Protein AF-0000000075079374 (afdb_homodimer)

Secondary structure (DSSP, 8-state):
----EEEEEEEEEEETTEEEEEEEEEESS-----EEEEES--TT-SSEEEEEEE--IIIIIT-BSSSSHHHHHHHHHHHHHHHT-EEEEEE--GGGGT-HHHHHHHHHHHHTT--HHHHHHHTT--S-----HHHHHHHHHHT-S-EEEE-S-HHHHHHHHHTT--EEEEE--PPPP-GGGHHHHHHHHHTT------------/----EEEEEEEEEEETTEEEEEEEEEESS-----EEEEES--TT-SSEEEEEEE--IIIIIT-BSSSSHHHHHHHHHHHHHHHT-EEEEEE--TTTTT-HHHHHHHHHHHHTT--HHHHHHHTT--S-----HHHHHHHHHHT-S-EEEE-S-HHHHHHHHHTT--EEEEE--PPPP-GGGHHHHHHHHHTT------------

Structure (mmCIF, N/CA/C/O backbone):
data_AF-0000000075079374-model_v1
#
loop_
_entity.id
_ent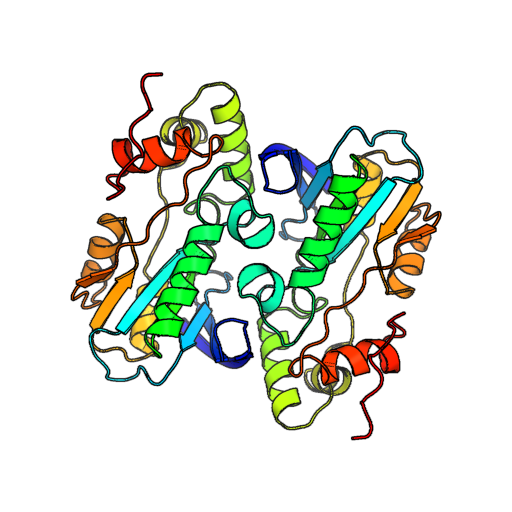ity.type
_entity.pdbx_description
1 polymer 'GTP cyclohydrolase-2'
#
loop_
_atom_site.group_PDB
_atom_site.id
_atom_site.type_symbol
_atom_site.label_atom_id
_atom_site.label_alt_id
_atom_site.label_comp_id
_atom_site.label_asym_id
_atom_site.label_entity_id
_atom_site.label_seq_id
_atom_site.pdbx_PDB_ins_code
_atom_site.Cartn_x
_atom_site.Cartn_y
_atom_site.Cartn_z
_atom_site.occupancy
_atom_site.B_iso_or_equiv
_atom_site.auth_seq_id
_atom_site.auth_comp_id
_atom_site.auth_asym_id
_atom_site.auth_atom_id
_atom_site.pdbx_PDB_model_num
ATOM 1 N N . MET A 1 1 ? 0.33 25.75 -14.938 1 85.56 1 MET A N 1
ATOM 2 C CA . MET A 1 1 ? -0.922 25.828 -14.195 1 85.56 1 MET A CA 1
ATOM 3 C C . MET A 1 1 ? -0.672 25.703 -12.695 1 85.56 1 MET A C 1
ATOM 5 O O . MET A 1 1 ? 0.194 24.938 -12.273 1 85.56 1 MET A O 1
ATOM 9 N N . LYS A 1 2 ? -1.385 26.516 -11.922 1 94.56 2 LYS A N 1
ATOM 10 C CA . LYS A 1 2 ? -1.222 26.484 -10.469 1 94.56 2 LYS A CA 1
ATOM 11 C C . LYS A 1 2 ? -1.843 25.219 -9.883 1 94.56 2 LYS A C 1
ATOM 13 O O . LYS A 1 2 ? -2.986 24.875 -10.195 1 94.56 2 LYS A O 1
ATOM 18 N N . PRO A 1 3 ? -1.074 24.5 -9.062 1 96.88 3 PRO A N 1
ATOM 19 C CA . PRO A 1 3 ? -1.633 23.281 -8.461 1 96.88 3 PRO A CA 1
ATOM 20 C C . PRO A 1 3 ? -2.85 23.562 -7.586 1 96.88 3 PRO A C 1
ATOM 22 O O . PRO A 1 3 ? -2.857 24.531 -6.828 1 96.88 3 PRO A O 1
ATOM 25 N N . GLN A 1 4 ? -3.844 22.781 -7.785 1 98 4 GLN A N 1
ATOM 26 C CA . GLN A 1 4 ? -5.078 22.844 -7.012 1 98 4 GLN A CA 1
ATOM 27 C C . GLN A 1 4 ? -5.547 21.453 -6.602 1 98 4 GLN A C 1
ATOM 29 O O . GLN A 1 4 ? -5.277 20.469 -7.293 1 98 4 GLN A O 1
ATOM 34 N N . ILE A 1 5 ? -6.262 21.422 -5.434 1 98.25 5 ILE A N 1
ATOM 35 C CA . ILE A 1 5 ? -6.805 20.141 -4.965 1 98.25 5 ILE A CA 1
ATOM 36 C C . ILE A 1 5 ? -8.289 20.297 -4.66 1 98.25 5 ILE A C 1
ATOM 38 O O . ILE A 1 5 ? -8.789 21.422 -4.488 1 98.25 5 ILE A O 1
ATOM 42 N N . LYS A 1 6 ? -8.992 19.219 -4.699 1 98.44 6 LYS A N 1
ATOM 43 C CA . LYS A 1 6 ? -10.383 19.141 -4.262 1 98.44 6 LYS A CA 1
ATOM 44 C C . LYS A 1 6 ? -10.602 17.938 -3.35 1 98.44 6 LYS A C 1
ATOM 46 O O . LYS A 1 6 ? -10.227 16.812 -3.693 1 98.44 6 LYS A O 1
ATOM 51 N N . ASN A 1 7 ? -11.086 18.234 -2.131 1 98.56 7 ASN A N 1
ATOM 52 C CA . ASN A 1 7 ? -11.492 17.156 -1.221 1 98.56 7 ASN A CA 1
ATOM 53 C C . ASN A 1 7 ? -12.805 16.516 -1.659 1 98.56 7 ASN A C 1
ATOM 55 O O . ASN A 1 7 ? -13.875 17.109 -1.501 1 98.56 7 ASN A O 1
ATOM 59 N N . LEU A 1 8 ? -12.75 15.305 -2.182 1 98.38 8 LEU A N 1
ATOM 60 C CA . LEU A 1 8 ? -13.898 14.734 -2.881 1 98.38 8 LEU A CA 1
ATOM 61 C C . LEU A 1 8 ? -14.742 13.891 -1.937 1 98.38 8 LEU A C 1
ATOM 63 O O . LEU A 1 8 ? -15.953 13.742 -2.145 1 98.38 8 LEU A O 1
ATOM 67 N N . VAL A 1 9 ? -14.18 13.289 -0.966 1 98.5 9 VAL A N 1
ATOM 68 C CA . VAL A 1 9 ? -14.914 12.414 -0.055 1 98.5 9 VAL A CA 1
ATOM 69 C C . VAL A 1 9 ? -14.141 12.273 1.256 1 98.5 9 VAL A C 1
ATOM 71 O O . VAL A 1 9 ? -12.914 12.328 1.269 1 98.5 9 VAL A O 1
ATOM 74 N N . GLN A 1 10 ? -14.805 12.25 2.367 1 98.62 10 GLN A N 1
ATOM 75 C CA . GLN A 1 10 ? -14.312 11.961 3.709 1 98.62 10 GLN A CA 1
ATOM 76 C C . GLN A 1 10 ? -14.984 10.711 4.281 1 98.62 10 GLN A C 1
ATOM 78 O O . GLN A 1 10 ? -16.219 10.602 4.262 1 98.62 10 GLN A O 1
ATOM 83 N N . THR A 1 11 ? -14.148 9.789 4.738 1 98.44 11 THR A N 1
ATOM 84 C CA . THR A 1 11 ? -14.711 8.508 5.152 1 98.44 11 THR A CA 1
ATOM 85 C C . THR A 1 11 ? -14.102 8.055 6.477 1 98.44 11 THR A C 1
ATOM 87 O O . THR A 1 11 ? -12.883 8.102 6.648 1 98.44 11 THR A O 1
ATOM 90 N N . ARG A 1 12 ? -14.961 7.633 7.371 1 97.56 12 ARG A N 1
ATOM 91 C CA . ARG A 1 12 ? -14.508 7.082 8.648 1 97.56 12 ARG A CA 1
ATOM 92 C C . ARG A 1 12 ? -13.844 5.723 8.453 1 97.56 12 ARG A C 1
ATOM 94 O O . ARG A 1 12 ? -14.414 4.832 7.82 1 97.56 12 ARG A O 1
ATOM 101 N N . ILE A 1 13 ? -12.633 5.555 9 1 97.81 13 ILE A N 1
ATOM 102 C CA . ILE A 1 13 ? -11.875 4.309 8.93 1 97.81 13 ILE A CA 1
ATOM 103 C C . ILE A 1 13 ? -11.43 3.896 10.328 1 97.81 13 ILE A C 1
ATOM 105 O O . ILE A 1 13 ? -10.531 4.516 10.906 1 97.81 13 ILE A O 1
ATOM 109 N N . PRO A 1 14 ? -12.008 2.85 10.867 1 96.56 14 PRO A N 1
ATOM 110 C CA . PRO A 1 14 ? -11.492 2.305 12.125 1 96.56 14 PRO A CA 1
ATOM 111 C C . PRO A 1 14 ? -10.203 1.509 11.93 1 96.56 14 PRO A C 1
ATOM 113 O O . PRO A 1 14 ? -10.062 0.782 10.945 1 96.56 14 PRO A O 1
ATOM 116 N N . THR A 1 15 ? -9.219 1.682 12.812 1 96.56 15 THR A N 1
ATOM 117 C CA . THR A 1 15 ? -7.945 0.966 12.812 1 96.56 15 THR A CA 1
ATOM 118 C C . THR A 1 15 ? -7.598 0.475 14.211 1 96.56 15 THR A C 1
ATOM 120 O O . THR A 1 15 ? -8.328 0.75 15.172 1 96.56 15 THR A O 1
ATOM 123 N N . ARG A 1 16 ? -6.465 -0.27 14.312 1 92.25 16 ARG A N 1
ATOM 124 C CA . ARG A 1 16 ? -5.957 -0.681 15.617 1 92.25 16 ARG A CA 1
ATOM 125 C C . ARG A 1 16 ? -5.512 0.526 16.438 1 92.25 16 ARG A C 1
ATOM 127 O O . ARG A 1 16 ? -5.367 0.435 17.656 1 92.25 16 ARG A O 1
ATOM 134 N N . TYR A 1 17 ? -5.34 1.692 15.797 1 95.12 17 TYR A N 1
ATOM 135 C CA . TYR A 1 17 ? -4.902 2.914 16.469 1 95.12 17 TYR A CA 1
ATOM 136 C C . TYR A 1 17 ? -6.09 3.82 16.781 1 95.12 17 TYR A C 1
ATOM 138 O O . TYR A 1 17 ? -5.91 4.953 17.219 1 95.12 17 TYR A O 1
ATOM 146 N N . GLY A 1 18 ? -7.246 3.312 16.578 1 94.81 18 GLY A N 1
ATOM 147 C CA . GLY A 1 18 ? -8.445 4.113 16.75 1 94.81 18 GLY A CA 1
ATOM 148 C C . GLY A 1 18 ? -9.078 4.531 15.43 1 94.81 18 GLY A C 1
ATOM 149 O O . GLY A 1 18 ? -8.742 3.994 14.375 1 94.81 18 GLY A O 1
ATOM 150 N N . GLU A 1 19 ? -10 5.477 15.578 1 96.56 19 GLU A N 1
ATOM 151 C CA . GLU A 1 19 ? -10.758 5.914 14.406 1 96.56 19 GLU A CA 1
ATOM 152 C C . GLU A 1 19 ? -10.102 7.125 13.75 1 96.56 19 GLU A C 1
ATOM 154 O O . GLU A 1 19 ? -9.672 8.055 14.43 1 96.56 19 GLU A O 1
ATOM 159 N N . PHE A 1 20 ? -9.992 7.051 12.438 1 98.44 20 PHE A N 1
ATOM 160 C CA . PHE A 1 20 ? -9.516 8.156 11.609 1 98.44 20 PHE A CA 1
ATOM 161 C C . PHE A 1 20 ? -10.539 8.5 10.531 1 98.44 20 PHE A C 1
ATOM 163 O O . PHE A 1 20 ? -11.461 7.73 10.273 1 98.44 20 PHE A O 1
ATOM 170 N N . VAL A 1 21 ? -10.383 9.688 10.008 1 98.75 21 VAL A N 1
ATOM 171 C CA . VAL A 1 21 ? -11.141 10.086 8.82 1 98.75 21 VAL A CA 1
ATOM 172 C C . VAL A 1 21 ? -10.195 10.211 7.625 1 98.75 21 VAL A C 1
ATOM 174 O O . VAL A 1 21 ? -9.211 10.961 7.676 1 98.75 21 VAL A O 1
ATOM 177 N N . LEU A 1 22 ? -10.5 9.406 6.578 1 98.81 22 LEU A N 1
ATOM 178 C CA . LEU A 1 22 ? -9.703 9.438 5.359 1 98.81 22 LEU A CA 1
ATOM 179 C C . LEU A 1 22 ? -10.266 10.461 4.371 1 98.81 22 LEU A C 1
ATOM 181 O O . LEU A 1 22 ? -11.414 10.344 3.934 1 98.81 22 LEU A O 1
ATOM 185 N N . HIS A 1 23 ? -9.43 11.492 4.09 1 98.88 23 HIS A N 1
ATOM 186 C CA . HIS A 1 23 ? -9.758 12.5 3.088 1 98.88 23 HIS A CA 1
ATOM 187 C C . HIS A 1 23 ? -9.125 12.164 1.741 1 98.88 23 HIS A C 1
ATOM 189 O O . HIS A 1 23 ? -7.902 12.047 1.637 1 98.88 23 HIS A O 1
ATOM 195 N N . TYR A 1 24 ? -9.969 11.969 0.774 1 98.81 24 TYR A N 1
ATOM 196 C CA . TYR A 1 24 ? -9.516 11.703 -0.587 1 98.81 24 TYR A CA 1
ATOM 197 C C . TYR A 1 24 ? -9.469 12.992 -1.403 1 98.81 24 TYR A C 1
ATOM 199 O O . TYR A 1 24 ? -10.492 13.656 -1.588 1 98.81 24 TYR A O 1
ATOM 207 N N . TYR A 1 25 ? -8.273 13.297 -1.964 1 98.62 25 TYR A N 1
ATOM 208 C CA . TYR A 1 25 ? -8.109 14.523 -2.729 1 98.62 25 TYR A CA 1
ATOM 209 C C . TYR A 1 25 ? -7.832 14.219 -4.195 1 98.62 25 TYR A C 1
ATOM 211 O O . TYR A 1 25 ? -7.074 13.305 -4.516 1 98.62 25 TYR A O 1
ATOM 219 N N . SER A 1 26 ? -8.5 14.906 -5.074 1 97.88 26 SER A N 1
ATOM 220 C CA . SER A 1 26 ? -8.055 15.008 -6.461 1 97.88 26 SER A CA 1
ATOM 221 C C . SER A 1 26 ? -7.145 16.219 -6.664 1 97.88 26 SER A C 1
ATOM 223 O O . SER A 1 26 ? -7.074 17.094 -5.805 1 97.88 26 SER A O 1
ATOM 225 N N . ASN A 1 27 ? -6.332 16.188 -7.742 1 97.56 27 ASN A N 1
ATOM 226 C CA . ASN A 1 27 ? -5.52 17.344 -8.102 1 97.56 27 ASN A CA 1
ATOM 227 C C . ASN A 1 27 ? -5.566 17.609 -9.609 1 97.56 27 ASN A C 1
ATOM 229 O O . ASN A 1 27 ? -6.059 16.781 -10.375 1 97.56 27 ASN A O 1
ATOM 233 N N . ASN A 1 28 ? -5.086 18.766 -10.086 1 97.12 28 ASN A N 1
ATOM 234 C CA . ASN A 1 28 ? -5.207 19.156 -11.492 1 97.12 28 ASN A CA 1
ATOM 235 C C . ASN A 1 28 ? -3.896 18.953 -12.242 1 97.12 28 ASN A C 1
ATOM 237 O O . ASN A 1 28 ? -3.734 19.453 -13.359 1 97.12 28 ASN A O 1
ATOM 241 N N . ILE A 1 29 ? -2.889 18.328 -11.633 1 95.81 29 ILE A N 1
ATOM 242 C CA . ILE A 1 29 ? -1.575 18.156 -12.25 1 95.81 29 ILE A CA 1
ATOM 243 C C . ILE A 1 29 ? -1.423 16.734 -12.75 1 95.81 29 ILE A C 1
ATOM 245 O O . ILE A 1 29 ? -0.95 16.5 -13.867 1 95.81 29 ILE A O 1
ATOM 249 N N . ASP A 1 30 ? -1.865 15.703 -11.938 1 93.38 30 ASP A N 1
ATOM 250 C CA . ASP A 1 30 ? -1.78 14.297 -12.312 1 93.38 30 ASP A CA 1
ATOM 251 C C . ASP A 1 30 ? -2.969 13.508 -11.758 1 93.38 30 ASP A C 1
ATOM 253 O O . ASP A 1 30 ? -3.949 14.094 -11.297 1 93.38 30 ASP A O 1
ATOM 257 N N . THR A 1 31 ? -2.869 12.172 -11.938 1 93 31 THR A N 1
ATOM 258 C CA . THR A 1 31 ? -4.012 11.359 -11.539 1 93 31 THR A CA 1
ATOM 259 C C . THR A 1 31 ? -3.719 10.609 -10.242 1 93 31 THR A C 1
ATOM 261 O O . THR A 1 31 ? -4.434 9.672 -9.891 1 93 31 THR A O 1
ATOM 264 N N . LYS A 1 32 ? -2.645 11.023 -9.555 1 94.69 32 LYS A N 1
ATOM 265 C CA . LYS A 1 32 ? -2.266 10.32 -8.336 1 94.69 32 LYS A CA 1
ATOM 266 C C . LYS A 1 32 ? -3.225 10.648 -7.191 1 94.69 32 LYS A C 1
ATOM 268 O O . LYS A 1 32 ? -3.652 11.789 -7.043 1 94.69 32 LYS A O 1
ATOM 273 N N . GLU A 1 33 ? -3.531 9.617 -6.41 1 95.69 33 GLU A N 1
ATOM 274 C CA . GLU A 1 33 ? -4.516 9.727 -5.34 1 95.69 33 GLU A CA 1
ATOM 275 C C . GLU A 1 33 ? -3.846 10.008 -3.998 1 95.69 33 GLU A C 1
ATOM 277 O O . GLU A 1 33 ? -3.734 9.117 -3.152 1 95.69 33 GLU A O 1
ATOM 282 N N . HIS A 1 34 ? -3.449 11.305 -3.799 1 98.06 34 HIS A N 1
ATOM 283 C CA . HIS A 1 34 ? -2.926 11.719 -2.502 1 98.06 34 HIS A CA 1
ATOM 284 C C . HIS A 1 34 ? -4.043 11.836 -1.47 1 98.06 34 HIS A C 1
ATOM 286 O O . HIS A 1 34 ? -5.137 12.312 -1.783 1 98.06 34 HIS A O 1
ATOM 292 N N . VAL A 1 35 ? -3.723 11.375 -0.201 1 98.81 35 VAL A N 1
ATOM 293 C CA . VAL A 1 35 ? -4.797 11.359 0.787 1 98.81 35 VAL A CA 1
ATOM 294 C C . VAL A 1 35 ? -4.289 11.914 2.113 1 98.81 35 VAL A C 1
ATOM 296 O O . VAL A 1 35 ? -3.08 12 2.338 1 98.81 35 VAL A O 1
ATOM 299 N N . ALA A 1 36 ? -5.207 12.391 2.912 1 98.94 36 ALA A N 1
ATOM 300 C CA . ALA A 1 36 ? -4.953 12.781 4.297 1 98.94 36 ALA A CA 1
ATOM 301 C C . ALA A 1 36 ? -5.754 11.922 5.266 1 98.94 36 ALA A C 1
ATOM 303 O O . ALA A 1 36 ? -6.961 11.734 5.09 1 98.94 36 ALA A O 1
ATOM 304 N N . PHE A 1 37 ? -5.094 11.289 6.16 1 98.88 37 PHE A N 1
ATOM 305 C CA . PHE A 1 37 ? -5.668 10.438 7.195 1 98.88 37 PHE A CA 1
ATOM 306 C C . PHE A 1 37 ? -5.672 11.148 8.539 1 98.88 37 PHE A C 1
ATOM 308 O O . PHE A 1 37 ? -4.633 11.266 9.195 1 98.88 37 PHE A O 1
ATOM 315 N N . VAL A 1 38 ? -6.871 11.594 9.039 1 98.88 38 VAL A N 1
ATOM 316 C CA . VAL A 1 38 ? -6.969 12.617 10.07 1 98.88 38 VAL A CA 1
ATOM 317 C C . VAL A 1 38 ? -7.555 12.016 11.344 1 98.88 38 VAL A C 1
ATOM 319 O O . VAL A 1 38 ? -8.539 11.281 11.297 1 98.88 38 VAL A O 1
ATOM 322 N N . LYS A 1 39 ? -6.934 12.305 12.469 1 98.62 39 LYS A N 1
ATOM 323 C CA . LYS A 1 39 ? -7.461 11.977 13.789 1 98.62 39 LYS A CA 1
ATOM 324 C C . LYS A 1 39 ? -7.793 13.234 14.578 1 98.62 39 LYS A C 1
ATOM 326 O O . LYS A 1 39 ? -6.988 14.164 14.641 1 98.62 39 LYS A O 1
ATOM 331 N N . GLY A 1 40 ? -9.008 13.227 15.148 1 97.94 40 GLY A N 1
ATOM 332 C CA . GLY A 1 40 ? -9.398 14.32 16.031 1 97.94 40 GLY A CA 1
ATOM 333 C C . GLY A 1 40 ? -9.812 15.57 15.289 1 97.94 40 GLY A C 1
ATOM 334 O O . GLY A 1 40 ? -10.016 15.539 14.07 1 97.94 40 GLY A O 1
ATOM 335 N N . SER A 1 41 ? -10.148 16.609 16.047 1 97.38 41 SER A N 1
ATOM 336 C CA . SER A 1 41 ? -10.492 17.922 15.508 1 97.38 41 SER A CA 1
ATOM 337 C C . SER A 1 41 ? -9.25 18.797 15.359 1 97.38 41 SER A C 1
ATOM 339 O O . SER A 1 41 ? -8.695 19.266 16.359 1 97.38 41 SER A O 1
ATOM 341 N N . ILE A 1 42 ? -8.898 19.062 14.062 1 98.06 42 ILE A N 1
ATOM 342 C CA . ILE A 1 42 ? -7.586 19.672 13.883 1 98.06 42 ILE A CA 1
ATOM 343 C C . ILE A 1 42 ? -7.738 21.062 13.281 1 98.06 42 ILE A C 1
ATOM 345 O O . ILE A 1 42 ? -6.785 21.844 13.25 1 98.06 42 ILE A O 1
ATOM 349 N N . ALA A 1 43 ? -8.875 21.469 12.742 1 97.75 43 ALA A N 1
ATOM 350 C CA . ALA A 1 43 ? -9.086 22.766 12.117 1 97.75 43 ALA A CA 1
ATOM 351 C C . ALA A 1 43 ? -8.852 23.891 13.125 1 97.75 43 ALA A C 1
ATOM 353 O O . ALA A 1 43 ? -9.32 23.828 14.258 1 97.75 43 ALA A O 1
ATOM 354 N N . ASN A 1 44 ? -8.102 24.859 12.719 1 98 44 ASN A N 1
ATOM 355 C CA . ASN A 1 44 ? -7.781 26.047 13.516 1 98 44 ASN A CA 1
ATOM 356 C C . ASN A 1 44 ? -7.012 25.672 14.781 1 98 44 ASN A C 1
ATOM 358 O O . ASN A 1 44 ? -7.141 26.328 15.812 1 98 44 ASN A O 1
ATOM 362 N N . GLN A 1 45 ? -6.406 24.578 14.805 1 97.88 45 GLN A N 1
ATOM 363 C CA . GLN A 1 45 ? -5.566 24.156 15.922 1 97.88 45 GLN A CA 1
ATOM 364 C C . GLN A 1 45 ? -4.086 24.328 15.602 1 97.88 45 GLN A C 1
ATOM 366 O O . GLN A 1 45 ? -3.707 24.406 14.43 1 97.88 45 GLN A O 1
ATOM 371 N N . SER A 1 46 ? -3.258 24.5 16.688 1 98.06 46 SER A N 1
ATOM 372 C CA . SER A 1 46 ? -1.816 24.688 16.547 1 98.06 46 SER A CA 1
ATOM 373 C C . SER A 1 46 ? -1.048 23.484 17.078 1 98.06 46 SER A C 1
ATOM 375 O O . SER A 1 46 ? -1.589 22.688 17.844 1 98.06 46 SER A O 1
ATOM 377 N N . ARG A 1 47 ? 0.147 23.344 16.578 1 98.31 47 ARG A N 1
ATOM 378 C CA . ARG A 1 47 ? 1.072 22.312 17.047 1 98.31 47 ARG A CA 1
ATOM 379 C C . ARG A 1 47 ? 0.489 20.922 16.828 1 98.31 47 ARG A C 1
ATOM 381 O O . ARG A 1 47 ? 0.566 20.062 17.719 1 98.31 47 ARG A O 1
ATOM 388 N N . ILE A 1 48 ? -0.184 20.719 15.664 1 98.69 48 ILE A N 1
ATOM 389 C CA . ILE A 1 48 ? -0.796 19.438 15.312 1 98.69 48 ILE A CA 1
ATOM 390 C C . ILE A 1 48 ? 0.277 18.469 14.828 1 98.69 48 ILE A C 1
ATOM 392 O O . ILE A 1 48 ? 1.05 18.797 13.922 1 98.69 48 ILE A O 1
ATOM 396 N N . PRO A 1 49 ? 0.411 17.25 15.406 1 98.81 49 PRO A N 1
ATOM 397 C CA . PRO A 1 49 ? 1.325 16.25 14.844 1 98.81 49 PRO A CA 1
ATOM 398 C C . PRO A 1 49 ? 0.97 15.867 13.406 1 98.81 49 PRO A C 1
ATOM 400 O O . PRO A 1 49 ? -0.179 15.523 13.125 1 98.81 49 PRO A O 1
ATOM 403 N N . VAL A 1 50 ? 2.01 15.953 12.523 1 98.88 50 VAL A N 1
ATOM 404 C CA . VAL A 1 50 ? 1.774 15.656 11.117 1 98.88 50 VAL A CA 1
ATOM 405 C C . VAL A 1 50 ? 2.912 14.797 10.57 1 98.88 50 VAL A C 1
ATOM 407 O O . VAL A 1 50 ? 4.086 15.102 10.781 1 98.88 50 VAL A O 1
ATOM 410 N N . ARG A 1 51 ? 2.57 13.742 9.953 1 98.75 51 ARG A N 1
ATOM 411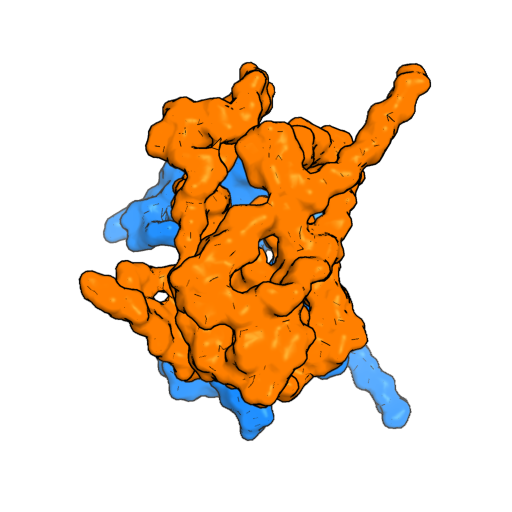 C CA . ARG A 1 51 ? 3.506 12.938 9.164 1 98.75 51 ARG A CA 1
ATOM 412 C C . ARG A 1 51 ? 3.25 13.102 7.672 1 98.75 51 ARG A C 1
ATOM 414 O O . ARG A 1 51 ? 2.111 12.984 7.215 1 98.75 51 ARG A O 1
ATOM 421 N N . ILE A 1 52 ? 4.277 13.43 6.918 1 98.56 52 ILE A N 1
ATOM 422 C CA . ILE A 1 52 ? 4.238 13.328 5.465 1 98.56 52 ILE A CA 1
ATOM 423 C C . ILE A 1 52 ? 4.957 12.062 5.016 1 98.56 52 ILE A C 1
ATOM 425 O O . ILE A 1 52 ? 6.172 11.938 5.176 1 98.56 52 ILE A O 1
ATOM 429 N N . HIS A 1 53 ? 4.223 11.148 4.512 1 98.19 53 HIS A N 1
ATOM 430 C CA . HIS A 1 53 ? 4.734 9.836 4.129 1 98.19 53 HIS A CA 1
ATOM 431 C C . HIS A 1 53 ? 4.613 9.617 2.623 1 98.19 53 HIS A C 1
ATOM 433 O O . HIS A 1 53 ? 3.518 9.695 2.062 1 98.19 53 HIS A O 1
ATOM 439 N N . SER A 1 54 ? 5.742 9.453 1.939 1 97.75 54 SER A N 1
ATOM 440 C CA . SER A 1 54 ? 5.727 9.062 0.534 1 97.75 54 SER A CA 1
ATOM 441 C C . SER A 1 54 ? 5.555 7.555 0.382 1 97.75 54 SER A C 1
ATOM 443 O O . SER A 1 54 ? 6.176 6.777 1.109 1 97.75 54 SER A O 1
ATOM 445 N N . GLU A 1 55 ? 4.703 7.191 -0.492 1 98.25 55 GLU A N 1
ATOM 446 C CA . GLU A 1 55 ? 4.371 5.793 -0.746 1 98.25 55 GLU A CA 1
ATOM 447 C C . GLU A 1 55 ? 5.629 4.945 -0.903 1 98.25 55 GLU A C 1
ATOM 449 O O . GLU A 1 55 ? 6.574 5.352 -1.579 1 98.25 55 GLU A O 1
ATOM 454 N N . CYS A 1 56 ? 5.652 3.846 -0.242 1 97.88 56 CYS A N 1
ATOM 455 C CA . CYS A 1 56 ? 6.66 2.803 -0.396 1 97.88 56 CYS A CA 1
ATOM 456 C C . CYS A 1 56 ? 6.016 1.423 -0.447 1 97.88 56 CYS A C 1
ATOM 458 O O . CYS A 1 56 ? 5.84 0.778 0.588 1 97.88 56 CYS A O 1
ATOM 460 N N . PHE A 1 57 ? 5.762 0.947 -1.623 1 98.5 57 PHE A N 1
ATOM 461 C CA . PHE A 1 57 ? 5.047 -0.311 -1.792 1 98.5 57 PHE A CA 1
ATOM 462 C C . PHE A 1 57 ? 5.777 -1.451 -1.097 1 98.5 57 PHE A C 1
ATOM 464 O O . PHE A 1 57 ? 5.176 -2.215 -0.34 1 98.5 57 PHE A O 1
ATOM 471 N N . THR A 1 58 ? 7.066 -1.562 -1.243 1 98.19 58 THR A N 1
ATOM 472 C CA . THR A 1 58 ? 7.832 -2.668 -0.676 1 98.19 58 THR A CA 1
ATOM 473 C C . THR A 1 58 ? 7.836 -2.596 0.848 1 98.19 58 THR A C 1
ATOM 475 O O . THR A 1 58 ? 7.797 -3.627 1.523 1 98.19 58 THR A O 1
ATOM 478 N N . GLY A 1 59 ? 7.855 -1.395 1.417 1 97.19 59 GLY A N 1
ATOM 479 C CA . GLY A 1 59 ? 7.867 -1.236 2.861 1 97.19 59 GLY A CA 1
ATOM 480 C C . GLY A 1 59 ? 6.48 -1.263 3.477 1 97.19 59 GLY A C 1
ATOM 481 O O . GLY A 1 59 ? 6.223 -2.031 4.406 1 97.19 59 GLY A O 1
ATOM 482 N N . ASP A 1 60 ? 5.57 -0.506 2.912 1 98.06 60 ASP A N 1
ATOM 483 C CA . ASP A 1 60 ? 4.246 -0.285 3.494 1 98.06 60 ASP A CA 1
ATOM 484 C C . ASP A 1 60 ? 3.365 -1.522 3.338 1 98.06 60 ASP A C 1
ATOM 486 O O . ASP A 1 60 ? 2.543 -1.817 4.207 1 98.06 60 ASP A O 1
ATOM 490 N N . VAL A 1 61 ? 3.52 -2.262 2.193 1 98.12 61 VAL A N 1
ATOM 491 C CA . VAL A 1 61 ? 2.6 -3.342 1.854 1 98.12 61 VAL A CA 1
ATOM 492 C C . VAL A 1 61 ? 3.281 -4.691 2.074 1 98.12 61 VAL A C 1
ATOM 494 O O . VAL A 1 61 ? 2.727 -5.574 2.734 1 98.12 61 VAL A O 1
ATOM 497 N N . LEU A 1 62 ? 4.559 -4.812 1.66 1 97.62 62 LEU A N 1
ATOM 498 C CA . LEU A 1 62 ? 5.18 -6.133 1.626 1 97.62 62 LEU A CA 1
ATOM 499 C C . LEU A 1 62 ? 6.043 -6.359 2.863 1 97.62 62 LEU A C 1
ATOM 501 O O . LEU A 1 62 ? 6.512 -7.477 3.102 1 97.62 62 LEU A O 1
ATOM 505 N N . GLY A 1 63 ? 6.285 -5.293 3.633 1 96.06 63 GLY A N 1
ATOM 506 C CA . GLY A 1 63 ? 7.082 -5.426 4.844 1 96.06 63 GLY A CA 1
ATOM 507 C C . GLY A 1 63 ? 8.562 -5.574 4.566 1 96.06 63 GLY A C 1
ATOM 508 O O . GLY A 1 63 ? 9.266 -6.305 5.277 1 96.06 63 GLY A O 1
ATOM 509 N N . SER A 1 64 ? 9.039 -4.926 3.555 1 96.94 64 SER A N 1
ATOM 510 C CA . SER A 1 64 ? 10.453 -4.992 3.195 1 96.94 64 SER A CA 1
ATOM 511 C C . SER A 1 64 ? 11.336 -4.512 4.34 1 96.94 64 SER A C 1
ATOM 513 O O . SER A 1 64 ? 11.008 -3.531 5.012 1 96.94 64 SER A O 1
ATOM 515 N N . ARG A 1 65 ? 12.5 -5.137 4.441 1 93.94 65 ARG A N 1
ATOM 516 C CA . ARG A 1 65 ? 13.484 -4.746 5.445 1 93.94 65 ARG A CA 1
ATOM 517 C C . ARG A 1 65 ? 14.664 -4.027 4.801 1 93.94 65 ARG A C 1
ATOM 519 O O . ARG A 1 65 ? 15.688 -3.801 5.449 1 93.94 65 ARG A O 1
ATOM 526 N N . ARG A 1 66 ? 14.523 -3.701 3.527 1 92.88 66 ARG A N 1
ATOM 527 C CA . ARG A 1 66 ? 15.562 -2.922 2.859 1 92.88 66 ARG A CA 1
ATOM 528 C C . ARG A 1 66 ? 15.523 -1.463 3.301 1 92.88 66 ARG A C 1
ATOM 530 O O . ARG A 1 66 ? 16.5 -0.726 3.113 1 92.88 66 ARG A O 1
ATOM 537 N N . CYS A 1 67 ? 14.375 -1.076 3.775 1 91.44 67 CYS A N 1
ATOM 538 C CA . CYS A 1 67 ? 14.156 0.282 4.254 1 91.44 67 CYS A CA 1
ATOM 539 C C . CYS A 1 67 ? 13.422 0.274 5.594 1 91.44 67 CYS A C 1
ATOM 541 O O . CYS A 1 67 ? 13.312 -0.77 6.238 1 91.44 67 CYS A O 1
ATOM 543 N N . ASP A 1 68 ? 13.078 1.421 6.07 1 91.5 68 ASP A N 1
ATOM 544 C CA . ASP A 1 68 ? 12.344 1.499 7.328 1 91.5 68 ASP A CA 1
ATOM 545 C C . ASP A 1 68 ? 11.008 2.221 7.145 1 91.5 68 ASP A C 1
ATOM 547 O O . ASP A 1 68 ? 10.445 2.748 8.102 1 91.5 68 ASP A O 1
ATOM 551 N N . CYS A 1 69 ? 10.555 2.277 5.918 1 94.94 69 CYS A N 1
ATOM 552 C CA . CYS A 1 69 ? 9.375 3.074 5.605 1 94.94 69 CYS A CA 1
ATOM 553 C C . CYS A 1 69 ? 8.141 2.518 6.301 1 94.94 69 CYS A C 1
ATOM 555 O O . CYS A 1 69 ? 7.359 3.27 6.895 1 94.94 69 CYS A O 1
ATOM 557 N N . GLY A 1 70 ? 7.883 1.186 6.203 1 95.69 70 GLY A N 1
ATOM 558 C CA . GLY A 1 70 ? 6.723 0.577 6.836 1 95.69 70 GLY A CA 1
ATOM 559 C C . GLY A 1 70 ? 6.691 0.778 8.336 1 95.69 70 GLY A C 1
ATOM 560 O O . GLY A 1 70 ? 5.648 1.112 8.906 1 95.69 70 GLY A O 1
ATOM 561 N N . GLU A 1 71 ? 7.781 0.612 8.992 1 93.69 71 GLU A N 1
ATOM 562 C CA . GLU A 1 71 ? 7.879 0.793 10.438 1 93.69 71 GLU A CA 1
ATOM 563 C C . GLU A 1 71 ? 7.656 2.252 10.828 1 93.69 71 GLU A C 1
ATOM 565 O O . GLU A 1 71 ? 7.027 2.537 11.844 1 93.69 71 GLU A O 1
ATOM 570 N N . GLN A 1 72 ? 8.188 3.141 10.031 1 95.12 72 GLN A N 1
ATOM 571 C CA . GLN A 1 72 ? 7.977 4.562 10.281 1 95.12 72 GLN A CA 1
ATOM 572 C C . GLN A 1 72 ? 6.504 4.93 10.133 1 95.12 72 GLN A C 1
ATOM 574 O O . GLN A 1 72 ? 5.988 5.758 10.891 1 95.12 72 GLN A O 1
ATOM 579 N N . LEU A 1 73 ? 5.855 4.355 9.133 1 97.31 73 LEU A N 1
ATOM 580 C CA . LEU A 1 73 ? 4.426 4.578 8.961 1 97.31 73 LEU A CA 1
ATOM 581 C C . LEU A 1 73 ? 3.654 4.148 10.203 1 97.31 73 LEU A C 1
ATOM 583 O O . LEU A 1 73 ? 2.832 4.902 10.727 1 97.31 73 LEU A O 1
ATOM 587 N N . ASP A 1 74 ? 3.934 2.98 10.703 1 96.06 74 ASP A N 1
ATOM 588 C CA . ASP A 1 74 ? 3.283 2.445 11.898 1 96.06 74 ASP A CA 1
ATOM 589 C C . ASP A 1 74 ? 3.533 3.34 13.109 1 96.06 74 ASP A C 1
ATOM 591 O O . ASP A 1 74 ? 2.605 3.66 13.852 1 96.06 74 ASP A O 1
ATOM 595 N N . LYS A 1 75 ? 4.75 3.711 13.273 1 96.19 75 LYS A N 1
ATOM 596 C CA . LYS A 1 75 ? 5.117 4.555 14.406 1 96.19 75 LYS A CA 1
ATOM 597 C C . LYS A 1 75 ? 4.43 5.914 14.328 1 96.19 75 LYS A C 1
ATOM 599 O O . LYS A 1 75 ? 3.984 6.449 15.344 1 96.19 75 LYS A O 1
ATOM 604 N N . ALA A 1 76 ? 4.379 6.461 13.148 1 97.81 76 ALA A N 1
ATOM 605 C CA . ALA A 1 76 ? 3.715 7.75 12.969 1 97.81 76 ALA A CA 1
ATOM 606 C C . ALA A 1 76 ? 2.246 7.672 13.375 1 97.81 76 ALA A C 1
ATOM 608 O O . ALA A 1 76 ? 1.737 8.57 14.055 1 97.81 76 ALA A O 1
ATOM 609 N N . LEU A 1 77 ? 1.579 6.613 12.961 1 98.06 77 LEU A N 1
ATOM 610 C CA . LEU A 1 77 ? 0.174 6.438 13.312 1 98.06 77 LEU A CA 1
ATOM 611 C C . LEU A 1 77 ? 0.007 6.277 14.82 1 98.06 77 LEU A C 1
ATOM 613 O O . LEU A 1 77 ? -0.959 6.781 15.398 1 98.06 77 LEU A O 1
ATOM 617 N N . GLN A 1 78 ? 0.954 5.633 15.469 1 97.12 78 GLN A N 1
ATOM 618 C CA . GLN A 1 78 ? 0.934 5.488 16.922 1 97.12 78 GLN A CA 1
ATOM 619 C C . GLN A 1 78 ? 1.085 6.84 17.609 1 97.12 78 GLN A C 1
ATOM 621 O O . GLN A 1 78 ? 0.364 7.141 18.562 1 97.12 78 GLN A O 1
ATOM 626 N N . ILE A 1 79 ? 2.014 7.625 17.125 1 97.62 79 ILE A N 1
ATOM 627 C CA . ILE A 1 79 ? 2.252 8.953 17.688 1 97.62 79 ILE A CA 1
ATOM 628 C C . ILE A 1 79 ? 0.985 9.797 17.578 1 97.62 79 ILE A C 1
ATOM 630 O O . ILE A 1 79 ? 0.56 10.414 18.547 1 97.62 79 ILE A O 1
ATOM 634 N N . ILE A 1 80 ? 0.374 9.781 16.406 1 98.5 80 I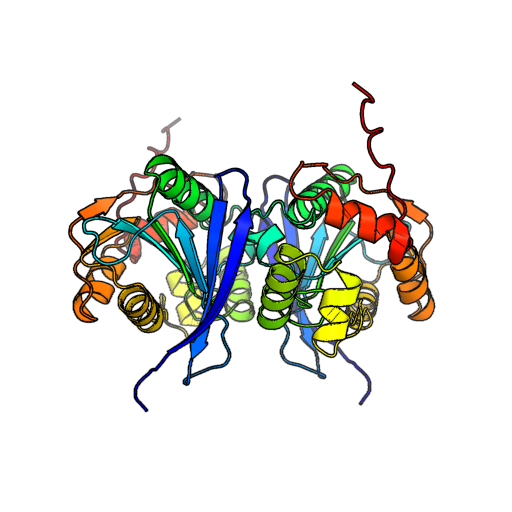LE A N 1
ATOM 635 C CA . ILE A 1 80 ? -0.836 10.555 16.156 1 98.5 80 ILE A CA 1
ATOM 636 C C . ILE A 1 80 ? -1.965 10.055 17.047 1 98.5 80 ILE A C 1
ATOM 638 O O . ILE A 1 80 ? -2.686 10.852 17.656 1 98.5 80 ILE A O 1
ATOM 642 N N . SER A 1 81 ? -2.066 8.742 17.156 1 98 81 SER A N 1
ATOM 643 C CA . SER A 1 81 ? -3.104 8.133 17.984 1 98 81 SER A CA 1
ATOM 644 C C . SER A 1 81 ? -2.945 8.531 19.453 1 98 81 SER A C 1
ATOM 646 O O . SER A 1 81 ? -3.92 8.914 20.109 1 98 81 SER A O 1
ATOM 648 N N . ASN A 1 82 ? -1.75 8.453 19.953 1 97.56 82 ASN A N 1
ATOM 649 C CA . ASN A 1 82 ? -1.463 8.781 21.344 1 97.56 82 ASN A CA 1
ATOM 650 C C . ASN A 1 82 ? -1.756 10.25 21.656 1 97.56 82 ASN A C 1
ATOM 652 O O . ASN A 1 82 ? -2.168 10.586 22.766 1 97.56 82 ASN A O 1
ATOM 656 N N . ALA A 1 83 ? -1.589 11.102 20.672 1 97.75 83 ALA A N 1
ATOM 657 C CA . ALA A 1 83 ? -1.852 12.531 20.828 1 97.75 83 ALA A CA 1
ATOM 658 C C . ALA A 1 83 ? -3.348 12.82 20.781 1 97.75 83 ALA A C 1
ATOM 660 O O . ALA A 1 83 ? -3.791 13.898 21.188 1 97.75 83 ALA A O 1
ATOM 661 N N . GLY A 1 84 ? -4.121 11.906 20.25 1 97.81 84 GLY A N 1
ATOM 662 C CA . GLY A 1 84 ? -5.562 12.07 20.125 1 97.81 84 GLY A CA 1
ATOM 663 C C . GLY A 1 84 ? -5.965 12.984 18.984 1 97.81 84 GLY A C 1
ATOM 664 O O . GLY A 1 84 ? -7.152 13.242 18.781 1 97.81 84 GLY A O 1
ATOM 665 N N . GLN A 1 85 ? -4.98 13.523 18.297 1 98.38 85 GLN A N 1
ATOM 666 C CA . GLN A 1 85 ? -5.164 14.383 17.141 1 98.38 85 GLN A CA 1
ATOM 667 C C . GLN A 1 85 ? -3.93 14.367 16.234 1 98.38 85 GLN A C 1
ATOM 669 O O . GLN A 1 85 ? -2.812 14.156 16.719 1 98.38 85 GLN A O 1
ATOM 674 N N . GLY A 1 86 ? -4.133 14.555 14.938 1 98.75 86 GLY A N 1
ATOM 675 C CA . GLY A 1 86 ? -3.018 14.609 14.008 1 98.75 86 GLY A CA 1
ATOM 676 C C . GLY A 1 86 ? -3.391 14.188 12.602 1 98.75 86 GLY A C 1
ATOM 677 O O . GLY A 1 86 ? -4.562 13.93 12.312 1 98.75 86 GLY A O 1
ATOM 678 N N . VAL A 1 87 ? -2.361 14.273 11.711 1 98.88 87 VAL A N 1
ATOM 679 C CA . VAL A 1 87 ? -2.611 14.008 10.297 1 98.88 87 VAL A CA 1
ATOM 680 C C . VAL A 1 87 ? -1.475 13.164 9.719 1 98.88 87 VAL A C 1
ATOM 682 O O . VAL A 1 87 ? -0.299 13.445 9.961 1 98.88 87 VAL A O 1
ATOM 685 N N . LEU A 1 88 ? -1.81 12.086 9.094 1 98.88 88 LEU A N 1
ATOM 686 C CA . LEU A 1 88 ? -0.912 11.422 8.156 1 98.88 88 LEU A CA 1
ATOM 687 C C . LEU A 1 88 ? -1.242 11.812 6.715 1 98.88 88 LEU A C 1
ATOM 689 O O . LEU A 1 88 ? -2.33 11.508 6.219 1 98.88 88 LEU A O 1
ATOM 693 N N . ILE A 1 89 ? -0.342 12.539 6.078 1 98.88 89 ILE A N 1
ATOM 694 C CA . ILE A 1 89 ? -0.436 12.789 4.645 1 98.88 89 ILE A CA 1
ATOM 695 C C . ILE A 1 89 ? 0.301 11.688 3.885 1 98.88 89 ILE A C 1
ATOM 697 O O . ILE A 1 89 ? 1.492 11.461 4.109 1 98.88 89 ILE A O 1
ATOM 701 N N . TYR A 1 90 ? -0.405 10.961 3.049 1 98.81 90 TYR A N 1
ATOM 702 C CA . TYR A 1 90 ? 0.172 9.906 2.229 1 98.81 90 TYR A CA 1
ATOM 703 C C . TYR A 1 90 ? 0.266 10.336 0.77 1 98.81 90 TYR A C 1
ATOM 705 O O . TYR A 1 90 ? -0.754 10.477 0.092 1 98.81 90 TYR A O 1
ATOM 713 N N . LEU A 1 91 ? 1.47 10.555 0.288 1 98.5 91 LEU A N 1
ATOM 714 C CA . LEU A 1 91 ? 1.727 10.992 -1.079 1 98.5 91 LEU A CA 1
ATOM 715 C C . LEU A 1 91 ? 2.098 9.812 -1.97 1 98.5 91 LEU A C 1
ATOM 717 O O . LEU A 1 91 ? 2.973 9.016 -1.62 1 98.5 91 LEU A O 1
ATOM 721 N N . ARG A 1 92 ? 1.399 9.719 -3.08 1 97.38 92 ARG A N 1
ATOM 722 C CA . ARG A 1 92 ? 1.653 8.625 -4.012 1 97.38 92 ARG A CA 1
ATOM 723 C C . ARG A 1 92 ? 2.914 8.883 -4.832 1 97.38 92 ARG A C 1
ATOM 725 O O . ARG A 1 92 ? 2.85 9.008 -6.055 1 97.38 92 ARG A O 1
ATOM 732 N N . GLN A 1 93 ? 4.035 8.969 -4.137 1 96.06 93 GLN A N 1
ATOM 733 C CA . GLN A 1 93 ? 5.328 9.203 -4.777 1 96.06 93 GLN A CA 1
ATOM 734 C C . GLN A 1 93 ? 6.312 8.086 -4.465 1 96.06 93 GLN A C 1
ATOM 736 O O . GLN A 1 93 ? 7.32 8.305 -3.791 1 96.06 93 GLN A O 1
ATOM 741 N N . GLU A 1 94 ? 6.035 6.91 -5.039 1 96.62 94 GLU A N 1
ATOM 742 C CA . GLU A 1 94 ? 6.832 5.695 -4.891 1 96.62 94 GLU A CA 1
ATOM 743 C C . GLU A 1 94 ? 8.281 5.934 -5.309 1 96.62 94 GLU A C 1
ATOM 745 O O . GLU A 1 94 ? 8.547 6.637 -6.289 1 96.62 94 GLU A O 1
ATOM 750 N N . GLY A 1 95 ? 9.258 5.375 -4.453 1 94.25 95 GLY A N 1
ATOM 751 C CA . GLY A 1 95 ? 10.664 5.438 -4.816 1 94.25 95 GLY A CA 1
ATOM 752 C C . GLY A 1 95 ? 11.234 6.84 -4.75 1 94.25 95 GLY A C 1
ATOM 753 O O . GLY A 1 95 ? 12.031 7.23 -5.605 1 94.25 95 GLY A O 1
ATOM 754 N N . ARG A 1 96 ? 10.805 7.664 -3.887 1 91.88 96 ARG A N 1
ATOM 755 C CA . ARG A 1 96 ? 11.203 9.062 -3.764 1 91.88 96 ARG A CA 1
ATOM 756 C C . ARG A 1 96 ? 10.93 9.828 -5.055 1 91.88 96 ARG A C 1
ATOM 758 O O . ARG A 1 96 ? 11.758 10.625 -5.492 1 91.88 96 ARG A O 1
ATOM 765 N N . GLY A 1 97 ? 9.938 9.391 -5.695 1 93.12 97 GLY A N 1
ATOM 766 C CA . GLY A 1 97 ? 9.461 10.117 -6.863 1 93.12 97 GLY A CA 1
ATOM 767 C C . GLY A 1 97 ? 9.875 9.477 -8.172 1 93.12 97 GLY A C 1
ATOM 768 O O . GLY A 1 97 ? 9.391 9.859 -9.242 1 93.12 97 GLY A O 1
ATOM 769 N N . ILE A 1 98 ? 10.695 8.43 -8.172 1 93.62 98 ILE A N 1
ATOM 770 C CA . ILE A 1 98 ? 11.227 7.887 -9.414 1 93.62 98 ILE A CA 1
ATOM 771 C C . ILE A 1 98 ? 10.367 6.715 -9.883 1 93.62 98 ILE A C 1
ATOM 773 O O . ILE A 1 98 ? 10.5 6.25 -11.016 1 93.62 98 ILE A O 1
ATOM 777 N N . GLY A 1 99 ? 9.469 6.176 -9.016 1 95.75 99 GLY A N 1
ATOM 778 C CA . GLY A 1 99 ? 8.586 5.074 -9.367 1 95.75 99 GLY A CA 1
ATOM 779 C C . GLY A 1 99 ? 9.102 3.725 -8.922 1 95.75 99 GLY A C 1
ATOM 780 O O . GLY A 1 99 ? 10.281 3.59 -8.57 1 95.75 99 GLY A O 1
ATOM 781 N N . LEU A 1 100 ? 8.234 2.748 -8.953 1 97.44 100 LEU A N 1
ATOM 782 C CA . LEU A 1 100 ? 8.547 1.423 -8.43 1 97.44 100 LEU A CA 1
ATOM 783 C C . LEU A 1 100 ? 9.555 0.711 -9.32 1 97.44 100 LEU A C 1
ATOM 785 O O . LEU A 1 100 ? 10.508 0.104 -8.828 1 97.44 100 LEU A O 1
ATOM 789 N N . LEU A 1 101 ? 9.328 0.789 -10.633 1 97.56 101 LEU A N 1
ATOM 790 C CA . LEU A 1 101 ? 10.227 0.11 -11.562 1 97.56 101 LEU A CA 1
ATOM 791 C C . LEU A 1 101 ? 11.664 0.577 -11.359 1 97.56 101 LEU A C 1
ATOM 793 O O . LEU A 1 101 ? 12.57 -0.244 -11.195 1 97.56 101 LEU A O 1
ATOM 797 N N . LYS A 1 102 ? 11.867 1.869 -11.344 1 96.69 102 LYS A N 1
ATOM 798 C CA . LYS A 1 102 ? 13.211 2.424 -11.203 1 96.69 102 LYS A CA 1
ATOM 799 C C . LYS A 1 102 ? 13.789 2.119 -9.828 1 96.69 102 LYS A C 1
ATOM 801 O O . LYS A 1 102 ? 14.992 1.887 -9.688 1 96.69 102 LYS A O 1
ATOM 806 N N . LYS A 1 103 ? 12.961 2.16 -8.82 1 96.62 103 LYS A N 1
ATOM 807 C CA . LYS A 1 103 ? 13.391 1.772 -7.48 1 96.62 103 LYS A CA 1
ATOM 808 C C . LYS A 1 103 ? 13.953 0.352 -7.473 1 96.62 103 LYS A C 1
ATOM 810 O O . LYS A 1 103 ? 15.023 0.105 -6.918 1 96.62 103 LYS A O 1
ATOM 815 N N . LEU A 1 104 ? 13.242 -0.558 -8.086 1 97.81 104 LEU A N 1
ATOM 816 C CA . LEU A 1 104 ? 13.664 -1.954 -8.102 1 97.81 104 LEU A CA 1
ATOM 817 C C . LEU A 1 104 ? 14.953 -2.123 -8.906 1 97.81 104 LEU A C 1
ATOM 819 O O . LEU A 1 104 ? 15.828 -2.9 -8.516 1 97.81 104 LEU A O 1
ATOM 823 N N . GLN A 1 105 ? 15.008 -1.409 -9.969 1 97.25 105 GLN A N 1
ATOM 824 C CA . GLN A 1 105 ? 16.25 -1.423 -10.734 1 97.25 105 GLN A CA 1
ATOM 825 C C . GLN A 1 105 ? 17.406 -0.883 -9.906 1 97.25 105 GLN A C 1
ATOM 827 O O . GLN A 1 105 ? 18.516 -1.427 -9.953 1 97.25 105 GLN A O 1
ATOM 832 N N . ALA A 1 106 ? 17.188 0.153 -9.18 1 94.81 106 ALA A N 1
ATOM 833 C CA . ALA A 1 106 ? 18.203 0.716 -8.305 1 94.81 106 ALA A CA 1
ATOM 834 C C . ALA A 1 106 ? 18.625 -0.291 -7.238 1 94.81 106 ALA A C 1
ATOM 836 O O . ALA A 1 106 ? 19.812 -0.421 -6.934 1 94.81 106 ALA A O 1
ATOM 837 N N . TYR A 1 107 ? 17.672 -1 -6.648 1 95 107 TYR A N 1
ATOM 838 C CA . TYR A 1 107 ? 17.969 -2.035 -5.668 1 95 107 TYR A CA 1
ATOM 839 C C . TYR A 1 107 ? 18.922 -3.07 -6.246 1 95 107 TYR A C 1
ATOM 841 O O . TYR A 1 107 ? 19.859 -3.516 -5.566 1 95 107 TYR A O 1
ATOM 849 N N . ASN A 1 108 ? 18.656 -3.428 -7.469 1 96.56 108 ASN A N 1
ATOM 850 C CA . ASN A 1 108 ? 19.516 -4.414 -8.109 1 96.56 108 ASN A CA 1
ATOM 851 C C . ASN A 1 108 ? 20.938 -3.889 -8.289 1 96.56 108 ASN A C 1
ATOM 853 O O . ASN A 1 108 ? 21.906 -4.625 -8.094 1 96.56 108 ASN A O 1
ATOM 857 N N . LEU A 1 109 ? 21.031 -2.654 -8.672 1 94.06 109 LEU A N 1
ATOM 858 C CA . LEU A 1 109 ? 22.344 -2.035 -8.797 1 94.06 109 LEU A CA 1
ATOM 859 C C . LEU A 1 109 ? 23.047 -1.968 -7.438 1 94.06 109 LEU A C 1
ATOM 861 O O . LEU A 1 109 ? 24.25 -2.186 -7.348 1 94.06 109 LEU A O 1
ATOM 865 N N . GLN A 1 110 ? 22.312 -1.709 -6.41 1 89.69 110 GLN A N 1
ATOM 866 C CA . GLN A 1 110 ? 22.844 -1.695 -5.055 1 89.69 110 GLN A CA 1
ATOM 867 C C . GLN A 1 110 ? 23.359 -3.076 -4.652 1 89.69 110 GLN A C 1
ATOM 869 O O . GLN A 1 110 ? 24.406 -3.193 -4.02 1 89.69 110 GLN A O 1
ATOM 874 N N . ASP A 1 111 ? 22.625 -4.109 -4.992 1 92.38 111 ASP A N 1
ATOM 875 C CA . ASP A 1 111 ? 23.047 -5.477 -4.707 1 92.38 111 ASP A CA 1
ATOM 876 C C . ASP A 1 111 ? 24.359 -5.809 -5.414 1 92.38 111 ASP A C 1
ATOM 878 O O . ASP A 1 111 ? 25.078 -6.711 -4.992 1 92.38 111 ASP A O 1
ATOM 882 N N . GLN A 1 112 ? 24.656 -5.047 -6.465 1 92.38 112 GLN A N 1
ATOM 883 C CA . GLN A 1 112 ? 25.891 -5.254 -7.219 1 92.38 112 GLN A CA 1
ATOM 884 C C . GLN A 1 112 ? 27.016 -4.367 -6.688 1 92.38 112 GLN A C 1
ATOM 886 O O . GLN A 1 112 ? 28.109 -4.352 -7.25 1 92.38 112 GLN A O 1
ATOM 891 N N . GLY A 1 113 ? 26.703 -3.545 -5.645 1 88.94 113 GLY A N 1
ATOM 892 C CA . GLY A 1 113 ? 27.797 -2.852 -4.969 1 88.94 113 GLY A CA 1
ATOM 893 C C . GLY A 1 113 ? 27.672 -1.342 -5.039 1 88.94 113 GLY A C 1
ATOM 894 O O . GLY A 1 113 ? 28.438 -0.621 -4.41 1 88.94 113 GLY A O 1
ATOM 895 N N . MET A 1 114 ? 26.703 -0.818 -5.754 1 87.25 114 MET A N 1
ATOM 896 C CA . MET A 1 114 ? 26.516 0.627 -5.832 1 87.25 114 MET A CA 1
ATOM 897 C C . MET A 1 114 ? 25.766 1.144 -4.605 1 87.25 114 MET A C 1
ATOM 899 O O . MET A 1 114 ? 24.891 0.461 -4.074 1 87.25 114 MET A O 1
ATOM 903 N N . ASP A 1 115 ? 26.094 2.299 -4.156 1 83.25 115 ASP A N 1
ATOM 904 C CA . ASP A 1 115 ? 25.266 2.85 -3.08 1 83.25 115 ASP A CA 1
ATOM 905 C C . ASP A 1 115 ? 23.953 3.416 -3.621 1 83.25 115 ASP A C 1
ATOM 907 O O . ASP A 1 115 ? 23.781 3.533 -4.836 1 83.25 115 ASP A O 1
ATOM 911 N N . THR A 1 116 ? 23.062 3.771 -2.74 1 80.5 116 THR A N 1
ATOM 912 C CA . THR A 1 116 ? 21.703 4.18 -3.084 1 80.5 116 THR A CA 1
ATOM 913 C C . THR A 1 116 ? 21.719 5.395 -4.008 1 80.5 116 THR A C 1
ATOM 915 O O . THR A 1 116 ? 21.031 5.406 -5.039 1 80.5 116 THR A O 1
ATOM 918 N N . VAL A 1 117 ? 22.469 6.402 -3.684 1 82.06 117 VAL A N 1
ATOM 919 C CA . VAL A 1 117 ? 22.531 7.648 -4.438 1 82.06 117 VAL A CA 1
ATOM 920 C C . VAL A 1 117 ? 23.125 7.398 -5.82 1 82.06 117 VAL A C 1
ATOM 922 O O . VAL A 1 117 ? 22.547 7.801 -6.832 1 82.06 117 VAL A O 1
ATOM 925 N N . ASP A 1 118 ? 24.156 6.66 -5.855 1 87.12 118 ASP A N 1
ATOM 926 C CA . ASP A 1 118 ? 24.828 6.344 -7.113 1 87.12 118 ASP A CA 1
ATOM 927 C C . ASP A 1 118 ? 23.922 5.512 -8.023 1 87.12 118 ASP A C 1
ATOM 929 O O . ASP A 1 118 ? 23.922 5.695 -9.242 1 87.12 118 ASP A O 1
ATOM 933 N N . ALA A 1 119 ? 23.25 4.602 -7.434 1 88.75 119 ALA A N 1
ATOM 934 C CA . ALA A 1 119 ? 22.344 3.76 -8.203 1 88.75 119 ALA A CA 1
ATOM 935 C C . ALA A 1 119 ? 21.266 4.598 -8.891 1 88.75 119 ALA A C 1
ATOM 937 O O . ALA A 1 119 ? 20.984 4.398 -10.078 1 88.75 119 ALA A O 1
ATOM 938 N N . ASN A 1 120 ? 20.688 5.566 -8.188 1 87.75 120 ASN A N 1
ATOM 939 C CA . ASN A 1 120 ? 19.672 6.434 -8.758 1 87.75 120 ASN A CA 1
ATOM 940 C C . ASN A 1 120 ? 20.234 7.297 -9.891 1 87.75 120 ASN A C 1
ATOM 942 O O . ASN A 1 120 ? 19.609 7.434 -10.938 1 87.75 120 ASN A O 1
ATOM 946 N N . ILE A 1 121 ? 21.406 7.816 -9.648 1 86.94 121 ILE A N 1
ATOM 947 C CA . ILE A 1 121 ? 22.047 8.664 -10.648 1 86.94 121 ILE A CA 1
ATOM 948 C C . ILE A 1 121 ? 22.359 7.844 -11.898 1 86.94 121 ILE A C 1
ATOM 950 O O . ILE A 1 121 ? 22.156 8.305 -13.016 1 86.94 121 ILE A O 1
ATOM 954 N N . HIS A 1 122 ? 22.844 6.684 -11.695 1 89.31 122 HIS A N 1
ATOM 955 C CA . HIS A 1 122 ? 23.172 5.781 -12.797 1 89.31 122 HIS A CA 1
ATOM 956 C C . HIS A 1 122 ? 21.938 5.531 -13.672 1 89.31 122 HIS A C 1
ATOM 958 O O . HIS A 1 122 ? 22.062 5.371 -14.891 1 89.31 122 HIS A O 1
ATOM 964 N N . LEU A 1 123 ? 20.828 5.574 -13.078 1 92.25 123 LEU A N 1
ATOM 965 C CA . LEU A 1 123 ? 19.578 5.316 -13.797 1 92.25 123 LEU A CA 1
ATOM 966 C C . LEU A 1 123 ? 18.984 6.613 -14.336 1 92.25 123 LEU A C 1
ATOM 968 O O . LEU A 1 123 ? 17.891 6.617 -14.891 1 92.25 123 LEU A O 1
ATOM 972 N N . GLY A 1 124 ? 19.656 7.738 -14.156 1 90.69 124 GLY A N 1
ATOM 973 C CA . GLY A 1 124 ? 19.266 9.008 -14.734 1 90.69 124 GLY A CA 1
ATOM 974 C C . GLY A 1 124 ? 18.344 9.812 -13.844 1 90.69 124 GLY A C 1
ATOM 975 O O . GLY A 1 124 ? 17.594 10.664 -14.328 1 90.69 124 GLY A O 1
ATOM 976 N N . HIS A 1 125 ? 18.391 9.539 -12.578 1 89.56 125 HIS A N 1
ATOM 977 C CA . HIS A 1 125 ? 17.484 10.211 -11.656 1 89.56 125 HIS A CA 1
ATOM 978 C C . HIS A 1 125 ? 18.25 10.93 -10.547 1 89.56 125 HIS A C 1
ATOM 980 O O . HIS A 1 125 ? 19.438 10.672 -10.344 1 89.56 125 HIS A O 1
ATOM 986 N N . LEU A 1 126 ? 17.531 11.891 -9.906 1 85.69 126 LEU A N 1
ATOM 987 C CA . LEU A 1 126 ? 18.078 12.508 -8.695 1 85.69 126 LEU A CA 1
ATOM 988 C C . LEU A 1 126 ? 17.875 11.594 -7.488 1 85.69 126 LEU A C 1
ATOM 990 O O . LEU A 1 126 ? 17.125 10.617 -7.559 1 85.69 126 LEU A O 1
ATOM 994 N N . ASP A 1 127 ? 18.578 11.883 -6.359 1 82.94 127 ASP A N 1
ATOM 995 C CA . ASP A 1 127 ? 18.469 11.062 -5.156 1 82.94 127 ASP A CA 1
ATOM 996 C C . ASP A 1 127 ? 17.094 11.211 -4.516 1 82.94 127 ASP A C 1
ATOM 998 O O . ASP A 1 127 ? 16.672 10.344 -3.756 1 82.94 127 ASP A O 1
ATOM 1002 N N . ASP A 1 128 ? 16.5 12.367 -4.824 1 87 128 ASP A N 1
ATOM 1003 C CA . ASP A 1 128 ? 15.18 12.688 -4.27 1 87 128 ASP A CA 1
ATOM 1004 C C . ASP A 1 128 ? 14.398 13.602 -5.207 1 87 128 ASP A C 1
ATOM 1006 O O . ASP A 1 128 ? 14.82 14.734 -5.473 1 87 128 ASP A O 1
ATOM 1010 N N . GLU A 1 129 ? 13.289 13.102 -5.742 1 90.44 129 GLU A N 1
ATOM 1011 C CA . GLU A 1 129 ? 12.492 13.867 -6.699 1 90.44 129 GLU A CA 1
ATOM 1012 C C . GLU A 1 129 ? 11.102 14.164 -6.152 1 90.44 129 GLU A C 1
ATOM 1014 O O . GLU A 1 129 ? 10.188 14.492 -6.91 1 90.44 129 GLU A O 1
ATOM 1019 N N . ARG A 1 130 ? 10.992 14.109 -4.812 1 92.06 130 ARG A N 1
ATOM 1020 C CA . ARG A 1 130 ? 9.695 14.32 -4.176 1 92.06 130 ARG A CA 1
ATOM 1021 C C . ARG A 1 130 ? 9.305 15.797 -4.211 1 92.06 130 ARG A C 1
ATOM 1023 O O . ARG A 1 130 ? 10.164 16.672 -4.227 1 92.06 130 ARG A O 1
ATOM 1030 N N . ASP A 1 131 ? 8.008 15.922 -4.312 1 94.25 131 ASP A N 1
ATOM 1031 C CA . ASP A 1 131 ? 7.344 17.219 -4.293 1 94.25 131 ASP A CA 1
ATOM 1032 C C . ASP A 1 131 ? 6.305 17.297 -3.176 1 94.25 131 ASP A C 1
ATOM 1034 O O . ASP A 1 131 ? 5.461 16.406 -3.049 1 94.25 131 ASP A O 1
ATOM 1038 N N . TYR A 1 132 ? 6.355 18.406 -2.326 1 97.06 132 TYR A N 1
ATOM 1039 C CA . TYR A 1 132 ? 5.508 18.453 -1.138 1 97.06 132 TYR A CA 1
ATOM 1040 C C . TYR A 1 132 ? 4.395 19.484 -1.308 1 97.06 132 TYR A C 1
ATOM 1042 O O . TYR A 1 132 ? 3.719 19.828 -0.34 1 97.06 132 TYR A O 1
ATOM 1050 N N . THR A 1 133 ? 4.223 19.969 -2.547 1 97.81 133 THR A N 1
ATOM 1051 C CA . THR A 1 133 ? 3.195 20.953 -2.848 1 97.81 133 THR A CA 1
ATOM 1052 C C . THR A 1 133 ? 1.817 20.453 -2.426 1 97.81 133 THR A C 1
ATOM 1054 O O . THR A 1 133 ? 1.069 21.156 -1.752 1 97.81 133 THR A O 1
ATOM 1057 N N . PHE A 1 134 ? 1.506 19.25 -2.748 1 98.12 134 PHE A N 1
ATOM 1058 C CA . PHE A 1 134 ? 0.18 18.719 -2.455 1 98.12 134 PHE A CA 1
ATOM 1059 C C . PHE A 1 134 ? 0.015 18.469 -0.96 1 98.12 134 PHE A C 1
ATOM 1061 O O . PHE A 1 134 ? -1.083 18.609 -0.419 1 98.12 134 PHE A O 1
ATOM 1068 N N . ALA A 1 135 ? 1.103 18.141 -0.283 1 98.62 135 ALA A N 1
ATOM 1069 C CA . ALA A 1 135 ? 1.037 18.047 1.173 1 98.62 135 ALA A CA 1
ATOM 1070 C C . ALA A 1 135 ? 0.651 19.375 1.793 1 98.62 135 ALA A C 1
ATOM 1072 O O . ALA A 1 135 ? -0.232 19.438 2.652 1 98.62 135 ALA A O 1
ATOM 1073 N N . ALA A 1 136 ? 1.27 20.406 1.319 1 98.56 136 ALA A N 1
ATOM 1074 C CA . ALA A 1 136 ? 0.986 21.734 1.832 1 98.56 136 ALA A CA 1
ATOM 1075 C C . ALA A 1 136 ? -0.456 22.141 1.54 1 98.56 136 ALA A C 1
ATOM 1077 O O . ALA A 1 136 ? -1.147 22.672 2.414 1 98.56 136 ALA A O 1
ATOM 1078 N N . LEU A 1 137 ? -0.879 21.891 0.317 1 98.62 137 LEU A N 1
ATOM 1079 C CA . LEU A 1 137 ? -2.238 22.25 -0.079 1 98.62 137 LEU A CA 1
ATOM 1080 C C . LEU A 1 137 ? -3.262 21.5 0.772 1 98.62 137 LEU A C 1
ATOM 1082 O O . LEU A 1 137 ? -4.289 22.078 1.154 1 98.62 137 LEU A O 1
ATOM 1086 N N . MET A 1 138 ? -2.994 20.266 1.077 1 98.75 138 MET A N 1
ATOM 1087 C CA . MET A 1 138 ? -3.924 19.484 1.897 1 98.75 138 MET A CA 1
ATOM 1088 C C . MET A 1 138 ? -3.965 20.031 3.324 1 98.75 138 MET A C 1
ATOM 1090 O O . MET A 1 138 ? -5.035 20.125 3.924 1 98.75 138 MET A O 1
ATOM 1094 N N . LEU A 1 139 ? -2.834 20.359 3.875 1 98.69 139 LEU A N 1
ATOM 1095 C CA . LEU A 1 139 ? -2.785 20.922 5.223 1 98.69 139 LEU A CA 1
ATOM 1096 C C . LEU A 1 139 ? -3.545 22.234 5.297 1 98.69 139 LEU A C 1
ATOM 1098 O O . LEU A 1 139 ? -4.234 22.516 6.281 1 98.69 139 LEU A O 1
ATOM 1102 N N . GLN A 1 140 ? -3.4 23.031 4.25 1 98.38 140 GLN A N 1
ATOM 1103 C CA . GLN A 1 140 ? -4.141 24.281 4.18 1 98.38 140 GLN A CA 1
ATOM 1104 C C . GLN A 1 140 ? -5.641 24.031 4.09 1 98.38 140 GLN A C 1
ATOM 1106 O O . GLN A 1 140 ? -6.43 24.688 4.77 1 98.38 140 GLN A O 1
ATOM 1111 N N . ASP A 1 141 ? -5.992 23.125 3.248 1 98.62 141 ASP A N 1
ATOM 1112 C CA . ASP A 1 141 ? -7.402 22.781 3.111 1 98.62 141 ASP A CA 1
ATOM 1113 C C . ASP A 1 141 ? -7.984 22.312 4.445 1 98.62 141 ASP A C 1
ATOM 1115 O O . ASP A 1 141 ? -9.133 22.609 4.77 1 98.62 141 ASP A O 1
ATOM 1119 N N . LEU A 1 142 ? -7.219 21.547 5.215 1 98.62 142 LEU A N 1
ATOM 1120 C CA . LEU A 1 142 ? -7.652 21 6.496 1 98.62 142 LEU A CA 1
ATOM 1121 C C . LEU A 1 142 ? -7.723 22.094 7.559 1 98.62 142 LEU A C 1
ATOM 1123 O O . LEU A 1 142 ? -8.336 21.891 8.609 1 98.62 142 LEU A O 1
ATOM 1127 N N . GLY A 1 143 ? -7.062 23.156 7.363 1 98.25 143 GLY A N 1
ATOM 1128 C CA . GLY A 1 143 ? -7.207 24.344 8.188 1 98.25 143 GLY A CA 1
ATOM 1129 C C . GLY A 1 143 ? -6.355 24.312 9.445 1 98.25 143 GLY A C 1
ATOM 1130 O O . GLY A 1 143 ? -6.727 24.875 10.469 1 98.25 143 GLY A O 1
ATOM 1131 N N . VAL A 1 144 ? -5.266 23.609 9.414 1 97.81 144 VAL A N 1
ATOM 1132 C CA . VAL A 1 144 ? -4.383 23.578 10.578 1 97.81 144 VAL A CA 1
ATOM 1133 C C . VAL A 1 144 ? -3.594 24.875 10.664 1 97.81 144 VAL A C 1
ATOM 1135 O O . VAL A 1 144 ? -3.143 25.406 9.648 1 97.81 144 VAL A O 1
ATOM 1138 N N . ASP A 1 145 ? -3.467 25.422 11.844 1 98 145 ASP A N 1
ATOM 1139 C CA . ASP A 1 145 ? -2.746 26.672 12.023 1 98 145 ASP A CA 1
ATOM 1140 C C . ASP A 1 145 ? -1.236 26.453 11.984 1 98 145 ASP A C 1
ATOM 1142 O O . ASP A 1 145 ? -0.506 27.234 11.375 1 98 145 ASP A O 1
ATOM 1146 N N . SER A 1 146 ? -0.796 25.484 12.75 1 98.69 146 SER A N 1
ATOM 1147 C CA . SER A 1 146 ? 0.615 25.109 12.742 1 98.69 146 SER A CA 1
ATOM 1148 C C . SER A 1 146 ? 0.799 23.625 13.055 1 98.69 146 SER A C 1
ATOM 1150 O O . SER A 1 146 ? -0.122 22.984 13.547 1 98.69 146 SER A O 1
ATOM 1152 N N . ILE A 1 14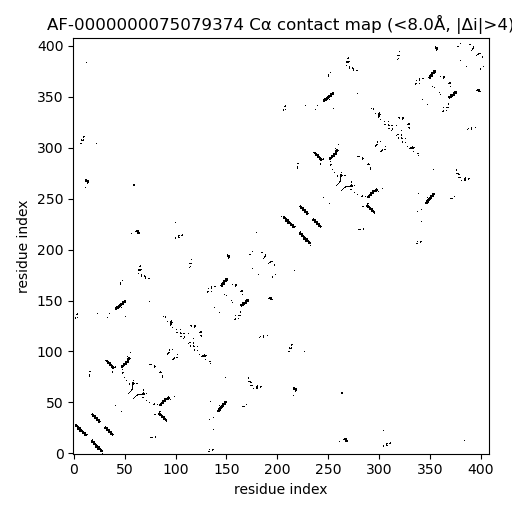7 ? 2.082 23.125 12.711 1 98.75 147 ILE A N 1
ATOM 1153 C CA . ILE A 1 147 ? 2.234 21.672 12.844 1 98.75 147 ILE A CA 1
ATOM 1154 C C . ILE A 1 147 ? 3.512 21.359 13.617 1 98.75 147 ILE A C 1
ATOM 1156 O O . ILE A 1 147 ? 4.391 22.219 13.75 1 98.75 147 ILE A O 1
ATOM 1160 N N . GLN A 1 148 ? 3.512 20.203 14.25 1 98.62 148 GLN A N 1
ATOM 1161 C CA . GLN A 1 148 ? 4.715 19.469 14.633 1 98.62 148 GLN A CA 1
ATOM 1162 C C . GLN A 1 148 ? 4.992 18.312 13.672 1 98.62 148 GLN A C 1
ATOM 1164 O O . GLN A 1 148 ? 4.25 17.328 13.633 1 98.62 148 GLN A O 1
ATOM 1169 N N . LEU A 1 149 ? 6.098 18.484 12.938 1 98.56 149 LEU A N 1
ATOM 1170 C CA . LEU A 1 149 ? 6.355 17.547 11.852 1 98.56 149 LEU A CA 1
ATOM 1171 C C . LEU A 1 149 ? 7.086 16.312 12.359 1 98.56 149 LEU A C 1
ATOM 1173 O O . LEU A 1 149 ? 8.141 16.422 12.984 1 98.56 149 LEU A O 1
ATOM 1177 N N . ILE A 1 150 ? 6.508 15.172 12.109 1 98 150 ILE A N 1
ATOM 1178 C CA . ILE A 1 150 ? 7.129 13.898 12.453 1 98 150 ILE A CA 1
ATOM 1179 C C . ILE A 1 150 ? 8.133 13.508 11.375 1 98 150 ILE A C 1
ATOM 1181 O O . ILE A 1 150 ? 7.758 12.969 10.328 1 98 150 ILE A O 1
ATOM 1185 N N . THR A 1 151 ? 9.367 13.797 11.586 1 95.69 151 THR A N 1
ATOM 1186 C CA . THR A 1 151 ? 10.367 13.539 10.555 1 95.69 151 THR A CA 1
ATOM 1187 C C . THR A 1 151 ? 11.773 13.531 11.156 1 95.69 151 THR A C 1
ATOM 1189 O O . THR A 1 151 ? 11.977 14.016 12.273 1 95.69 151 THR A O 1
ATOM 1192 N N . ASN A 1 152 ? 12.617 12.836 10.445 1 90.75 152 ASN A N 1
ATOM 1193 C CA . ASN A 1 152 ? 14.047 12.961 10.727 1 90.75 152 ASN A CA 1
ATOM 1194 C C . ASN A 1 152 ? 14.773 13.711 9.609 1 90.75 152 ASN A C 1
ATOM 1196 O O . ASN A 1 152 ? 16 13.797 9.617 1 90.75 152 ASN A O 1
ATOM 1200 N N . ASN A 1 153 ? 14.008 14.219 8.609 1 88.81 153 ASN A N 1
ATOM 1201 C CA . ASN A 1 153 ? 14.562 14.859 7.422 1 88.81 153 ASN A CA 1
ATOM 1202 C C . ASN A 1 153 ? 14.414 16.375 7.484 1 88.81 153 ASN A C 1
ATOM 1204 O O . ASN A 1 153 ? 13.32 16.906 7.266 1 88.81 153 ASN A O 1
ATOM 1208 N N . PRO A 1 154 ? 15.516 17.094 7.703 1 90 154 PRO A N 1
ATOM 1209 C CA . PRO A 1 154 ? 15.414 18.562 7.777 1 90 154 PRO A CA 1
ATOM 1210 C C . PRO A 1 154 ? 14.953 19.188 6.461 1 90 154 PRO A C 1
ATOM 1212 O O . PRO A 1 154 ? 14.32 20.25 6.469 1 90 154 PRO A O 1
ATOM 1215 N N . ARG A 1 155 ? 15.234 18.531 5.367 1 89.31 155 ARG A N 1
ATOM 1216 C CA . ARG A 1 155 ? 14.828 19.047 4.066 1 89.31 155 ARG A CA 1
ATOM 1217 C C . ARG A 1 155 ? 13.312 19.125 3.955 1 89.31 155 ARG A C 1
ATOM 1219 O O . ARG A 1 155 ? 12.781 20.031 3.303 1 89.31 155 ARG A O 1
ATOM 1226 N N . LYS A 1 156 ? 12.695 18.25 4.598 1 92.81 156 LYS A N 1
ATOM 1227 C CA . LYS A 1 156 ? 11.242 18.266 4.605 1 92.81 156 LYS A CA 1
ATOM 1228 C C . LYS A 1 156 ? 10.711 19.469 5.367 1 92.81 156 LYS A C 1
ATOM 1230 O O . LYS A 1 156 ? 9.703 20.062 4.977 1 92.81 156 LYS A O 1
ATOM 1235 N N . ILE A 1 157 ? 11.32 19.781 6.422 1 94.69 157 ILE A N 1
ATOM 1236 C CA . ILE A 1 157 ? 10.93 20.938 7.219 1 94.69 157 ILE A CA 1
ATOM 1237 C C . ILE A 1 157 ? 11.062 22.203 6.379 1 94.69 157 ILE A C 1
ATOM 1239 O O . ILE A 1 157 ? 10.125 23 6.289 1 94.69 157 ILE A O 1
ATOM 1243 N N . ASP A 1 158 ? 12.18 22.281 5.734 1 95.12 158 ASP A N 1
ATOM 1244 C CA . ASP A 1 158 ? 12.453 23.453 4.902 1 95.12 158 ASP A CA 1
ATOM 1245 C C . ASP A 1 158 ? 11.453 23.562 3.758 1 95.12 158 ASP A C 1
ATOM 1247 O O . ASP A 1 158 ? 10.938 24.656 3.48 1 95.12 158 ASP A O 1
ATOM 1251 N N . ALA A 1 159 ? 11.18 22.484 3.145 1 95.56 159 ALA A N 1
ATOM 1252 C CA . ALA A 1 159 ? 10.289 22.453 1.99 1 95.56 159 ALA A CA 1
ATOM 1253 C C . ALA A 1 159 ? 8.883 22.906 2.377 1 95.56 159 ALA A C 1
ATOM 1255 O O . ALA A 1 159 ? 8.281 23.734 1.698 1 95.56 159 ALA A O 1
ATOM 1256 N N . LEU A 1 160 ? 8.406 22.422 3.475 1 97.75 160 LEU A N 1
ATOM 1257 C CA . LEU A 1 160 ? 7.055 22.766 3.914 1 97.75 160 LEU A CA 1
ATOM 1258 C C . LEU A 1 160 ? 6.988 24.234 4.344 1 97.75 160 LEU A C 1
ATOM 1260 O O . LEU A 1 160 ? 6.012 24.922 4.047 1 97.75 160 LEU A O 1
ATOM 1264 N N . THR A 1 161 ? 8.023 24.641 5 1 97.94 161 THR A N 1
ATOM 1265 C CA . THR A 1 161 ? 8.078 26.031 5.426 1 97.94 161 THR A CA 1
ATOM 1266 C C . THR A 1 161 ? 8.055 26.969 4.223 1 97.94 161 THR A C 1
ATOM 1268 O O . THR A 1 161 ? 7.34 27.984 4.223 1 97.94 161 THR A O 1
ATOM 1271 N N . GLN A 1 162 ? 8.758 26.609 3.217 1 97.69 162 GLN A N 1
ATOM 1272 C CA . GLN A 1 162 ? 8.828 27.422 2 1 97.69 162 GLN A CA 1
ATOM 1273 C C . GLN A 1 162 ? 7.473 27.453 1.297 1 97.69 162 GLN A C 1
ATOM 1275 O O . GLN A 1 162 ? 7.164 28.422 0.59 1 97.69 162 GLN A O 1
ATOM 1280 N N . LEU A 1 163 ? 6.684 26.484 1.535 1 97.81 163 LEU A N 1
ATOM 1281 C CA . LEU A 1 163 ? 5.367 26.391 0.91 1 97.81 163 LEU A CA 1
ATOM 1282 C C . LEU A 1 163 ? 4.312 27.078 1.77 1 97.81 163 LEU A C 1
ATOM 1284 O O . LEU A 1 163 ? 3.119 27.031 1.458 1 97.81 163 LEU A O 1
ATOM 1288 N N . GLY A 1 164 ? 4.746 27.641 2.912 1 97.75 164 GLY A N 1
ATOM 1289 C CA . GLY A 1 164 ? 3.848 28.453 3.709 1 97.75 164 GLY A CA 1
ATOM 1290 C C . GLY A 1 164 ? 3.287 27.734 4.914 1 97.75 164 GLY A C 1
ATOM 1291 O O . GLY A 1 164 ? 2.393 28.234 5.594 1 97.75 164 GLY A O 1
ATOM 1292 N N . ILE A 1 165 ? 3.775 26.578 5.203 1 98.56 165 ILE A N 1
ATOM 1293 C CA . ILE A 1 165 ? 3.324 25.828 6.375 1 98.56 165 ILE A CA 1
ATOM 1294 C C . ILE A 1 165 ? 4.129 26.25 7.598 1 98.56 165 ILE A C 1
ATOM 1296 O O . ILE A 1 165 ? 5.359 26.328 7.551 1 98.56 165 ILE A O 1
ATOM 1300 N N . LYS A 1 166 ? 3.418 26.594 8.672 1 98.62 166 LYS A N 1
ATOM 1301 C CA . LYS A 1 166 ? 4.082 26.922 9.93 1 98.62 166 LYS A CA 1
ATOM 1302 C C . LYS A 1 166 ? 4.488 25.672 10.695 1 98.62 166 LYS A C 1
ATOM 1304 O O . LYS A 1 166 ? 3.66 25.062 11.367 1 98.62 166 LYS A O 1
ATOM 1309 N N . VAL A 1 167 ? 5.77 25.344 10.641 1 98.31 167 VAL A N 1
ATOM 1310 C CA . VAL A 1 167 ? 6.312 24.188 11.352 1 98.31 167 VAL A CA 1
ATOM 1311 C C . VAL A 1 167 ? 6.926 24.641 12.68 1 98.31 167 VAL A C 1
ATOM 1313 O O . VAL A 1 167 ? 7.984 25.281 12.695 1 98.31 167 VAL A O 1
ATOM 1316 N N . GLU A 1 168 ? 6.32 24.312 13.781 1 97.69 168 GLU A N 1
ATOM 1317 C CA . GLU A 1 168 ? 6.734 24.812 15.086 1 97.69 168 GLU A CA 1
ATOM 1318 C C . GLU A 1 168 ? 7.84 23.938 15.68 1 97.69 168 GLU A C 1
ATOM 1320 O O . GLU A 1 168 ? 8.734 24.438 16.359 1 97.69 168 GLU A O 1
ATOM 1325 N N . ASP A 1 169 ? 7.582 22.656 15.453 1 95.44 169 ASP A N 1
ATOM 1326 C CA . ASP A 1 169 ? 8.547 21.719 16.031 1 95.44 169 ASP A CA 1
ATOM 1327 C C . ASP A 1 169 ? 8.602 20.438 15.219 1 95.44 169 ASP A C 1
ATOM 1329 O O . ASP A 1 169 ? 7.809 20.234 14.297 1 95.44 169 ASP A O 1
ATOM 1333 N N . ARG A 1 170 ? 9.68 19.719 15.578 1 95.44 170 ARG A N 1
ATOM 1334 C CA . ARG A 1 170 ? 9.891 18.391 15 1 95.44 170 ARG A CA 1
ATOM 1335 C C . ARG A 1 170 ? 9.68 17.297 16.047 1 95.44 170 ARG A C 1
ATOM 1337 O O . ARG A 1 170 ? 10.094 17.453 17.203 1 95.44 170 ARG A O 1
ATOM 1344 N N . ILE A 1 171 ? 9.008 16.25 15.641 1 96.25 171 ILE A N 1
ATOM 1345 C CA . ILE A 1 171 ? 8.93 15.031 16.438 1 96.25 171 ILE A CA 1
ATOM 1346 C C . ILE A 1 171 ? 9.812 13.953 15.82 1 96.25 171 ILE A C 1
ATOM 1348 O O . ILE A 1 171 ? 9.547 13.492 14.711 1 96.25 171 ILE A O 1
ATOM 1352 N N . PRO A 1 172 ? 10.867 13.586 16.531 1 93.5 172 PRO A N 1
ATOM 1353 C CA . PRO A 1 172 ? 11.727 12.539 15.969 1 93.5 172 PRO A CA 1
ATOM 1354 C C . PRO A 1 172 ? 11.016 11.195 15.836 1 93.5 172 PRO A C 1
ATOM 1356 O O . PRO A 1 172 ? 10.188 10.844 16.688 1 93.5 172 PRO A O 1
ATOM 1359 N N . ILE A 1 173 ? 11.352 10.492 14.75 1 90.31 173 ILE A N 1
ATOM 1360 C CA . ILE A 1 173 ? 10.805 9.156 14.562 1 90.31 173 ILE A CA 1
ATOM 1361 C C . ILE A 1 173 ? 11.938 8.141 14.445 1 90.31 173 ILE A C 1
ATOM 1363 O O . ILE A 1 173 ? 12.742 8.211 13.508 1 90.31 173 ILE A O 1
ATOM 1367 N N . GLU A 1 174 ? 12.07 7.398 15.422 1 78.44 174 GLU A N 1
ATOM 1368 C CA . GLU A 1 174 ? 13.172 6.445 15.492 1 78.44 174 GLU A CA 1
ATOM 1369 C C . GLU A 1 174 ? 13.039 5.359 14.43 1 78.44 174 GLU A C 1
ATOM 1371 O O . GLU A 1 174 ? 11.93 4.879 14.164 1 78.44 174 GLU A O 1
ATOM 1376 N N . SER A 1 175 ? 14.188 5.055 13.867 1 76.12 175 SER A N 1
ATOM 1377 C CA . SER A 1 175 ? 14.203 3.982 12.875 1 76.12 175 SER A CA 1
ATOM 1378 C C . SER A 1 175 ? 14.531 2.641 13.523 1 76.12 175 SER A C 1
ATOM 1380 O O . SER A 1 175 ? 15.242 2.586 14.531 1 76.12 175 SER A O 1
ATOM 1382 N N . VAL A 1 176 ? 13.867 1.633 13.031 1 76.25 176 VAL A N 1
ATOM 1383 C CA . VAL A 1 176 ? 14.203 0.278 13.453 1 76.25 176 VAL A CA 1
ATOM 1384 C C . VAL A 1 176 ? 15.336 -0.263 12.586 1 76.25 176 VAL A C 1
ATOM 1386 O O . VAL A 1 176 ? 15.258 -0.224 11.352 1 76.25 176 VAL A O 1
ATOM 1389 N N . PHE A 1 177 ? 16.359 -0.693 13.25 1 78.12 177 PHE A N 1
ATOM 1390 C CA . PHE A 1 177 ? 17.547 -1.188 12.562 1 78.12 177 PHE A CA 1
ATOM 1391 C C . PHE A 1 177 ? 17.453 -2.697 12.352 1 78.12 177 PHE A C 1
ATOM 1393 O O . PHE A 1 177 ? 17.047 -3.428 13.258 1 78.12 177 PHE A O 1
ATOM 1400 N N . HIS A 1 178 ? 17.609 -3.105 11.109 1 80.5 178 HIS A N 1
ATOM 1401 C CA . HIS A 1 178 ? 17.844 -4.492 10.719 1 80.5 178 HIS A CA 1
ATOM 1402 C C . HIS A 1 178 ? 19.156 -4.633 9.945 1 80.5 178 HIS A C 1
ATOM 1404 O O . HIS A 1 178 ? 19.688 -3.648 9.43 1 80.5 178 HIS A O 1
ATOM 1410 N N . ASN A 1 179 ? 19.688 -5.852 9.984 1 81.06 179 ASN A N 1
ATOM 1411 C CA . ASN A 1 179 ? 20.875 -6.086 9.18 1 81.06 179 ASN A CA 1
ATOM 1412 C C . ASN A 1 179 ? 20.641 -5.734 7.715 1 81.06 179 ASN A C 1
ATOM 1414 O O . ASN A 1 179 ? 21.547 -5.227 7.047 1 81.06 179 ASN A O 1
ATOM 1418 N N . ASP A 1 180 ? 19.453 -5.797 7.336 1 82.88 180 ASP A N 1
ATOM 1419 C CA . ASP A 1 180 ? 19.125 -5.648 5.922 1 82.88 180 ASP A CA 1
ATOM 1420 C C . ASP A 1 180 ? 19.062 -4.176 5.523 1 82.88 180 ASP A C 1
ATOM 1422 O O . ASP A 1 180 ? 19.188 -3.84 4.344 1 82.88 180 ASP A O 1
ATOM 1426 N N . ASN A 1 181 ? 18.875 -3.299 6.523 1 81.38 181 ASN A N 1
ATOM 1427 C CA . ASN A 1 181 ? 18.688 -1.907 6.133 1 81.38 181 ASN A CA 1
ATOM 1428 C C . ASN A 1 181 ? 19.844 -1.027 6.59 1 81.38 181 ASN A C 1
ATOM 1430 O O . ASN A 1 181 ? 19.703 0.197 6.652 1 81.38 181 ASN A O 1
ATOM 1434 N N . ARG A 1 182 ? 20.875 -1.602 6.926 1 77.44 182 ARG A N 1
ATOM 1435 C CA . ARG A 1 182 ? 22.016 -0.853 7.441 1 77.44 182 ARG A CA 1
ATOM 1436 C C . ARG A 1 182 ? 22.547 0.124 6.395 1 77.44 182 ARG A C 1
ATOM 1438 O O . ARG A 1 182 ? 22.766 1.303 6.688 1 77.44 182 ARG A O 1
ATOM 1445 N N . ALA A 1 183 ? 22.812 -0.446 5.219 1 77.75 183 ALA A N 1
ATOM 1446 C CA . ALA A 1 183 ? 23.359 0.397 4.156 1 77.75 183 ALA A CA 1
ATOM 1447 C C . ALA A 1 183 ? 22.406 1.532 3.814 1 77.75 183 ALA A C 1
ATOM 1449 O O . ALA A 1 183 ? 22.828 2.666 3.578 1 77.75 183 ALA A O 1
ATOM 1450 N N . TYR A 1 184 ? 21.203 1.221 3.846 1 80.62 184 TYR A N 1
ATOM 1451 C CA . TYR A 1 184 ? 20.172 2.205 3.557 1 80.62 184 TYR A CA 1
ATOM 1452 C C . TYR A 1 184 ? 20.172 3.318 4.598 1 80.62 184 TYR A C 1
ATOM 1454 O O . TYR A 1 184 ? 20.188 4.5 4.246 1 80.62 184 TYR A O 1
ATOM 1462 N N . LEU A 1 185 ? 20.172 2.992 5.824 1 80.56 185 LEU A N 1
ATOM 1463 C CA . LEU A 1 185 ? 20.125 3.955 6.918 1 80.56 185 LEU A CA 1
ATOM 1464 C C . LEU A 1 185 ? 21.406 4.777 6.984 1 80.56 185 LEU A C 1
ATOM 1466 O O . LEU A 1 185 ? 21.375 5.969 7.289 1 80.56 185 LEU A O 1
ATOM 1470 N N . THR A 1 186 ? 22.484 4.117 6.684 1 77.44 186 THR A N 1
ATOM 1471 C CA . THR A 1 186 ? 23.75 4.828 6.652 1 77.44 186 THR A CA 1
ATOM 1472 C C . THR A 1 186 ? 23.75 5.91 5.578 1 77.44 186 THR A C 1
ATOM 1474 O O . THR A 1 186 ? 24.188 7.039 5.82 1 77.44 186 THR A O 1
ATOM 1477 N N . THR A 1 187 ? 23.188 5.535 4.445 1 78.19 187 THR A N 1
ATOM 1478 C CA . THR A 1 187 ? 23.094 6.484 3.342 1 78.19 187 THR A CA 1
ATOM 1479 C C . THR A 1 187 ? 22.188 7.656 3.713 1 78.19 187 THR A C 1
ATOM 1481 O O . THR A 1 187 ? 22.484 8.805 3.379 1 78.19 187 THR A O 1
ATOM 1484 N N . LYS A 1 188 ? 21.109 7.441 4.395 1 78.31 188 LYS A N 1
ATOM 1485 C CA . LYS A 1 188 ? 20.188 8.492 4.836 1 78.31 188 LYS A CA 1
ATOM 1486 C C . LYS A 1 188 ? 20.922 9.516 5.703 1 78.31 188 LYS A C 1
ATOM 1488 O O . LYS A 1 188 ? 20.688 10.719 5.566 1 78.31 188 LYS A O 1
ATOM 1493 N N . VAL A 1 189 ? 21.812 9.062 6.547 1 76.75 189 VAL A N 1
ATOM 1494 C CA . VAL A 1 189 ? 22.516 9.938 7.477 1 76.75 189 VAL A CA 1
ATOM 1495 C C . VAL A 1 189 ? 23.641 10.672 6.746 1 76.75 189 VAL A C 1
ATOM 1497 O O . VAL A 1 189 ? 23.719 11.898 6.785 1 76.75 189 VAL A O 1
ATOM 1500 N N . GLU A 1 190 ? 24.359 9.922 5.98 1 79.31 190 GLU A N 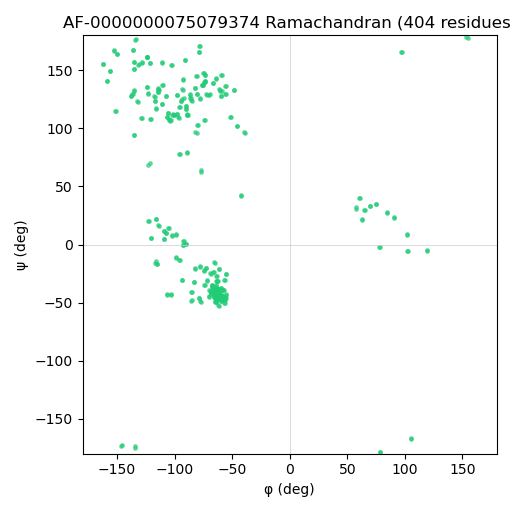1
ATOM 1501 C CA . GLU A 1 190 ? 25.609 10.453 5.449 1 79.31 190 GLU A CA 1
ATOM 1502 C C . GLU A 1 190 ? 25.375 11.289 4.195 1 79.31 190 GLU A C 1
ATOM 1504 O O . GLU A 1 190 ? 26.047 12.297 3.971 1 79.31 190 GLU A O 1
ATOM 1509 N N . LYS A 1 191 ? 24.344 10.875 3.455 1 74.81 191 LYS A N 1
ATOM 1510 C CA . LYS A 1 191 ? 24.219 11.508 2.143 1 74.81 191 LYS A CA 1
ATOM 1511 C C . LYS A 1 191 ? 22.953 12.336 2.041 1 74.81 191 LYS A C 1
ATOM 1513 O O . LYS A 1 191 ? 22.844 13.234 1.201 1 74.81 191 LYS A O 1
ATOM 1518 N N . MET A 1 192 ? 22.031 12.086 2.959 1 72.25 192 MET A N 1
ATOM 1519 C CA . MET A 1 192 ? 20.75 12.773 2.828 1 72.25 192 MET A CA 1
ATOM 1520 C C . MET A 1 192 ? 20.469 13.633 4.059 1 72.25 192 MET A C 1
ATOM 1522 O O . MET A 1 192 ? 19.375 14.156 4.211 1 72.25 192 MET A O 1
ATOM 1526 N N . SER A 1 193 ? 21.391 13.766 5.027 1 73.94 193 SER A N 1
ATOM 1527 C CA . SER A 1 193 ? 21.391 14.68 6.16 1 73.94 193 SER A CA 1
ATOM 1528 C C . SER A 1 193 ? 20.25 14.383 7.121 1 73.94 193 SER A C 1
ATOM 1530 O O . SER A 1 193 ? 19.656 15.297 7.688 1 73.94 193 SER A O 1
ATOM 1532 N N . HIS A 1 194 ? 19.891 13.086 7.137 1 78.75 194 HIS A N 1
ATOM 1533 C CA . HIS A 1 194 ? 18.844 12.711 8.078 1 78.75 194 HIS A CA 1
ATOM 1534 C C . HIS A 1 194 ? 19.359 12.703 9.508 1 78.75 194 HIS A C 1
ATOM 1536 O O . HIS A 1 194 ? 20.516 12.375 9.75 1 78.75 194 HIS A O 1
ATOM 1542 N N . LEU A 1 195 ? 18.453 13.086 10.391 1 78.88 195 LEU A N 1
ATOM 1543 C CA . LEU A 1 195 ? 18.781 13.117 11.812 1 78.88 195 LEU A CA 1
ATOM 1544 C C . LEU A 1 195 ? 18.484 11.773 12.469 1 78.88 195 LEU A C 1
ATOM 1546 O O . LEU A 1 195 ? 17.422 11.594 13.086 1 78.88 195 LEU A O 1
ATOM 1550 N N . LEU A 1 196 ? 19.391 10.766 12.312 1 75.69 196 LEU A N 1
ATOM 1551 C CA . LEU A 1 196 ? 19.25 9.43 12.875 1 75.69 196 LEU A CA 1
ATOM 1552 C C . LEU A 1 196 ? 20.453 9.07 13.742 1 75.69 196 LEU A C 1
ATOM 1554 O O . LEU A 1 196 ? 21.578 9.453 13.438 1 75.69 196 LEU A O 1
ATOM 1558 N N . THR A 1 197 ? 20.125 8.508 14.883 1 68.62 197 THR A N 1
ATOM 1559 C CA . THR A 1 197 ? 21.188 7.914 15.68 1 68.62 197 THR A CA 1
ATOM 1560 C C . THR A 1 197 ? 21.406 6.457 15.281 1 68.62 197 THR A C 1
ATOM 1562 O O . THR A 1 197 ? 20.5 5.633 15.391 1 68.62 197 THR A O 1
ATOM 1565 N N . LEU A 1 198 ? 22.562 6.102 14.641 1 69.56 198 LEU A N 1
ATOM 1566 C CA . LEU A 1 198 ? 22.891 4.734 14.234 1 69.56 198 LEU A CA 1
ATOM 1567 C C . LEU A 1 198 ? 23.422 3.926 15.414 1 69.56 198 LEU A C 1
ATOM 1569 O O . LEU A 1 198 ? 24.125 4.457 16.266 1 69.56 198 LEU A O 1
ATOM 1573 N N . PRO A 1 199 ? 22.812 2.699 15.617 1 60.31 199 PRO A N 1
ATOM 1574 C CA . PRO A 1 199 ? 23.391 1.885 16.703 1 60.31 199 PRO A CA 1
ATOM 1575 C C . PRO A 1 199 ? 24.875 1.63 16.531 1 60.31 199 PRO A C 1
ATOM 1577 O O . PRO A 1 199 ? 25.375 1.561 15.398 1 60.31 199 PRO A O 1
ATOM 1580 N N . ASN A 1 200 ? 25.656 1.899 17.594 1 53.78 200 ASN A N 1
ATOM 1581 C CA . ASN A 1 200 ? 27.078 1.615 17.625 1 53.78 200 ASN A CA 1
ATOM 1582 C C . ASN A 1 200 ? 27.375 0.173 17.219 1 53.78 200 ASN A C 1
ATOM 1584 O O . ASN A 1 200 ? 26.625 -0.737 17.562 1 53.78 200 ASN A O 1
ATOM 1588 N N . GLU A 1 201 ? 27.984 -0.037 16.031 1 51.28 201 GLU A N 1
ATOM 1589 C CA . GLU A 1 201 ? 28.5 -1.369 15.742 1 51.28 201 GLU A CA 1
ATOM 1590 C C . GLU A 1 201 ? 29.141 -1.993 16.984 1 51.28 201 GLU A C 1
ATOM 1592 O O . GLU A 1 201 ? 29.891 -1.331 17.703 1 51.28 201 GLU A O 1
ATOM 1597 N N . ASP A 1 202 ? 28.562 -2.795 17.766 1 38.22 202 ASP A N 1
ATOM 1598 C CA . ASP A 1 202 ? 29.422 -3.473 18.734 1 38.22 202 ASP A CA 1
ATOM 1599 C C . ASP A 1 202 ? 30.688 -4.004 18.062 1 38.22 202 ASP A C 1
ATOM 1601 O O . ASP A 1 202 ? 30.625 -4.754 17.094 1 38.22 202 ASP A O 1
ATOM 1605 N N . LYS A 1 203 ? 31.859 -3.303 18.219 1 33.78 203 LYS A N 1
ATOM 1606 C CA . LYS A 1 203 ? 33.188 -3.877 18.094 1 33.78 203 LYS A CA 1
ATOM 1607 C C . LYS A 1 203 ? 33.281 -5.246 18.766 1 33.78 203 LYS A C 1
ATOM 1609 O O . LYS A 1 203 ? 33.438 -5.34 19.984 1 33.78 203 LYS A O 1
ATOM 1614 N N . ASN A 1 204 ? 32.281 -6.113 18.625 1 28.23 204 ASN A N 1
ATOM 1615 C CA . ASN A 1 204 ? 32.906 -7.363 19.062 1 28.23 204 ASN A CA 1
ATOM 1616 C C . ASN A 1 204 ? 33.875 -7.91 18.016 1 28.23 204 ASN A C 1
ATOM 1618 O O . ASN A 1 204 ? 33.562 -7.898 16.812 1 28.23 204 ASN A O 1
ATOM 1622 N N . MET B 1 1 ? -7.43 -6.055 -28.281 1 86.31 1 MET B N 1
ATOM 1623 C CA . MET B 1 1 ? -6.039 -6.504 -28.234 1 86.31 1 MET B CA 1
ATOM 1624 C C . MET B 1 1 ? -5.855 -7.566 -27.156 1 86.31 1 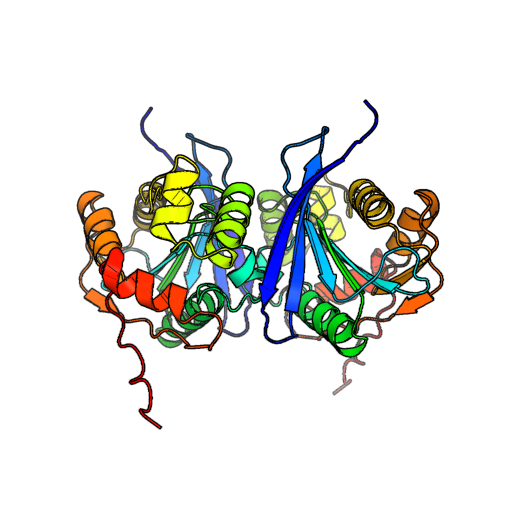MET B C 1
ATOM 1626 O O . MET B 1 1 ? -6.473 -7.492 -26.094 1 86.31 1 MET B O 1
ATOM 1630 N N . LYS B 1 2 ? -5.051 -8.602 -27.5 1 94.5 2 LYS B N 1
ATOM 1631 C CA . LYS B 1 2 ? -4.801 -9.672 -26.531 1 94.5 2 LYS B CA 1
ATOM 1632 C C . LYS B 1 2 ? -3.891 -9.203 -25.406 1 94.5 2 LYS B C 1
ATOM 1634 O O . LYS B 1 2 ? -2.846 -8.594 -25.656 1 94.5 2 LYS B O 1
ATOM 1639 N N . PRO B 1 3 ? -4.312 -9.43 -24.172 1 97 3 PRO B N 1
ATOM 1640 C CA . PRO B 1 3 ? -3.463 -9.008 -23.047 1 97 3 PRO B CA 1
ATOM 1641 C C . PRO B 1 3 ? -2.1 -9.688 -23.047 1 97 3 PRO B C 1
ATOM 1643 O O . PRO B 1 3 ? -2.008 -10.891 -23.312 1 97 3 PRO B O 1
ATOM 1646 N N . GLN B 1 4 ? -1.111 -8.906 -22.859 1 98 4 GLN B N 1
ATOM 1647 C CA . GLN B 1 4 ? 0.269 -9.367 -22.766 1 98 4 GLN B CA 1
ATOM 1648 C C . GLN B 1 4 ? 1 -8.703 -21.609 1 98 4 GLN B C 1
ATOM 1650 O O . GLN B 1 4 ? 0.675 -7.578 -21.234 1 98 4 GLN B O 1
ATOM 1655 N N . ILE B 1 5 ? 1.998 -9.461 -21.062 1 98.31 5 ILE B N 1
ATOM 1656 C CA . ILE B 1 5 ? 2.801 -8.906 -19.984 1 98.31 5 ILE B CA 1
ATOM 1657 C C . ILE B 1 5 ? 4.285 -9.047 -20.312 1 98.31 5 ILE B C 1
ATOM 1659 O O . ILE B 1 5 ? 4.66 -9.852 -21.172 1 98.31 5 ILE B O 1
ATOM 1663 N N . LYS B 1 6 ? 5.086 -8.227 -19.719 1 98.44 6 LYS B N 1
ATOM 1664 C CA . LYS B 1 6 ? 6.539 -8.336 -19.75 1 98.44 6 LYS B CA 1
ATOM 1665 C C . LYS B 1 6 ? 7.148 -8.195 -18.359 1 98.44 6 LYS B C 1
ATOM 1667 O O . LYS B 1 6 ? 6.832 -7.254 -17.641 1 98.44 6 LYS B O 1
ATOM 1672 N N . ASN B 1 7 ? 7.906 -9.227 -17.969 1 98.56 7 ASN B N 1
ATOM 1673 C CA . ASN B 1 7 ? 8.664 -9.156 -16.719 1 98.56 7 ASN B CA 1
ATOM 1674 C C . ASN B 1 7 ? 9.883 -8.242 -16.859 1 98.56 7 ASN B C 1
ATOM 1676 O O . ASN B 1 7 ? 10.875 -8.617 -17.5 1 98.56 7 ASN B O 1
ATOM 1680 N N . LEU B 1 8 ? 9.844 -7.059 -16.266 1 98.31 8 LEU B N 1
ATOM 1681 C CA . LEU B 1 8 ? 10.82 -6.023 -16.578 1 98.31 8 LEU B CA 1
ATOM 1682 C C . LEU B 1 8 ? 11.992 -6.07 -15.602 1 98.31 8 LEU B C 1
ATOM 1684 O O . LEU B 1 8 ? 13.102 -5.664 -15.945 1 98.31 8 LEU B O 1
ATOM 1688 N N . VAL B 1 9 ? 11.789 -6.465 -14.414 1 98.44 9 VAL B N 1
ATOM 1689 C CA . VAL B 1 9 ? 12.844 -6.48 -13.406 1 98.44 9 VAL B CA 1
ATOM 1690 C C . VAL B 1 9 ? 12.477 -7.457 -12.289 1 98.44 9 VAL B C 1
ATOM 1692 O O . VAL B 1 9 ? 11.297 -7.66 -12 1 98.44 9 VAL B O 1
ATOM 1695 N N . GLN B 1 10 ? 13.398 -8.203 -11.766 1 98.62 10 GLN B N 1
ATOM 1696 C CA . GLN B 1 10 ? 13.328 -9.07 -10.594 1 98.62 10 GLN B CA 1
ATOM 1697 C C . GLN B 1 10 ? 14.281 -8.602 -9.5 1 98.62 10 GLN B C 1
ATOM 1699 O O . GLN B 1 10 ? 15.461 -8.359 -9.758 1 98.62 10 GLN B O 1
ATOM 1704 N N . THR B 1 11 ? 13.727 -8.422 -8.305 1 98.44 11 THR B N 1
ATOM 1705 C CA . THR B 1 11 ? 14.531 -7.82 -7.254 1 98.44 11 THR B CA 1
ATOM 1706 C C . THR B 1 11 ? 14.359 -8.578 -5.941 1 98.44 11 THR B C 1
ATOM 1708 O O . THR B 1 11 ? 13.234 -8.891 -5.539 1 98.44 11 THR B O 1
ATOM 1711 N N . ARG B 1 12 ? 15.477 -8.875 -5.32 1 97.56 12 ARG B N 1
ATOM 1712 C CA . ARG B 1 12 ? 15.453 -9.516 -4.008 1 97.56 12 ARG B CA 1
ATOM 1713 C C . ARG B 1 12 ? 14.938 -8.555 -2.939 1 97.56 12 ARG B C 1
ATOM 1715 O O . ARG B 1 12 ? 15.422 -7.43 -2.818 1 97.56 12 ARG B O 1
ATOM 1722 N N . ILE B 1 13 ? 13.953 -9.016 -2.143 1 97.81 13 ILE B N 1
ATOM 1723 C CA . ILE B 1 13 ? 13.359 -8.234 -1.056 1 97.81 13 ILE B CA 1
ATOM 1724 C C . ILE B 1 13 ? 13.359 -9.062 0.228 1 97.81 13 ILE B C 1
ATOM 1726 O O . ILE B 1 13 ? 12.586 -10.016 0.361 1 97.81 13 ILE B O 1
ATOM 1730 N N . PRO B 1 14 ? 14.188 -8.703 1.184 1 96.5 14 PRO B N 1
ATOM 1731 C CA . PRO B 1 14 ? 14.094 -9.344 2.496 1 96.5 14 PRO B CA 1
ATOM 1732 C C . PRO B 1 14 ? 12.914 -8.836 3.318 1 96.5 14 PRO B C 1
ATOM 1734 O O . PRO B 1 14 ? 12.609 -7.641 3.295 1 96.5 14 PRO B O 1
ATOM 1737 N N . THR B 1 15 ? 12.18 -9.727 3.994 1 96.5 15 THR B N 1
ATOM 1738 C CA . THR B 1 15 ? 11.055 -9.414 4.867 1 96.5 15 THR B CA 1
ATOM 1739 C C . THR B 1 15 ? 11.156 -10.188 6.184 1 96.5 15 THR B C 1
ATOM 1741 O O . THR B 1 15 ? 12.07 -10.992 6.363 1 96.5 15 THR B O 1
ATOM 1744 N N . ARG B 1 16 ? 10.203 -9.906 7.105 1 92.25 16 ARG B N 1
ATOM 1745 C CA . ARG B 1 16 ? 10.117 -10.664 8.352 1 92.25 16 ARG B CA 1
ATOM 1746 C C . ARG B 1 16 ? 9.766 -12.125 8.07 1 92.25 16 ARG B C 1
ATOM 1748 O O . ARG B 1 16 ? 9.977 -12.992 8.922 1 92.25 16 ARG B O 1
ATOM 1755 N N . TYR B 1 17 ? 9.281 -12.438 6.863 1 95.06 17 TYR B N 1
ATOM 1756 C CA . TYR B 1 17 ? 8.898 -13.789 6.48 1 95.06 17 TYR B CA 1
ATOM 1757 C C . TYR B 1 17 ? 10 -14.469 5.676 1 95.06 17 TYR B C 1
ATOM 1759 O O . TYR B 1 17 ? 9.805 -15.57 5.156 1 95.06 17 TYR B O 1
ATOM 1767 N N . GLY B 1 18 ? 11.109 -13.836 5.609 1 94.75 18 GLY B N 1
ATOM 1768 C CA . GLY B 1 18 ? 12.203 -14.336 4.797 1 94.75 18 GLY B CA 1
ATOM 1769 C C . GLY B 1 18 ? 12.406 -13.555 3.512 1 94.75 18 GLY B C 1
ATOM 1770 O O . GLY B 1 18 ? 11.859 -12.461 3.357 1 94.75 18 GLY B O 1
ATOM 1771 N N . GLU B 1 19 ? 13.203 -14.164 2.643 1 96.56 19 GLU B N 1
ATOM 1772 C CA . GLU B 1 19 ? 13.555 -13.492 1.397 1 96.56 19 GLU B CA 1
ATOM 1773 C C . GLU B 1 19 ? 12.602 -13.875 0.27 1 96.56 19 GLU B C 1
ATOM 1775 O O . GLU B 1 19 ? 12.258 -15.047 0.112 1 96.56 19 GLU B O 1
ATOM 1780 N N . PHE B 1 20 ? 12.148 -12.867 -0.443 1 98.44 20 PHE B N 1
ATOM 1781 C CA . PHE B 1 20 ? 11.336 -13.031 -1.642 1 98.44 20 PHE B CA 1
ATOM 1782 C C . PHE B 1 20 ? 11.977 -12.328 -2.832 1 98.44 20 PHE B C 1
ATOM 1784 O O . PHE B 1 20 ? 12.891 -11.516 -2.664 1 98.44 20 PHE B O 1
ATOM 1791 N N . VAL B 1 21 ? 11.547 -12.734 -3.998 1 98.75 21 VAL B N 1
ATOM 1792 C CA . VAL B 1 21 ? 11.906 -12.023 -5.219 1 98.75 21 VAL B CA 1
ATOM 1793 C C . VAL B 1 21 ? 10.664 -11.336 -5.793 1 98.75 21 VAL B C 1
ATOM 1795 O O . VAL B 1 21 ? 9.648 -11.984 -6.055 1 98.75 21 VAL B O 1
ATOM 1798 N N . LEU B 1 22 ? 10.773 -9.992 -5.918 1 98.81 22 LEU B N 1
ATOM 1799 C CA . LEU B 1 22 ? 9.68 -9.203 -6.477 1 98.81 22 LEU B CA 1
ATOM 1800 C C . LEU B 1 22 ? 9.82 -9.07 -7.992 1 98.81 22 LEU B C 1
ATOM 1802 O O . LEU B 1 22 ? 10.812 -8.523 -8.477 1 98.81 22 LEU B O 1
ATOM 1806 N N . HIS B 1 23 ? 8.828 -9.633 -8.703 1 98.88 23 HIS B N 1
ATOM 1807 C CA . HIS B 1 23 ? 8.742 -9.508 -10.148 1 98.88 23 HIS B CA 1
ATOM 1808 C C . HIS B 1 23 ? 7.82 -8.367 -10.562 1 98.88 23 HIS B C 1
ATOM 1810 O O . HIS B 1 23 ? 6.637 -8.367 -10.211 1 98.88 23 HIS B O 1
ATOM 1816 N N . TYR B 1 24 ? 8.391 -7.418 -11.234 1 98.81 24 TYR B N 1
ATOM 1817 C CA . TYR B 1 24 ? 7.621 -6.293 -11.75 1 98.81 24 TYR B CA 1
ATOM 1818 C C . TYR B 1 24 ? 7.199 -6.535 -13.195 1 98.81 24 TYR B C 1
ATOM 1820 O O . TYR B 1 24 ? 8.047 -6.711 -14.078 1 98.81 24 TYR B O 1
ATOM 1828 N N . TYR B 1 25 ? 5.867 -6.465 -13.445 1 98.62 25 TYR B N 1
ATOM 1829 C CA . TYR B 1 25 ? 5.352 -6.723 -14.781 1 98.62 25 TYR B CA 1
ATOM 1830 C C . TYR B 1 25 ? 4.73 -5.465 -15.375 1 98.62 25 TYR B C 1
ATOM 1832 O O . TYR B 1 25 ? 4.035 -4.719 -14.688 1 98.62 25 TYR B O 1
ATOM 1840 N N . SER B 1 26 ? 5.051 -5.184 -16.609 1 97.81 26 SER B N 1
ATOM 1841 C CA . SER B 1 26 ? 4.242 -4.273 -17.406 1 97.81 26 SER B CA 1
ATOM 1842 C C . SER B 1 26 ? 3.166 -5.023 -18.188 1 97.81 26 SER B C 1
ATOM 1844 O O . SER B 1 26 ? 3.215 -6.25 -18.297 1 97.81 26 SER B O 1
ATOM 1846 N N . ASN B 1 27 ? 2.102 -4.309 -18.609 1 97.56 27 ASN B N 1
ATOM 1847 C CA . ASN B 1 27 ? 1.082 -4.898 -19.469 1 97.56 27 ASN B CA 1
ATOM 1848 C C . ASN B 1 27 ? 0.687 -3.949 -20.594 1 97.56 27 ASN B C 1
ATOM 1850 O O . ASN B 1 27 ? 1.061 -2.775 -20.594 1 97.56 27 ASN B O 1
ATOM 1854 N N . ASN B 1 28 ? -0.046 -4.414 -21.625 1 97.12 28 ASN B N 1
ATOM 1855 C CA . ASN B 1 28 ? -0.356 -3.613 -22.812 1 97.12 28 ASN B CA 1
ATOM 1856 C C . ASN B 1 28 ? -1.785 -3.082 -22.766 1 97.12 28 ASN B C 1
ATOM 1858 O O . ASN B 1 28 ? -2.305 -2.604 -23.781 1 97.12 28 ASN B O 1
ATOM 1862 N N . ILE B 1 29 ? -2.506 -3.25 -21.656 1 95.75 29 ILE B N 1
ATOM 1863 C CA . ILE B 1 29 ? -3.904 -2.85 -21.547 1 95.75 29 ILE B CA 1
ATOM 1864 C C . ILE B 1 29 ? -4.008 -1.554 -20.75 1 95.75 29 ILE B C 1
ATOM 1866 O O . ILE B 1 29 ? -4.734 -0.633 -21.141 1 95.75 29 ILE B O 1
ATOM 1870 N N . ASP B 1 30 ? -3.242 -1.428 -19.609 1 93.25 30 ASP B N 1
ATOM 1871 C CA . ASP B 1 30 ? -3.256 -0.235 -18.766 1 93.25 30 ASP B CA 1
ATOM 1872 C C . ASP B 1 30 ? -1.878 0.023 -18.156 1 93.25 30 ASP B C 1
ATOM 1874 O O . ASP B 1 30 ? -0.887 -0.58 -18.578 1 93.25 30 ASP B O 1
ATOM 1878 N N . THR B 1 31 ? -1.855 1.029 -17.25 1 92.88 31 THR B N 1
ATOM 1879 C CA . THR B 1 31 ? -0.559 1.418 -16.703 1 92.88 31 THR B CA 1
ATOM 1880 C C . THR B 1 31 ? -0.396 0.903 -15.273 1 92.88 31 THR B C 1
ATOM 1882 O O . THR B 1 31 ? 0.497 1.346 -14.555 1 92.88 31 THR B O 1
ATOM 1885 N N . LYS B 1 32 ? -1.292 -0.028 -14.883 1 94.62 32 LYS B N 1
ATOM 1886 C CA . LYS B 1 32 ? -1.237 -0.525 -13.508 1 94.62 32 LYS B CA 1
ATOM 1887 C C . LYS B 1 32 ? -0.052 -1.466 -13.312 1 94.62 32 LYS B C 1
ATOM 1889 O O . LYS B 1 32 ? 0.259 -2.273 -14.188 1 94.62 32 LYS B O 1
ATOM 1894 N N . GLU B 1 33 ? 0.586 -1.333 -12.156 1 95.62 33 GLU B N 1
ATOM 1895 C CA . GLU B 1 33 ? 1.803 -2.076 -11.844 1 95.62 33 GLU B CA 1
ATOM 1896 C C . GLU B 1 33 ? 1.488 -3.344 -11.055 1 95.62 33 GLU B C 1
ATOM 1898 O O . GLU B 1 33 ? 1.712 -3.402 -9.844 1 95.62 33 GLU B O 1
ATOM 1903 N N . HIS B 1 34 ? 1.009 -4.398 -11.789 1 98.06 34 HIS B N 1
ATOM 1904 C CA . HIS B 1 34 ? 0.806 -5.699 -11.164 1 98.06 34 HIS B CA 1
ATOM 1905 C C . HIS B 1 34 ? 2.135 -6.406 -10.922 1 98.06 34 HIS B C 1
ATOM 1907 O O . HIS B 1 34 ? 3.039 -6.344 -11.758 1 98.06 34 HIS B O 1
ATOM 1913 N N . VAL B 1 35 ? 2.234 -7.074 -9.719 1 98.81 35 VAL B N 1
ATOM 1914 C CA . VAL B 1 35 ? 3.527 -7.664 -9.391 1 98.81 35 VAL B CA 1
ATOM 1915 C C . VAL B 1 35 ? 3.332 -9.078 -8.852 1 98.81 35 VAL B C 1
ATOM 1917 O O . VAL B 1 35 ? 2.227 -9.453 -8.445 1 98.81 35 VAL B O 1
ATOM 1920 N N . ALA B 1 36 ? 4.359 -9.875 -8.961 1 98.94 36 ALA B N 1
ATOM 1921 C CA . ALA B 1 36 ? 4.438 -11.195 -8.336 1 98.94 36 ALA B CA 1
ATOM 1922 C C . ALA B 1 36 ? 5.574 -11.25 -7.316 1 98.94 36 ALA B C 1
ATOM 1924 O O . ALA B 1 36 ? 6.703 -10.852 -7.613 1 98.94 36 ALA B O 1
ATOM 1925 N N . PHE B 1 37 ? 5.258 -11.594 -6.113 1 98.88 37 PHE B N 1
ATOM 1926 C CA . PHE B 1 37 ? 6.191 -11.727 -5 1 98.88 37 PHE B CA 1
ATOM 1927 C C . PHE B 1 37 ? 6.473 -13.195 -4.703 1 98.88 37 PHE B C 1
ATOM 1929 O O . PHE B 1 37 ? 5.645 -13.883 -4.109 1 98.88 37 PHE B O 1
ATOM 1936 N N . VAL B 1 38 ? 7.699 -13.695 -5.074 1 98.88 38 VAL B N 1
ATOM 1937 C CA . VAL B 1 38 ? 7.941 -15.125 -5.234 1 98.88 38 VAL B CA 1
ATOM 1938 C C . VAL B 1 38 ? 8.914 -15.609 -4.164 1 98.88 38 VAL B C 1
ATOM 1940 O O . VAL B 1 38 ? 9.938 -14.961 -3.904 1 98.88 38 VAL B O 1
ATOM 1943 N N . LYS B 1 39 ? 8.594 -16.719 -3.521 1 98.62 39 LYS B N 1
ATOM 1944 C CA . LYS B 1 39 ? 9.492 -17.406 -2.605 1 98.62 39 LYS B CA 1
ATOM 1945 C C . LYS B 1 39 ? 9.875 -18.781 -3.148 1 98.62 39 LYS B C 1
ATOM 1947 O O . LYS B 1 39 ? 9.008 -19.547 -3.588 1 98.62 39 LYS B O 1
ATOM 1952 N N . GLY B 1 40 ? 11.18 -19.062 -3.125 1 97.94 40 GLY B N 1
ATOM 1953 C CA . GLY B 1 40 ? 11.656 -20.391 -3.498 1 97.94 40 GLY B CA 1
ATOM 1954 C C . GLY B 1 40 ? 11.695 -20.609 -4.996 1 97.94 40 GLY B C 1
ATOM 1955 O O . GLY B 1 40 ? 11.562 -19.656 -5.773 1 97.94 40 GLY B O 1
ATOM 1956 N N . SER B 1 41 ? 12.086 -21.797 -5.391 1 97.38 41 SER B N 1
ATOM 1957 C CA . SER B 1 41 ? 12.102 -22.219 -6.785 1 97.38 41 SER B CA 1
ATOM 1958 C C . SER B 1 41 ? 10.773 -22.844 -7.191 1 97.38 41 SER B C 1
ATOM 1960 O O . SER B 1 41 ? 10.445 -23.953 -6.777 1 97.38 41 SER B O 1
ATOM 1962 N N . ILE B 1 42 ? 10.055 -22.109 -8.102 1 98.12 42 ILE B N 1
ATOM 1963 C CA . ILE B 1 42 ? 8.68 -22.531 -8.312 1 98.12 42 ILE B CA 1
ATOM 1964 C C . ILE B 1 42 ? 8.492 -22.984 -9.758 1 98.12 42 ILE B C 1
ATOM 1966 O O . ILE B 1 42 ? 7.477 -23.594 -10.102 1 98.12 42 ILE B O 1
ATOM 1970 N N . ALA B 1 43 ? 9.375 -22.688 -10.695 1 97.75 43 ALA B N 1
ATOM 1971 C CA . ALA B 1 43 ? 9.25 -23.062 -12.102 1 97.75 43 ALA B CA 1
ATOM 1972 C C . ALA B 1 43 ? 9.156 -24.562 -12.266 1 97.75 43 ALA B C 1
ATOM 1974 O O . ALA B 1 43 ? 9.914 -25.312 -11.648 1 97.75 43 ALA B O 1
ATOM 1975 N N . ASN B 1 44 ? 8.219 -25 -13.023 1 98 44 ASN B N 1
ATOM 1976 C CA . ASN B 1 44 ? 7.973 -26.406 -13.336 1 98 44 ASN B CA 1
ATOM 1977 C C . ASN B 1 44 ? 7.625 -27.203 -12.078 1 98 44 ASN B C 1
ATOM 1979 O O . ASN B 1 44 ? 7.953 -28.375 -11.977 1 98 44 ASN B O 1
ATOM 1983 N N . GLN B 1 45 ? 7.191 -26.562 -11.086 1 97.94 45 GLN B N 1
ATOM 1984 C CA . GLN B 1 45 ? 6.746 -27.234 -9.859 1 97.94 45 GLN B CA 1
ATOM 1985 C C . GLN B 1 45 ? 5.223 -27.281 -9.789 1 97.94 45 GLN B C 1
ATOM 1987 O O . GLN B 1 45 ? 4.535 -26.5 -10.453 1 97.94 45 GLN B O 1
ATOM 1992 N N . SER B 1 46 ? 4.703 -28.312 -9.023 1 98.06 46 SER B N 1
ATOM 1993 C CA . SER B 1 46 ? 3.27 -28.5 -8.859 1 98.06 46 SER B CA 1
ATOM 1994 C C . SER B 1 46 ? 2.826 -28.203 -7.43 1 98.06 46 SER B C 1
ATOM 1996 O O . SER B 1 46 ? 3.648 -28.188 -6.512 1 98.06 46 SER B O 1
ATOM 1998 N N . ARG B 1 47 ? 1.565 -27.891 -7.309 1 98.31 47 ARG B N 1
ATOM 1999 C CA . ARG B 1 47 ? 0.933 -27.672 -6.012 1 98.31 47 ARG B CA 1
ATOM 2000 C C . ARG B 1 47 ? 1.604 -26.531 -5.262 1 98.31 47 ARG B C 1
ATOM 2002 O O . ARG B 1 47 ? 1.874 -26.641 -4.062 1 98.31 47 ARG B O 1
ATOM 2009 N N . ILE B 1 48 ? 1.959 -25.453 -6.016 1 98.69 48 ILE B N 1
ATOM 2010 C CA . ILE B 1 48 ? 2.607 -24.281 -5.441 1 98.69 48 ILE B CA 1
ATOM 2011 C C . ILE B 1 48 ? 1.571 -23.422 -4.727 1 98.69 48 ILE B C 1
ATOM 2013 O O . ILE B 1 48 ? 0.547 -23.047 -5.309 1 98.69 48 ILE B O 1
ATOM 2017 N N . PRO B 1 49 ? 1.758 -23.062 -3.414 1 98.81 49 PRO B N 1
ATOM 2018 C CA . PRO B 1 49 ? 0.855 -22.094 -2.771 1 98.81 49 PRO B CA 1
ATOM 2019 C C . PRO B 1 49 ? 0.853 -20.734 -3.463 1 98.81 49 PRO B C 1
ATOM 2021 O O . PRO B 1 49 ? 1.916 -20.156 -3.688 1 98.81 49 PRO B O 1
ATOM 2024 N N . VAL B 1 50 ? -0.388 -20.266 -3.797 1 98.88 50 VAL B N 1
ATOM 2025 C CA . VAL B 1 50 ? -0.504 -19 -4.5 1 98.88 50 VAL B CA 1
ATOM 2026 C C . VAL B 1 50 ? -1.63 -18.172 -3.887 1 98.88 50 VAL B C 1
ATOM 2028 O O . VAL B 1 50 ? -2.734 -18.672 -3.668 1 98.88 50 VAL B O 1
ATOM 2031 N N . ARG B 1 51 ? -1.338 -16.969 -3.572 1 98.75 51 ARG B N 1
ATOM 2032 C CA . ARG B 1 51 ? -2.342 -15.977 -3.205 1 98.75 51 ARG B CA 1
ATOM 2033 C C . ARG B 1 51 ? -2.521 -14.938 -4.309 1 98.75 51 ARG B C 1
ATOM 2035 O O . ARG B 1 51 ? -1.543 -14.383 -4.809 1 98.75 51 ARG B O 1
ATOM 2042 N N . ILE B 1 52 ? -3.752 -14.727 -4.738 1 98.56 52 ILE B N 1
ATOM 2043 C CA . ILE B 1 52 ? -4.094 -13.57 -5.566 1 98.56 52 ILE B CA 1
ATOM 2044 C C . ILE B 1 52 ? -4.742 -12.492 -4.699 1 98.56 52 ILE B C 1
ATOM 2046 O O . ILE B 1 52 ? -5.844 -12.688 -4.176 1 98.56 52 ILE B O 1
ATOM 2050 N N . HIS B 1 53 ? -4.062 -11.422 -4.523 1 98.19 53 HIS B N 1
ATOM 2051 C CA . HIS B 1 53 ? -4.488 -10.344 -3.645 1 98.19 53 HIS B CA 1
ATOM 2052 C C . HIS B 1 53 ? -4.75 -9.062 -4.434 1 98.19 53 HIS B C 1
ATOM 2054 O O . HIS B 1 53 ? -3.861 -8.562 -5.125 1 98.19 53 HIS B O 1
ATOM 2060 N N . SER B 1 54 ? -5.988 -8.586 -4.43 1 97.81 54 SER B N 1
ATOM 2061 C CA . SER B 1 54 ? -6.297 -7.277 -5 1 97.81 54 SER B CA 1
ATOM 2062 C C . SER B 1 54 ? -5.988 -6.152 -4.016 1 97.81 54 SER B C 1
ATOM 2064 O O . SER B 1 54 ? -6.289 -6.266 -2.826 1 97.81 54 SER B O 1
ATOM 2066 N N . GLU B 1 55 ? -5.367 -5.164 -4.516 1 98.25 55 GLU B N 1
ATOM 2067 C CA . GLU B 1 55 ? -4.945 -4.016 -3.717 1 98.25 55 GLU B CA 1
ATOM 2068 C C . GLU B 1 55 ? -6.086 -3.502 -2.846 1 98.25 55 GLU B C 1
ATOM 2070 O O . GLU B 1 55 ? -7.223 -3.379 -3.307 1 98.25 55 GLU B O 1
ATOM 2075 N N . CYS B 1 56 ? -5.801 -3.27 -1.618 1 97.88 56 CYS B N 1
ATOM 2076 C CA . CYS B 1 56 ? -6.676 -2.594 -0.665 1 97.88 56 CYS B CA 1
ATOM 2077 C C . CYS B 1 56 ? -5.898 -1.57 0.155 1 97.88 56 CYS B C 1
ATOM 2079 O O . CYS B 1 56 ? -5.379 -1.891 1.225 1 97.88 56 CYS B O 1
ATOM 2081 N N . PHE B 1 57 ? -5.914 -0.353 -0.284 1 98.5 57 PHE B N 1
ATOM 2082 C CA . PHE B 1 57 ? -5.117 0.688 0.353 1 98.5 57 PHE B CA 1
ATOM 2083 C C . PHE B 1 57 ? -5.488 0.831 1.823 1 98.5 57 PHE B C 1
ATOM 2085 O O . PHE B 1 57 ? -4.613 0.847 2.691 1 98.5 57 PHE B O 1
ATOM 2092 N N . THR B 1 58 ? -6.738 0.847 2.174 1 98.19 58 THR B N 1
ATOM 2093 C CA . THR B 1 58 ? -7.18 1.059 3.549 1 98.19 58 THR B CA 1
ATOM 2094 C C . THR B 1 58 ? -6.785 -0.123 4.43 1 98.19 58 THR B C 1
ATOM 2096 O O . THR B 1 58 ? -6.441 0.057 5.602 1 98.19 58 THR B O 1
ATOM 2099 N N . GLY B 1 59 ? -6.809 -1.338 3.887 1 97.19 59 GLY B N 1
ATOM 2100 C CA . GLY B 1 59 ? -6.453 -2.52 4.656 1 97.19 59 GLY B CA 1
ATOM 2101 C C . GLY B 1 59 ? -4.961 -2.789 4.684 1 97.19 59 GLY B C 1
ATOM 2102 O O . GLY B 1 59 ? -4.371 -2.945 5.754 1 97.19 59 GLY B O 1
ATOM 2103 N N . ASP B 1 60 ? -4.332 -2.75 3.523 1 98.06 60 ASP B N 1
ATOM 2104 C CA . ASP B 1 60 ? -2.941 -3.162 3.363 1 98.06 60 ASP B CA 1
ATOM 2105 C C . ASP B 1 60 ? -1.987 -2.123 3.947 1 98.06 60 ASP B C 1
ATOM 2107 O O . ASP B 1 60 ? -0.929 -2.471 4.473 1 98.06 60 ASP B O 1
ATOM 2111 N N . VAL B 1 61 ? -2.352 -0.809 3.834 1 98.12 61 VAL B N 1
ATOM 2112 C CA . VAL B 1 61 ? -1.431 0.267 4.18 1 98.12 61 VAL B CA 1
ATOM 2113 C C . VAL B 1 61 ? -1.854 0.903 5.504 1 98.12 61 VAL B C 1
ATOM 2115 O O . VAL B 1 61 ? -1.035 1.062 6.414 1 98.12 61 VAL B O 1
ATOM 2118 N N . LEU B 1 62 ? -3.172 1.139 5.691 1 97.69 62 LEU B N 1
ATOM 2119 C CA . LEU B 1 62 ? -3.609 1.955 6.82 1 97.69 62 LEU B CA 1
ATOM 2120 C C . LEU B 1 62 ? -4.066 1.077 7.98 1 97.69 62 LEU B C 1
ATOM 2122 O O . LEU B 1 62 ? -4.312 1.575 9.078 1 97.69 62 LEU B O 1
ATOM 2126 N N . GLY B 1 63 ? -4.219 -0.223 7.719 1 96.12 63 GLY B N 1
ATOM 2127 C CA . GLY B 1 63 ? -4.633 -1.133 8.773 1 96.12 63 GLY B CA 1
ATOM 2128 C C . GLY B 1 63 ? -6.105 -1.017 9.117 1 96.12 63 GLY B C 1
ATOM 2129 O O . GLY B 1 63 ? -6.492 -1.149 10.281 1 96.12 63 GLY B O 1
ATOM 2130 N N . SER B 1 64 ? -6.918 -0.757 8.141 1 97.06 64 SER B N 1
ATOM 2131 C CA . SER B 1 64 ? -8.352 -0.621 8.344 1 97.06 64 SER B CA 1
ATOM 2132 C C . SER B 1 64 ? -8.953 -1.897 8.922 1 97.06 64 SER B C 1
ATOM 2134 O O . SER B 1 64 ? -8.586 -3.002 8.516 1 97.06 64 SER B O 1
ATOM 2136 N N . ARG B 1 65 ? -9.961 -1.706 9.766 1 94.12 65 ARG B N 1
ATOM 2137 C CA . ARG B 1 65 ? -10.688 -2.83 10.352 1 94.12 65 ARG B CA 1
ATOM 2138 C C . ARG B 1 65 ? -12.078 -2.963 9.742 1 94.12 65 ARG B C 1
ATOM 2140 O O . ARG B 1 65 ? -12.914 -3.711 10.258 1 94.12 65 ARG B O 1
ATOM 2147 N N . ARG B 1 66 ? -12.32 -2.217 8.688 1 93.19 66 ARG B N 1
ATOM 2148 C CA . ARG B 1 66 ? -13.594 -2.357 7.98 1 93.19 66 ARG B CA 1
ATOM 2149 C C . ARG B 1 66 ? -13.617 -3.641 7.156 1 93.19 66 ARG B C 1
ATOM 2151 O O . ARG B 1 66 ? -14.688 -4.102 6.754 1 93.19 66 ARG B O 1
ATOM 2158 N N . CYS B 1 67 ? -12.445 -4.105 6.859 1 91.62 67 CYS B N 1
ATOM 2159 C CA . CYS B 1 67 ? -12.281 -5.328 6.082 1 91.62 67 CYS B CA 1
ATOM 2160 C C . CYS B 1 67 ? -11.227 -6.23 6.715 1 91.62 67 CYS B C 1
ATOM 2162 O O . CYS B 1 67 ? -10.828 -6.02 7.859 1 91.62 67 CYS B O 1
ATOM 2164 N N . ASP B 1 68 ? -10.891 -7.297 6.043 1 91.69 68 ASP B N 1
ATOM 2165 C CA . ASP B 1 68 ? -9.859 -8.195 6.559 1 91.69 68 ASP B CA 1
ATOM 2166 C C . ASP B 1 68 ? -8.727 -8.367 5.547 1 91.69 68 ASP B C 1
ATOM 2168 O O . ASP B 1 68 ? -7.996 -9.359 5.59 1 91.69 68 ASP B O 1
ATOM 2172 N N . CYS B 1 69 ? -8.625 -7.434 4.637 1 95.06 69 CYS B N 1
ATOM 2173 C CA . CYS B 1 69 ? -7.68 -7.574 3.535 1 95.06 69 CYS B CA 1
ATOM 2174 C C . CYS B 1 69 ? -6.242 -7.578 4.043 1 95.06 69 CYS B C 1
ATOM 2176 O O . CYS B 1 69 ? -5.438 -8.414 3.635 1 95.06 69 CYS B O 1
ATOM 2178 N N . GLY B 1 70 ? -5.863 -6.598 4.898 1 95.81 70 GLY B N 1
ATOM 2179 C CA . GLY B 1 70 ? -4.512 -6.527 5.43 1 95.81 70 GLY B CA 1
ATOM 2180 C C . GLY B 1 70 ? -4.105 -7.777 6.191 1 95.81 70 GLY B C 1
ATOM 2181 O O . GLY B 1 70 ? -2.996 -8.289 6.008 1 95.81 70 GLY B O 1
ATOM 2182 N N . GLU B 1 71 ? -4.949 -8.281 7.012 1 93.75 71 GLU B N 1
ATOM 2183 C CA . GLU B 1 71 ? -4.68 -9.492 7.789 1 93.75 71 GLU B CA 1
ATOM 2184 C C . GLU B 1 71 ? -4.547 -10.711 6.883 1 93.75 71 GLU B C 1
ATOM 2186 O O . GLU B 1 71 ? -3.707 -11.578 7.125 1 93.75 71 GLU B O 1
ATOM 2191 N N . GLN B 1 72 ? -5.375 -10.766 5.875 1 95.19 72 GLN B N 1
ATOM 2192 C CA . GLN B 1 72 ? -5.281 -11.859 4.914 1 95.19 72 GLN B CA 1
ATOM 2193 C C . GLN B 1 72 ? -3.959 -11.805 4.152 1 95.19 72 GLN B C 1
ATOM 2195 O O . GLN B 1 72 ? -3.369 -12.852 3.857 1 95.19 72 GLN B O 1
ATOM 2200 N N . LEU B 1 73 ? -3.539 -10.609 3.791 1 97.31 73 LEU B N 1
ATOM 2201 C CA . LEU B 1 73 ? -2.246 -10.445 3.135 1 97.31 73 LEU B CA 1
ATOM 2202 C C . LEU B 1 73 ? -1.122 -10.992 4.008 1 97.31 73 LEU B C 1
ATOM 2204 O O . LEU B 1 73 ? -0.29 -11.773 3.539 1 97.31 73 LEU B O 1
ATOM 2208 N N . ASP B 1 74 ? -1.106 -10.633 5.262 1 96.06 74 ASP B N 1
ATOM 2209 C CA . ASP B 1 74 ? -0.098 -11.094 6.215 1 96.06 74 ASP B CA 1
ATOM 2210 C C . ASP B 1 74 ? -0.124 -12.609 6.355 1 96.06 74 ASP B C 1
ATOM 2212 O O . ASP B 1 74 ? 0.923 -13.258 6.32 1 96.06 74 ASP B O 1
ATOM 2216 N N . LYS B 1 75 ? -1.292 -13.125 6.504 1 96.19 75 LYS B N 1
ATOM 2217 C CA . LYS B 1 75 ? -1.444 -14.57 6.668 1 96.19 75 LYS B CA 1
ATOM 2218 C C . LYS B 1 75 ? -0.977 -15.32 5.426 1 96.19 75 LYS B C 1
ATOM 2220 O O . LYS B 1 75 ? -0.347 -16.375 5.527 1 96.19 75 LYS B O 1
ATOM 2225 N N . ALA B 1 76 ? -1.31 -14.789 4.281 1 97.75 76 ALA B N 1
ATOM 2226 C CA . ALA B 1 76 ? -0.885 -15.414 3.033 1 97.75 76 ALA B CA 1
ATOM 2227 C C . ALA B 1 76 ? 0.637 -15.484 2.943 1 97.75 76 ALA B C 1
ATOM 2229 O O . ALA B 1 76 ? 1.194 -16.516 2.559 1 97.75 76 ALA B O 1
ATOM 2230 N N . LEU B 1 77 ? 1.302 -14.414 3.299 1 98 77 LEU B N 1
ATOM 2231 C CA . LEU B 1 77 ? 2.76 -14.383 3.27 1 98 77 LEU B CA 1
ATOM 2232 C C . LEU B 1 77 ? 3.342 -15.383 4.262 1 98 77 LEU B C 1
ATOM 2234 O O . LEU B 1 77 ? 4.355 -16.031 3.982 1 98 77 LEU B O 1
ATOM 2238 N N . GLN B 1 78 ? 2.688 -15.547 5.402 1 97.06 78 GLN B N 1
ATOM 2239 C CA . GLN B 1 78 ? 3.113 -16.531 6.395 1 97.06 78 GLN B CA 1
ATOM 2240 C C . GLN B 1 78 ? 2.984 -17.953 5.852 1 97.06 78 GLN B C 1
ATOM 2242 O O . GLN B 1 78 ? 3.891 -18.766 6.02 1 97.06 78 GLN B O 1
ATOM 2247 N N . ILE B 1 79 ? 1.874 -18.219 5.215 1 97.56 79 ILE B N 1
ATOM 2248 C CA . ILE B 1 79 ? 1.631 -19.547 4.637 1 97.56 79 ILE B CA 1
ATOM 2249 C C . ILE B 1 79 ? 2.707 -19.859 3.6 1 97.56 79 ILE B C 1
ATOM 2251 O O . ILE B 1 79 ? 3.299 -20.938 3.619 1 97.56 79 ILE B O 1
ATOM 2255 N N . ILE B 1 80 ? 2.98 -18.891 2.729 1 98.44 80 ILE B N 1
ATOM 2256 C CA . ILE B 1 80 ? 3.973 -19.062 1.672 1 98.44 80 ILE B CA 1
ATOM 2257 C C . ILE B 1 80 ? 5.355 -19.266 2.289 1 98.44 80 ILE B C 1
ATOM 2259 O O . ILE B 1 80 ? 6.102 -20.156 1.867 1 98.44 80 ILE B O 1
ATOM 2263 N N . SER B 1 81 ? 5.637 -18.469 3.299 1 98 81 SER B N 1
ATOM 2264 C CA . SER B 1 81 ? 6.926 -18.562 3.979 1 98 81 SER B CA 1
ATOM 2265 C C . SER B 1 81 ? 7.113 -19.938 4.621 1 98 81 SER B C 1
ATOM 2267 O O . SER B 1 81 ? 8.172 -20.547 4.477 1 98 81 SER B O 1
ATOM 2269 N N . ASN B 1 82 ? 6.121 -20.406 5.316 1 97.56 82 ASN B N 1
ATOM 2270 C CA . ASN B 1 82 ? 6.176 -21.688 6.004 1 97.56 82 ASN B CA 1
ATOM 2271 C C . ASN B 1 82 ? 6.359 -22.844 5.02 1 97.56 82 ASN B C 1
ATOM 2273 O O . ASN B 1 82 ? 7.008 -23.844 5.34 1 97.56 82 ASN B O 1
ATOM 2277 N N . ALA B 1 83 ? 5.836 -22.703 3.834 1 97.69 83 ALA B N 1
ATOM 2278 C CA . ALA B 1 83 ? 5.953 -23.719 2.799 1 97.69 83 ALA B CA 1
ATOM 2279 C C . ALA B 1 83 ? 7.336 -23.688 2.148 1 97.69 83 ALA B C 1
ATOM 2281 O O . ALA B 1 83 ? 7.738 -24.641 1.481 1 97.69 83 ALA B O 1
ATOM 2282 N N . GLY B 1 84 ? 8.039 -22.594 2.283 1 97.81 84 GLY B N 1
ATOM 2283 C CA . GLY B 1 84 ? 9.367 -22.438 1.702 1 97.81 84 GLY B CA 1
ATOM 2284 C C . GLY B 1 84 ? 9.328 -22.141 0.216 1 97.81 84 GLY B C 1
ATOM 2285 O O . GLY B 1 84 ? 10.383 -22 -0.419 1 97.81 84 GLY B O 1
ATOM 2286 N N . GLN B 1 85 ? 8.141 -22.109 -0.34 1 98.38 85 GLN B N 1
ATOM 2287 C CA . GLN B 1 85 ? 7.898 -21.781 -1.74 1 98.38 85 GLN B CA 1
ATOM 2288 C C . GLN B 1 85 ? 6.48 -21.266 -1.943 1 98.38 85 GLN B C 1
ATOM 2290 O O . GLN B 1 85 ? 5.566 -21.625 -1.199 1 98.38 85 GLN B O 1
ATOM 2295 N N . GLY B 1 86 ? 6.305 -20.375 -2.93 1 98.75 86 GLY B N 1
ATOM 2296 C CA . GLY B 1 86 ? 4.984 -19.859 -3.234 1 98.75 86 GLY B CA 1
ATOM 2297 C C . GLY B 1 86 ? 5.016 -18.5 -3.887 1 98.75 86 GLY B C 1
ATOM 2298 O O . GLY B 1 86 ? 6.09 -17.969 -4.188 1 98.75 86 GLY B O 1
ATOM 2299 N N . VAL B 1 87 ? 3.779 -18.016 -4.219 1 98.88 87 VAL B N 1
ATOM 2300 C CA . VAL B 1 87 ? 3.67 -16.75 -4.953 1 98.88 87 VAL B CA 1
ATOM 2301 C C . VAL B 1 87 ? 2.535 -15.914 -4.371 1 98.88 87 VAL B C 1
ATOM 2303 O O . VAL B 1 87 ? 1.444 -16.422 -4.109 1 98.88 87 VAL B O 1
ATOM 2306 N N . LEU B 1 88 ? 2.816 -14.703 -4.043 1 98.88 88 LEU B N 1
ATOM 2307 C CA . LEU B 1 88 ? 1.789 -13.68 -3.883 1 98.88 88 LEU B CA 1
ATOM 2308 C C . LEU B 1 88 ? 1.671 -12.828 -5.141 1 98.88 88 LEU B C 1
ATOM 2310 O O . LEU B 1 88 ? 2.613 -12.117 -5.504 1 98.88 88 LEU B O 1
ATOM 2314 N N . ILE B 1 89 ? 0.549 -12.938 -5.832 1 98.88 89 ILE B N 1
ATOM 2315 C CA . ILE B 1 89 ? 0.223 -12.023 -6.918 1 98.88 89 ILE B CA 1
ATOM 2316 C C . ILE B 1 89 ? -0.549 -10.82 -6.367 1 98.88 89 ILE B C 1
ATOM 2318 O O . ILE B 1 89 ? -1.6 -10.992 -5.742 1 98.88 89 ILE B O 1
ATOM 2322 N N . TYR B 1 90 ? -0.013 -9.641 -6.523 1 98.81 90 TYR B N 1
ATOM 2323 C CA . TYR B 1 90 ? -0.656 -8.414 -6.082 1 98.81 90 TYR B CA 1
ATOM 2324 C C . TYR B 1 90 ? -1.19 -7.617 -7.27 1 98.81 90 TYR B C 1
ATOM 2326 O O . TYR B 1 90 ? -0.416 -7.082 -8.062 1 98.81 90 TYR B O 1
ATOM 2334 N N . LEU B 1 91 ? -2.496 -7.551 -7.41 1 98.5 91 LEU B N 1
ATOM 2335 C CA . LEU B 1 91 ? -3.164 -6.855 -8.508 1 98.5 91 LEU B CA 1
ATOM 2336 C C . LEU B 1 91 ? -3.611 -5.461 -8.07 1 98.5 91 LEU B C 1
ATOM 2338 O O . LEU B 1 91 ? -4.246 -5.309 -7.027 1 98.5 91 LEU B O 1
ATOM 2342 N N . ARG B 1 92 ? -3.23 -4.484 -8.867 1 97.38 92 ARG B N 1
ATOM 2343 C CA . ARG B 1 92 ? -3.594 -3.104 -8.562 1 97.38 92 ARG B CA 1
ATOM 2344 C C . ARG B 1 92 ? -5.051 -2.83 -8.922 1 97.38 92 ARG B C 1
ATOM 2346 O O . ARG B 1 92 ? -5.336 -2.006 -9.789 1 97.38 92 ARG B O 1
ATOM 2353 N N . GLN B 1 93 ? -5.949 -3.527 -8.234 1 96.12 93 GLN B N 1
ATOM 2354 C CA . GLN B 1 93 ? -7.383 -3.387 -8.461 1 96.12 93 GLN B CA 1
ATOM 2355 C C . GLN B 1 93 ? -8.102 -2.99 -7.172 1 96.12 93 GLN B C 1
ATOM 2357 O O . GLN B 1 93 ? -8.93 -3.75 -6.66 1 96.12 93 GLN B O 1
ATOM 2362 N N . GLU B 1 94 ? -7.836 -1.767 -6.723 1 96.75 94 GLU B N 1
ATOM 2363 C CA . GLU B 1 94 ? -8.406 -1.176 -5.516 1 96.75 94 GLU B CA 1
ATOM 2364 C C . GLU B 1 94 ? -9.938 -1.197 -5.559 1 96.75 94 GLU B C 1
ATOM 2366 O O . GLU B 1 94 ? -10.531 -0.952 -6.609 1 96.75 94 GLU B O 1
ATOM 2371 N N . GLY B 1 95 ? -10.562 -1.593 -4.355 1 94.44 95 GLY B N 1
ATOM 2372 C CA . GLY B 1 95 ? -12.016 -1.536 -4.246 1 94.44 95 GLY B CA 1
ATOM 2373 C C . GLY B 1 95 ? -12.719 -2.578 -5.094 1 94.44 95 GLY B C 1
ATOM 2374 O O . GLY B 1 95 ? -13.758 -2.297 -5.699 1 94.44 95 GLY B O 1
ATOM 2375 N N . ARG B 1 96 ? -12.172 -3.709 -5.289 1 92.12 96 ARG B N 1
ATOM 2376 C CA . ARG B 1 96 ? -12.695 -4.77 -6.145 1 92.12 96 ARG B CA 1
ATOM 2377 C C . ARG B 1 96 ? -12.883 -4.273 -7.578 1 92.12 96 ARG B C 1
ATOM 2379 O O . ARG B 1 96 ? -13.891 -4.574 -8.219 1 92.12 96 ARG B O 1
ATOM 2386 N N . GLY B 1 97 ? -12.047 -3.398 -7.922 1 93.25 97 GLY B N 1
ATOM 2387 C CA . GLY B 1 97 ? -12 -2.945 -9.305 1 93.25 97 GLY B CA 1
ATOM 2388 C C . GLY B 1 97 ? -12.664 -1.597 -9.516 1 93.25 97 GLY B C 1
ATOM 2389 O O . GLY B 1 97 ? -12.539 -0.998 -10.586 1 93.25 97 GLY B O 1
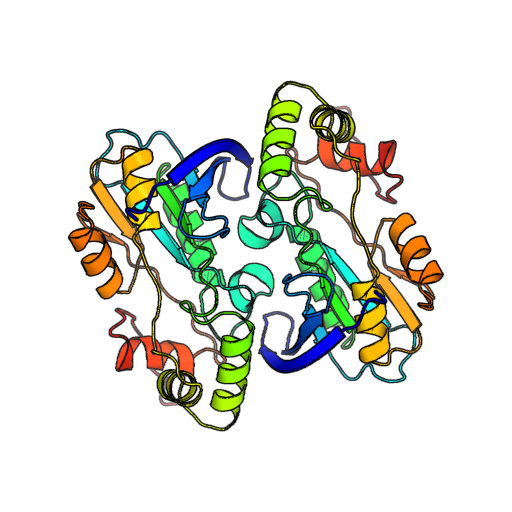ATOM 2390 N N . ILE B 1 98 ? -13.312 -1.009 -8.508 1 93.94 98 ILE B N 1
ATOM 2391 C CA . ILE B 1 98 ? -14.094 0.205 -8.727 1 93.94 98 ILE B CA 1
ATOM 2392 C C . ILE B 1 98 ? -13.25 1.429 -8.375 1 93.94 98 ILE B C 1
ATOM 2394 O O . ILE B 1 98 ? -13.625 2.561 -8.688 1 93.94 98 ILE B O 1
ATOM 2398 N N . GLY B 1 99 ? -12.086 1.241 -7.691 1 95.88 99 GLY B N 1
ATOM 2399 C CA . GLY B 1 99 ? -11.203 2.338 -7.328 1 95.88 99 GLY B CA 1
ATOM 2400 C C . GLY B 1 99 ? -11.414 2.828 -5.906 1 95.88 99 GLY B C 1
ATOM 2401 O O . GLY B 1 99 ? -12.422 2.506 -5.277 1 95.88 99 GLY B O 1
ATOM 2402 N N . LEU B 1 100 ? -10.469 3.605 -5.438 1 97.56 100 LEU B N 1
ATOM 2403 C CA . LEU B 1 100 ? -10.461 4.051 -4.047 1 97.56 100 LEU B CA 1
ATOM 2404 C C . LEU B 1 100 ? -11.578 5.055 -3.793 1 97.56 100 LEU B C 1
ATOM 2406 O O . LEU B 1 100 ? -12.281 4.969 -2.783 1 97.56 100 LEU B O 1
ATOM 2410 N N . LEU B 1 101 ? -11.727 6.008 -4.715 1 97.62 101 LEU B N 1
ATOM 2411 C CA . LEU B 1 101 ? -12.75 7.031 -4.531 1 97.62 101 LEU B CA 1
ATOM 2412 C C . LEU B 1 101 ? -14.125 6.395 -4.371 1 97.62 101 LEU B C 1
ATOM 2414 O O . LEU B 1 101 ? -14.852 6.703 -3.418 1 97.62 101 LEU B O 1
ATOM 2418 N N . LYS B 1 102 ? -14.469 5.512 -5.273 1 96.88 102 LYS B N 1
ATOM 2419 C CA . LYS B 1 102 ? -15.781 4.875 -5.238 1 96.88 102 LYS B CA 1
ATOM 2420 C C . LYS B 1 102 ? -15.922 3.977 -4.012 1 96.88 102 LYS B C 1
ATOM 2422 O O . LYS B 1 102 ? -17 3.879 -3.43 1 96.88 102 LYS B O 1
ATOM 2427 N N . LYS B 1 103 ? -14.875 3.307 -3.652 1 96.75 103 LYS B N 1
ATOM 2428 C CA . LYS B 1 103 ? -14.875 2.51 -2.43 1 96.75 103 LYS B CA 1
ATOM 2429 C C . LYS B 1 103 ? -15.227 3.365 -1.216 1 96.75 103 LYS B C 1
ATOM 2431 O O . LYS B 1 103 ? -16.062 2.979 -0.402 1 96.75 103 LYS B O 1
ATOM 2436 N N . LEU B 1 104 ? -14.609 4.504 -1.104 1 97.88 104 LEU B N 1
ATOM 2437 C CA . LEU B 1 104 ? -14.844 5.387 0.036 1 97.88 104 LEU B CA 1
ATOM 2438 C C . LEU B 1 104 ? -16.266 5.93 0.02 1 97.88 104 LEU B C 1
ATOM 2440 O O . LEU B 1 104 ? -16.906 6.043 1.07 1 97.88 104 LEU B O 1
ATOM 2444 N N . GLN B 1 105 ? -16.703 6.238 -1.142 1 97.38 105 GLN B N 1
ATOM 2445 C CA . GLN B 1 105 ? -18.094 6.66 -1.264 1 97.38 105 GLN B CA 1
ATOM 2446 C C . GLN B 1 105 ? -19.047 5.543 -0.847 1 97.38 105 GLN B C 1
ATOM 2448 O O . GLN B 1 105 ? -20.047 5.797 -0.172 1 97.38 105 GLN B O 1
ATOM 2453 N N . ALA B 1 106 ? -18.75 4.359 -1.244 1 95 106 ALA B N 1
ATOM 2454 C CA . ALA B 1 106 ? -19.562 3.209 -0.851 1 95 106 ALA B CA 1
ATOM 2455 C C . ALA B 1 106 ? -19.547 3.025 0.664 1 95 106 ALA B C 1
ATOM 2457 O O . ALA B 1 106 ? -20.594 2.734 1.266 1 95 106 ALA B O 1
ATOM 2458 N N . TYR B 1 107 ? -18.391 3.176 1.295 1 95.19 107 TYR B N 1
ATOM 2459 C CA . TYR B 1 107 ? -18.281 3.092 2.748 1 95.19 107 TYR B CA 1
ATOM 2460 C C . TYR B 1 107 ? -19.234 4.086 3.42 1 95.19 107 TYR B C 1
ATOM 2462 O O . TYR B 1 107 ? -19.875 3.758 4.418 1 95.19 107 TYR B O 1
ATOM 2470 N N . ASN B 1 108 ? -19.25 5.262 2.867 1 96.62 108 ASN B N 1
ATOM 2471 C CA . ASN B 1 108 ? -20.125 6.281 3.443 1 96.62 108 ASN B CA 1
ATOM 2472 C C . ASN B 1 108 ? -21.594 5.891 3.324 1 96.62 108 ASN B C 1
ATOM 2474 O O . ASN B 1 108 ? -22.375 6.105 4.254 1 96.62 108 ASN B O 1
ATOM 2478 N N . LEU B 1 109 ? -21.953 5.352 2.197 1 94.25 109 LEU B N 1
ATOM 2479 C CA . LEU B 1 109 ? -23.312 4.871 2.018 1 94.25 109 LEU B CA 1
ATOM 2480 C C . LEU B 1 109 ? -23.625 3.734 2.986 1 94.25 109 LEU B C 1
ATOM 2482 O O . LEU B 1 109 ? -24.734 3.66 3.533 1 94.25 109 LEU B O 1
ATOM 2486 N N . GLN B 1 110 ? -22.672 2.889 3.223 1 90.06 110 GLN B N 1
ATOM 2487 C CA . GLN B 1 110 ? -22.828 1.805 4.188 1 90.06 110 GLN B CA 1
ATOM 2488 C C . GLN B 1 110 ? -23.031 2.348 5.598 1 90.06 110 GLN B C 1
ATOM 2490 O O . GLN B 1 110 ? -23.859 1.824 6.355 1 90.06 110 GLN B O 1
ATOM 2495 N N . ASP B 1 111 ? -22.297 3.365 5.957 1 92.56 111 ASP B N 1
ATOM 2496 C CA . ASP B 1 111 ? -22.453 4 7.262 1 92.56 111 ASP B CA 1
ATOM 2497 C C . ASP B 1 111 ? -23.844 4.582 7.43 1 92.56 111 ASP B C 1
ATOM 2499 O O . ASP B 1 111 ? -24.312 4.766 8.555 1 92.56 111 ASP B O 1
ATOM 2503 N N . GLN B 1 112 ? -24.516 4.824 6.301 1 92.5 112 GLN B N 1
ATOM 2504 C CA . GLN B 1 112 ? -25.859 5.367 6.324 1 92.5 112 GLN B CA 1
ATOM 2505 C C . GLN B 1 112 ? -26.906 4.25 6.293 1 92.5 112 GLN B C 1
ATOM 2507 O O . GLN B 1 112 ? -28.109 4.516 6.23 1 92.5 112 GLN B O 1
ATOM 2512 N N . GLY B 1 113 ? -26.422 2.971 6.234 1 89.19 113 GLY B N 1
ATOM 2513 C CA . GLY B 1 113 ? -27.359 1.878 6.426 1 89.19 113 GLY B CA 1
ATOM 2514 C C . GLY B 1 113 ? -27.453 0.951 5.227 1 89.19 113 GLY B C 1
ATOM 2515 O O . GLY B 1 113 ? -28.109 -0.09 5.289 1 89.19 113 GLY B O 1
ATOM 2516 N N . MET B 1 114 ? -26.797 1.26 4.148 1 87.62 114 MET B N 1
ATOM 2517 C CA . MET B 1 114 ? -26.812 0.391 2.977 1 87.62 114 MET B CA 1
ATOM 2518 C C . MET B 1 114 ? -25.828 -0.764 3.141 1 87.62 114 MET B C 1
ATOM 2520 O O . MET B 1 114 ? -24.75 -0.598 3.736 1 87.62 114 MET B O 1
ATOM 2524 N N . ASP B 1 115 ? -26.141 -1.89 2.641 1 83.25 115 ASP B N 1
ATOM 2525 C CA . ASP B 1 115 ? -25.141 -2.945 2.668 1 83.25 115 ASP B CA 1
ATOM 2526 C C . ASP B 1 115 ? -24.109 -2.75 1.559 1 83.25 115 ASP B C 1
ATOM 2528 O O . ASP B 1 115 ? -24.281 -1.901 0.683 1 83.25 115 ASP B O 1
ATOM 2532 N N . THR B 1 116 ? -23.062 -3.525 1.585 1 80.88 116 THR B N 1
ATOM 2533 C CA . THR B 1 116 ? -21.906 -3.365 0.702 1 80.88 116 THR B CA 1
ATOM 2534 C C . THR B 1 116 ? -22.328 -3.48 -0.761 1 80.88 116 THR B C 1
ATOM 2536 O O . THR B 1 116 ? -21.969 -2.635 -1.583 1 80.88 116 THR B O 1
ATOM 2539 N N . VAL B 1 117 ? -23.078 -4.484 -1.103 1 82.81 117 VAL B N 1
ATOM 2540 C CA . VAL B 1 117 ? -23.484 -4.754 -2.477 1 82.81 117 VAL B CA 1
ATOM 2541 C C . VAL B 1 117 ? -24.406 -3.635 -2.971 1 82.81 117 VAL B C 1
ATOM 2543 O O . VAL B 1 117 ? -24.188 -3.074 -4.047 1 82.81 117 VAL B O 1
ATOM 2546 N N . ASP B 1 118 ? -25.312 -3.254 -2.174 1 87.5 118 ASP B N 1
ATOM 2547 C CA . ASP B 1 118 ? -26.25 -2.201 -2.523 1 87.5 118 ASP B CA 1
ATOM 2548 C C . ASP B 1 118 ? -25.547 -0.86 -2.701 1 87.5 118 ASP B C 1
ATOM 2550 O O . ASP B 1 118 ? -25.891 -0.076 -3.584 1 87.5 118 ASP B O 1
ATOM 2554 N N . ALA B 1 119 ? -24.625 -0.625 -1.847 1 88.94 119 ALA B N 1
ATOM 2555 C CA . ALA B 1 119 ? -23.859 0.617 -1.936 1 88.94 119 ALA B CA 1
ATOM 2556 C C . ALA B 1 119 ? -23.125 0.716 -3.271 1 88.94 119 ALA B C 1
ATOM 2558 O O . ALA B 1 119 ? -23.156 1.763 -3.922 1 88.94 119 ALA B O 1
ATOM 2559 N N . ASN B 1 120 ? -22.5 -0.368 -3.721 1 88.25 120 ASN B N 1
ATOM 2560 C CA . ASN B 1 120 ? -21.797 -0.386 -4.992 1 88.25 120 ASN B CA 1
ATOM 2561 C C . ASN B 1 120 ? -22.734 -0.184 -6.172 1 88.25 120 ASN B C 1
ATOM 2563 O O . ASN B 1 120 ? -22.453 0.586 -7.086 1 88.25 120 ASN B O 1
ATOM 2567 N N . ILE B 1 121 ? -23.859 -0.844 -6.09 1 87.44 121 ILE B N 1
ATOM 2568 C CA . ILE B 1 121 ? -24.844 -0.742 -7.156 1 87.44 121 ILE B CA 1
ATOM 2569 C C . ILE B 1 121 ? -25.391 0.686 -7.227 1 87.44 121 ILE B C 1
ATOM 2571 O O . ILE B 1 121 ? -25.547 1.245 -8.312 1 87.44 121 ILE B O 1
ATOM 2575 N N . HIS B 1 122 ? -25.656 1.232 -6.105 1 89.62 122 HIS B N 1
ATOM 2576 C CA . HIS B 1 122 ? -26.141 2.605 -6.02 1 89.62 122 HIS B CA 1
ATOM 2577 C C . HIS B 1 122 ? -25.172 3.574 -6.699 1 89.62 122 HIS B C 1
ATOM 2579 O O . HIS B 1 122 ? -25.609 4.566 -7.293 1 89.62 122 HIS B O 1
ATOM 2585 N N . LEU B 1 123 ? -23.953 3.24 -6.676 1 92.44 123 LEU B N 1
ATOM 2586 C CA . LEU B 1 123 ? -22.938 4.098 -7.262 1 92.44 123 LEU B CA 1
ATOM 2587 C C . LEU B 1 123 ? -22.672 3.719 -8.711 1 92.44 123 LEU B C 1
ATOM 2589 O O . LEU B 1 123 ? -21.766 4.27 -9.352 1 92.44 123 LEU B O 1
ATOM 2593 N N . GLY B 1 124 ? -23.391 2.766 -9.266 1 90.81 124 GLY B N 1
ATOM 2594 C CA . GLY B 1 124 ? -23.328 2.408 -10.672 1 90.81 124 GLY B CA 1
ATOM 2595 C C . GLY B 1 124 ? -22.297 1.33 -10.969 1 90.81 124 GLY B C 1
ATOM 2596 O O . GLY B 1 124 ? -21.812 1.216 -12.102 1 90.81 124 GLY B O 1
ATOM 2597 N N . HIS B 1 125 ? -21.984 0.577 -9.969 1 89.81 125 HIS B N 1
ATOM 2598 C CA . HIS B 1 125 ? -20.953 -0.436 -10.148 1 89.81 125 HIS B CA 1
ATOM 2599 C C . HIS B 1 125 ? -21.469 -1.824 -9.797 1 89.81 125 HIS B C 1
ATOM 2601 O O . HIS B 1 125 ? -22.516 -1.955 -9.156 1 89.81 125 HIS B O 1
ATOM 2607 N N . LEU B 1 126 ? -20.734 -2.854 -10.305 1 85.94 126 LEU B N 1
ATOM 2608 C CA . LEU B 1 126 ? -21 -4.223 -9.875 1 85.94 126 LEU B CA 1
ATOM 2609 C C . LEU B 1 126 ? -20.375 -4.496 -8.508 1 85.94 126 LEU B C 1
ATOM 2611 O O . LEU B 1 126 ? -19.562 -3.713 -8.031 1 85.94 126 LEU B O 1
ATOM 2615 N N . ASP B 1 127 ? -20.781 -5.617 -7.848 1 83.31 127 ASP B N 1
ATOM 2616 C CA . ASP B 1 127 ? -20.25 -5.969 -6.531 1 83.31 127 ASP B CA 1
ATOM 2617 C C . ASP B 1 127 ? -18.781 -6.359 -6.621 1 83.31 127 ASP B C 1
ATOM 2619 O O . ASP B 1 127 ? -18.062 -6.293 -5.625 1 83.31 127 ASP B O 1
ATOM 2623 N N . ASP B 1 128 ? -18.438 -6.805 -7.816 1 87.25 128 ASP B N 1
ATOM 2624 C CA . ASP B 1 128 ? -17.078 -7.262 -8.07 1 87.25 128 ASP B CA 1
ATOM 2625 C C . ASP B 1 128 ? -16.688 -7.07 -9.539 1 87.25 128 ASP B C 1
ATOM 2627 O O . ASP B 1 128 ? -17.312 -7.668 -10.43 1 87.25 128 ASP B O 1
ATOM 2631 N N . GLU B 1 129 ? -15.711 -6.203 -9.797 1 90.56 129 GLU B N 1
ATOM 2632 C CA . GLU B 1 129 ? -15.305 -5.895 -11.164 1 90.56 129 GLU B CA 1
ATOM 2633 C C . GLU B 1 129 ? -13.867 -6.324 -11.43 1 90.56 129 GLU B C 1
ATOM 2635 O O . GLU B 1 129 ? -13.242 -5.859 -12.383 1 90.56 129 GLU B O 1
ATOM 2640 N N . ARG B 1 130 ? -13.406 -7.277 -10.609 1 92.19 130 ARG B N 1
ATOM 2641 C CA . ARG B 1 130 ? -12.016 -7.719 -10.727 1 92.19 130 ARG B CA 1
ATOM 2642 C C . ARG B 1 130 ? -11.836 -8.617 -11.953 1 92.19 130 ARG B C 1
ATOM 2644 O O . ARG B 1 130 ? -12.773 -9.289 -12.383 1 92.19 130 ARG B O 1
ATOM 2651 N N . ASP B 1 131 ? -10.633 -8.461 -12.461 1 94.38 131 ASP B N 1
ATOM 2652 C CA . ASP B 1 131 ? -10.156 -9.25 -13.594 1 94.38 131 ASP B CA 1
ATOM 2653 C C . ASP B 1 131 ? -8.875 -10 -13.242 1 94.38 131 ASP B C 1
ATOM 2655 O O . ASP B 1 131 ? -7.926 -9.406 -12.727 1 94.38 131 ASP B O 1
ATOM 2659 N N . TYR B 1 132 ? -8.82 -11.352 -13.539 1 97.06 132 TYR B N 1
ATOM 2660 C CA . TYR B 1 132 ? 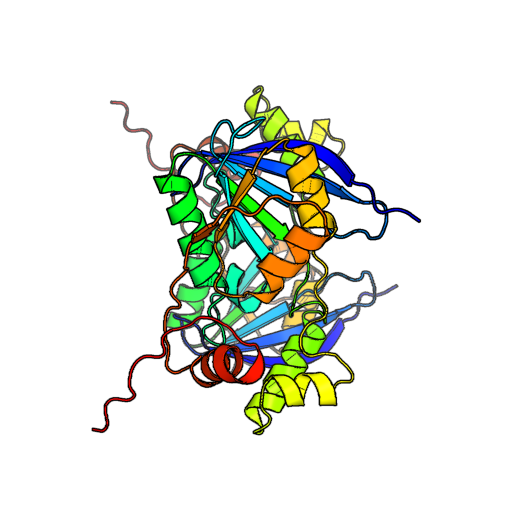-7.703 -12.164 -13.078 1 97.06 132 TYR B CA 1
ATOM 2661 C C . TYR B 1 132 ? -6.809 -12.578 -14.242 1 97.06 132 TYR B C 1
ATOM 2663 O O . TYR B 1 132 ? -5.949 -13.445 -14.102 1 97.06 132 TYR B O 1
ATOM 2671 N N . THR B 1 133 ? -7.039 -11.953 -15.406 1 97.81 133 THR B N 1
ATOM 2672 C CA . THR B 1 133 ? -6.262 -12.25 -16.594 1 97.81 133 THR B CA 1
ATOM 2673 C C . THR B 1 133 ? -4.77 -12.062 -16.344 1 97.81 133 THR B C 1
ATOM 2675 O O . THR B 1 133 ? -3.961 -12.938 -16.656 1 97.81 133 THR B O 1
ATOM 2678 N N . PHE B 1 134 ? -4.418 -11 -15.727 1 98.12 134 PHE B N 1
ATOM 2679 C CA . PHE B 1 134 ? -3.006 -10.703 -15.508 1 98.12 134 PHE B CA 1
ATOM 2680 C C . PHE B 1 134 ? -2.416 -11.633 -14.453 1 98.12 134 PHE B C 1
ATOM 2682 O O . PHE B 1 134 ? -1.239 -11.992 -14.523 1 98.12 134 PHE B O 1
ATOM 2689 N N . ALA B 1 135 ? -3.232 -12.055 -13.492 1 98.62 135 ALA B N 1
ATOM 2690 C CA . ALA B 1 135 ? -2.768 -13.07 -12.555 1 98.62 135 ALA B CA 1
ATOM 2691 C C . ALA B 1 135 ? -2.4 -14.359 -13.273 1 98.62 135 ALA B C 1
ATOM 2693 O O . ALA B 1 135 ? -1.334 -14.93 -13.031 1 98.62 135 ALA B O 1
ATOM 2694 N N . ALA B 1 136 ? -3.244 -14.75 -14.156 1 98.56 136 ALA B N 1
ATOM 2695 C CA . ALA B 1 136 ? -3.004 -15.977 -14.922 1 98.56 136 ALA B CA 1
ATOM 2696 C C . ALA B 1 136 ? -1.755 -15.844 -15.789 1 98.56 136 ALA B C 1
ATOM 2698 O O . ALA B 1 136 ? -0.926 -16.75 -15.828 1 98.56 136 ALA B O 1
ATOM 2699 N N . LEU B 1 137 ? -1.648 -14.711 -16.453 1 98.62 137 LEU B N 1
ATOM 2700 C CA . LEU B 1 137 ? -0.5 -14.484 -17.328 1 98.62 137 LEU B CA 1
ATOM 2701 C C . LEU B 1 137 ? 0.799 -14.5 -16.531 1 98.62 137 LEU B C 1
ATOM 2703 O O . LEU B 1 137 ? 1.81 -15.031 -17 1 98.62 137 LEU B O 1
ATOM 2707 N N . MET B 1 138 ? 0.781 -13.953 -15.344 1 98.75 138 MET B N 1
ATOM 2708 C CA . MET B 1 138 ? 1.984 -13.938 -14.516 1 98.75 138 MET B CA 1
ATOM 2709 C C . MET B 1 138 ? 2.34 -15.344 -14.055 1 98.75 138 MET B C 1
ATOM 2711 O O . MET B 1 138 ? 3.512 -15.727 -14.047 1 98.75 138 MET B O 1
ATOM 2715 N N . LEU B 1 139 ? 1.368 -16.109 -13.664 1 98.69 139 LEU B N 1
ATOM 2716 C CA . LEU B 1 139 ? 1.613 -17.484 -13.242 1 98.69 139 LEU B CA 1
ATOM 2717 C C . LEU B 1 139 ? 2.193 -18.312 -14.383 1 98.69 139 LEU B C 1
ATOM 2719 O O . LEU B 1 139 ? 3.084 -19.141 -14.172 1 98.69 139 LEU B O 1
ATOM 2723 N N . GLN B 1 140 ? 1.676 -18.062 -15.57 1 98.38 140 GLN B N 1
ATOM 2724 C CA . GLN B 1 140 ? 2.205 -18.75 -16.75 1 98.38 140 GLN B CA 1
ATOM 2725 C C . GLN B 1 140 ? 3.648 -18.328 -17.031 1 98.38 140 GLN B C 1
ATOM 2727 O O . GLN B 1 140 ? 4.5 -19.172 -17.312 1 98.38 140 GLN B O 1
ATOM 2732 N N . ASP B 1 141 ? 3.863 -17.062 -16.953 1 98.62 141 ASP B N 1
ATOM 2733 C CA . ASP B 1 141 ? 5.219 -16.562 -17.156 1 98.62 141 ASP B CA 1
ATOM 2734 C C . ASP B 1 141 ? 6.191 -17.172 -16.156 1 98.62 141 ASP B C 1
ATOM 2736 O O . ASP B 1 141 ? 7.336 -17.484 -16.5 1 98.62 141 ASP B O 1
ATOM 2740 N N . LEU B 1 142 ? 5.762 -17.344 -14.898 1 98.62 142 LEU B N 1
ATOM 2741 C CA . LEU B 1 142 ? 6.59 -17.875 -13.828 1 98.62 142 LEU B CA 1
ATOM 2742 C C . LEU B 1 142 ? 6.805 -19.375 -14.008 1 98.62 142 LEU B C 1
ATOM 2744 O O . LEU B 1 142 ? 7.695 -19.969 -13.391 1 98.62 142 LEU B O 1
ATOM 2748 N N . GLY B 1 143 ? 5.984 -20.016 -14.742 1 98.25 143 GLY B N 1
ATOM 2749 C CA . GLY B 1 143 ? 6.191 -21.391 -15.164 1 98.25 143 GLY B CA 1
ATOM 2750 C C . GLY B 1 143 ? 5.727 -22.406 -14.133 1 98.25 143 GLY B C 1
ATOM 2751 O O . GLY B 1 143 ? 6.285 -23.5 -14.039 1 98.25 143 GLY B O 1
ATOM 2752 N N . VAL B 1 144 ? 4.766 -22.062 -13.336 1 97.75 144 VAL B N 1
ATOM 2753 C CA . VAL B 1 144 ? 4.238 -23.016 -12.367 1 97.75 144 VAL B CA 1
ATOM 2754 C C . VAL B 1 144 ? 3.352 -24.047 -13.07 1 97.75 144 VAL B C 1
ATOM 2756 O O . VAL B 1 144 ? 2.58 -23.688 -13.969 1 97.75 144 VAL B O 1
ATOM 2759 N N . ASP B 1 145 ? 3.48 -25.297 -12.719 1 98 145 ASP B N 1
ATOM 2760 C CA . ASP B 1 145 ? 2.688 -26.344 -13.352 1 98 145 ASP B CA 1
ATOM 2761 C C . ASP B 1 145 ? 1.261 -26.359 -12.805 1 98 145 ASP B C 1
ATOM 2763 O O . ASP B 1 145 ? 0.302 -26.5 -13.562 1 98 145 ASP B O 1
ATOM 2767 N N . SER B 1 146 ? 1.167 -26.344 -11.5 1 98.69 146 SER B N 1
ATOM 2768 C CA . SER B 1 146 ? -0.138 -26.266 -10.852 1 98.69 146 SER B CA 1
ATOM 2769 C C . SER B 1 146 ? -0.045 -25.547 -9.508 1 98.69 146 SER B C 1
ATOM 2771 O O . SER B 1 146 ? 1.049 -25.375 -8.969 1 98.69 146 SER B O 1
ATOM 2773 N N . ILE B 1 147 ? -1.293 -25.109 -8.992 1 98.75 147 ILE B N 1
ATOM 2774 C CA . ILE B 1 147 ? -1.224 -24.281 -7.793 1 98.75 147 ILE B CA 1
ATOM 2775 C C . ILE B 1 147 ? -2.195 -24.812 -6.742 1 98.75 147 ILE B C 1
ATOM 2777 O O . ILE B 1 147 ? -3.105 -25.578 -7.059 1 98.75 147 ILE B O 1
ATOM 2781 N N . GLN B 1 148 ? -1.883 -24.516 -5.496 1 98.62 148 GLN B N 1
ATOM 2782 C CA . GLN B 1 148 ? -2.838 -24.484 -4.395 1 98.62 148 GLN B CA 1
ATOM 2783 C C . GLN B 1 148 ? -3.221 -23.047 -4.047 1 98.62 148 GLN B C 1
ATOM 2785 O O . GLN B 1 148 ? -2.398 -22.281 -3.531 1 98.62 148 GLN B O 1
ATOM 2790 N N . LEU B 1 149 ? -4.492 -22.734 -4.336 1 98.56 149 LEU B N 1
ATOM 2791 C CA . LEU B 1 149 ? -4.91 -21.344 -4.23 1 98.56 149 LEU B CA 1
ATOM 2792 C C . LEU B 1 149 ? -5.316 -21 -2.801 1 98.56 149 LEU B C 1
ATOM 2794 O O . LEU B 1 149 ? -6.172 -21.672 -2.219 1 98.56 149 LEU B O 1
ATOM 2798 N N . ILE B 1 150 ? -4.695 -20.016 -2.26 1 98.06 150 ILE B N 1
ATOM 2799 C CA . ILE B 1 150 ? -5.035 -19.5 -0.935 1 98.06 150 ILE B CA 1
ATOM 2800 C C . ILE B 1 150 ? -6.238 -18.578 -1.032 1 98.06 150 ILE B C 1
ATOM 2802 O O . ILE B 1 150 ? -6.094 -17.391 -1.366 1 98.06 150 ILE B O 1
ATOM 2806 N N . THR B 1 151 ? -7.398 -19.062 -0.789 1 95.75 151 THR B N 1
ATOM 2807 C CA . THR B 1 151 ? -8.602 -18.266 -0.96 1 95.75 151 THR B CA 1
ATOM 2808 C C . THR B 1 151 ? -9.773 -18.875 -0.212 1 95.75 151 THR B C 1
ATOM 2810 O O . THR B 1 151 ? -9.742 -20.047 0.153 1 95.75 151 THR B O 1
ATOM 2813 N N . ASN B 1 152 ? -10.688 -17.984 0.093 1 90.81 152 ASN B N 1
ATOM 2814 C CA . ASN B 1 152 ? -11.992 -18.453 0.549 1 90.81 152 ASN B CA 1
ATOM 2815 C C . ASN B 1 152 ? -13.078 -18.203 -0.494 1 90.81 152 ASN B C 1
ATOM 2817 O O . ASN B 1 152 ? -14.266 -18.406 -0.231 1 90.81 152 ASN B O 1
ATOM 2821 N N . ASN B 1 153 ? -12.68 -17.703 -1.684 1 88.94 153 ASN B N 1
ATOM 2822 C CA . ASN B 1 153 ? -13.609 -17.297 -2.738 1 88.94 153 ASN B CA 1
ATOM 2823 C C . ASN B 1 153 ? -13.641 -18.328 -3.873 1 88.94 153 ASN B C 1
ATOM 2825 O O . ASN B 1 153 ? -12.719 -18.375 -4.691 1 88.94 153 ASN B O 1
ATOM 2829 N N . PRO B 1 154 ? -14.719 -19.078 -3.977 1 90.06 154 PRO B N 1
ATOM 2830 C CA . PRO B 1 154 ? -14.781 -20.078 -5.047 1 90.06 154 PRO B CA 1
ATOM 2831 C C . PRO B 1 154 ? -14.773 -19.453 -6.438 1 90.06 154 PRO B C 1
ATOM 2833 O O . PRO B 1 154 ? -14.297 -20.078 -7.395 1 90.06 154 PRO B O 1
ATOM 2836 N N . ARG B 1 155 ? -15.242 -18.25 -6.531 1 89.38 155 ARG B N 1
ATOM 2837 C CA . ARG B 1 155 ? -15.273 -17.578 -7.824 1 89.38 155 ARG B CA 1
ATOM 2838 C C . ARG B 1 155 ? -13.867 -17.359 -8.359 1 89.38 155 ARG B C 1
ATOM 2840 O O . ARG B 1 155 ? -13.641 -17.391 -9.57 1 89.38 155 ARG B O 1
ATOM 2847 N N . LYS B 1 156 ? -13 -17.188 -7.48 1 92.94 156 LYS B N 1
ATOM 2848 C CA . LYS B 1 156 ? -11.602 -17.016 -7.883 1 92.94 156 LYS B CA 1
ATOM 2849 C C . LYS B 1 156 ? -11.047 -18.312 -8.461 1 92.94 156 LYS B C 1
ATOM 2851 O O . LYS B 1 156 ? -10.266 -18.281 -9.414 1 92.94 156 LYS B O 1
ATOM 2856 N N . ILE B 1 157 ? -11.383 -19.375 -7.875 1 94.69 157 ILE B N 1
ATOM 2857 C CA . ILE B 1 157 ? -10.945 -20.688 -8.359 1 94.69 157 ILE B CA 1
ATOM 2858 C C . ILE B 1 157 ? -11.453 -20.906 -9.773 1 94.69 157 ILE B C 1
ATOM 2860 O O . ILE B 1 157 ? -10.68 -21.25 -10.672 1 94.69 157 ILE B O 1
ATOM 2864 N N . ASP B 1 158 ? -12.703 -20.609 -9.93 1 95.12 158 ASP B N 1
ATOM 2865 C CA . ASP B 1 158 ? -13.344 -20.797 -11.234 1 95.12 158 ASP B CA 1
ATOM 2866 C C . ASP B 1 158 ? -12.703 -19.891 -12.281 1 95.12 158 ASP B C 1
ATOM 2868 O O . ASP B 1 158 ? -12.422 -20.328 -13.398 1 95.12 158 ASP B O 1
ATOM 2872 N N . ALA B 1 159 ? -12.477 -18.688 -11.922 1 95.56 159 ALA B N 1
ATOM 2873 C CA . ALA B 1 159 ? -11.922 -17.703 -12.852 1 95.56 159 ALA B CA 1
ATOM 2874 C C . ALA B 1 159 ? -10.531 -18.109 -13.328 1 95.56 159 ALA B C 1
ATOM 2876 O O . ALA B 1 159 ? -10.25 -18.078 -14.531 1 95.56 159 ALA B O 1
ATOM 2877 N N . LEU B 1 160 ? -9.719 -18.562 -12.43 1 97.75 160 LEU B N 1
ATOM 2878 C CA . LEU B 1 160 ? -8.359 -18.953 -12.789 1 97.75 160 LEU B CA 1
ATOM 2879 C C . LEU B 1 160 ? -8.359 -20.219 -13.633 1 97.75 160 LEU B C 1
ATOM 2881 O O . LEU B 1 160 ? -7.594 -20.328 -14.594 1 97.75 160 LEU B O 1
ATOM 2885 N N . THR B 1 161 ? -9.219 -21.094 -13.258 1 97.94 161 THR B N 1
ATOM 2886 C CA . THR B 1 161 ? -9.336 -22.328 -14.016 1 97.94 161 THR B CA 1
ATOM 2887 C C . THR B 1 161 ? -9.75 -22.047 -15.461 1 97.94 161 THR B C 1
ATOM 2889 O O . THR B 1 161 ? -9.195 -22.625 -16.391 1 97.94 161 THR B O 1
ATOM 2892 N N . GLN B 1 162 ? -10.656 -21.156 -15.609 1 97.75 162 GLN B N 1
ATOM 2893 C CA . GLN B 1 162 ? -11.141 -20.797 -16.938 1 97.75 162 GLN B CA 1
ATOM 2894 C C . GLN B 1 162 ? -10.039 -20.125 -17.766 1 97.75 162 GLN B C 1
ATOM 2896 O O . GLN B 1 162 ? -10.055 -20.203 -18.984 1 97.75 162 GLN B O 1
ATOM 2901 N N . LEU B 1 163 ? -9.109 -19.562 -17.109 1 97.88 163 LEU B N 1
ATOM 2902 C CA . LEU B 1 163 ? -8.016 -18.875 -17.781 1 97.88 163 LEU B CA 1
ATOM 2903 C C . LEU B 1 163 ? -6.859 -19.844 -18.047 1 97.88 163 LEU B C 1
ATOM 2905 O O . LEU B 1 163 ? -5.801 -19.422 -18.516 1 97.88 163 LEU B O 1
ATOM 2909 N N . GLY B 1 164 ? -7.031 -21.109 -17.641 1 97.81 164 GLY B N 1
ATOM 2910 C CA . GLY B 1 164 ? -6.062 -22.125 -18.016 1 97.81 164 GLY B CA 1
ATOM 2911 C C . GLY B 1 164 ? -5.113 -22.469 -16.891 1 97.81 164 GLY B C 1
ATOM 2912 O O . GLY B 1 164 ? -4.141 -23.203 -17.094 1 97.81 164 GLY B O 1
ATOM 2913 N N . ILE B 1 165 ? -5.359 -21.984 -15.703 1 98.56 165 ILE B N 1
ATOM 2914 C CA . ILE B 1 165 ? -4.52 -22.312 -14.555 1 98.56 165 ILE B CA 1
ATOM 2915 C C . ILE B 1 165 ? -5.012 -23.609 -13.906 1 98.56 165 ILE B C 1
ATOM 2917 O O . ILE B 1 165 ? -6.211 -23.766 -13.656 1 98.56 165 ILE B O 1
ATOM 2921 N N . LYS B 1 166 ? -4.094 -24.547 -13.688 1 98.62 166 LYS B N 1
ATOM 2922 C CA . LYS B 1 166 ? -4.438 -25.781 -13 1 98.62 166 LYS B CA 1
ATOM 2923 C C . LYS B 1 166 ? -4.461 -25.578 -11.484 1 98.62 166 LYS B C 1
ATOM 2925 O O . LYS B 1 166 ? -3.412 -25.562 -10.836 1 98.62 166 LYS B O 1
ATOM 2930 N N . VAL B 1 167 ? -5.648 -25.469 -10.93 1 98.31 167 VAL B N 1
ATOM 2931 C CA . VAL B 1 167 ? -5.836 -25.312 -9.484 1 98.31 167 VAL B CA 1
ATOM 2932 C C . VAL B 1 167 ? -6.121 -26.672 -8.852 1 98.31 167 VAL B C 1
ATOM 2934 O O . VAL B 1 167 ? -7.207 -27.234 -9.031 1 98.31 167 VAL B O 1
ATOM 2937 N N . GLU B 1 168 ? -5.188 -27.203 -8.102 1 97.69 168 GLU B N 1
ATOM 2938 C CA . GLU B 1 168 ? -5.293 -28.562 -7.555 1 97.69 168 GLU B CA 1
ATOM 2939 C C . GLU B 1 168 ? -6.086 -28.562 -6.25 1 97.69 168 GLU B C 1
ATOM 2941 O O . GLU B 1 168 ? -6.809 -29.516 -5.961 1 97.69 168 GLU B O 1
ATOM 2946 N N . ASP B 1 169 ? -5.754 -27.531 -5.512 1 95.44 169 ASP B N 1
ATOM 2947 C CA . ASP B 1 169 ? -6.406 -27.469 -4.207 1 95.44 169 ASP B CA 1
ATOM 2948 C C . ASP B 1 169 ? -6.52 -26.016 -3.725 1 95.44 169 ASP B C 1
ATOM 2950 O O . ASP B 1 169 ? -5.992 -25.109 -4.359 1 95.44 169 ASP B O 1
ATOM 2954 N N . ARG B 1 170 ? -7.359 -25.953 -2.676 1 95.44 170 ARG B N 1
ATOM 2955 C CA . ARG B 1 170 ? -7.551 -24.688 -1.986 1 95.44 170 ARG B CA 1
ATOM 2956 C C . ARG B 1 170 ? -6.941 -24.719 -0.588 1 95.44 170 ARG B C 1
ATOM 2958 O O . ARG B 1 170 ? -7.043 -25.734 0.111 1 95.44 170 ARG B O 1
ATOM 2965 N N . ILE B 1 171 ? -6.273 -23.641 -0.23 1 96.31 171 ILE B N 1
ATOM 2966 C CA . ILE B 1 171 ? -5.836 -23.438 1.145 1 96.31 171 ILE B CA 1
ATOM 2967 C C . ILE B 1 171 ? -6.707 -22.375 1.807 1 96.31 171 ILE B C 1
ATOM 2969 O O . ILE B 1 171 ? -6.691 -21.203 1.4 1 96.31 171 ILE B O 1
ATOM 2973 N N . PRO B 1 172 ? -7.484 -22.781 2.787 1 93.56 172 PRO B N 1
ATOM 2974 C CA . PRO B 1 172 ? -8.32 -21.781 3.457 1 93.56 172 PRO B CA 1
ATOM 2975 C C . PRO B 1 172 ? -7.504 -20.719 4.188 1 93.56 172 PRO B C 1
ATOM 2977 O O . PRO B 1 172 ? -6.449 -21.031 4.746 1 93.56 172 PRO B O 1
ATOM 2980 N N . ILE B 1 173 ? -8.023 -19.5 4.117 1 90.38 173 ILE B N 1
ATOM 2981 C CA . ILE B 1 173 ? -7.383 -18.406 4.855 1 90.38 173 ILE B CA 1
ATOM 2982 C C . ILE B 1 173 ? -8.375 -17.797 5.844 1 90.38 173 ILE B C 1
ATOM 2984 O O . ILE B 1 173 ? -9.406 -17.25 5.441 1 90.38 173 ILE B O 1
ATOM 2988 N N . GLU B 1 174 ? -8.148 -18.047 7.027 1 78.81 174 GLU B N 1
ATOM 2989 C CA . GLU B 1 174 ? -9.062 -17.609 8.078 1 78.81 174 GLU B CA 1
ATOM 2990 C C . GLU B 1 174 ? -9.086 -16.094 8.195 1 78.81 174 GLU B C 1
ATOM 2992 O O . GLU B 1 174 ? -8.047 -15.43 8.094 1 78.81 174 GLU B O 1
ATOM 2997 N N . SER B 1 175 ? -10.297 -15.625 8.383 1 76.56 175 SER B N 1
ATOM 2998 C CA . SER B 1 175 ? -10.453 -14.188 8.578 1 76.56 175 SER B CA 1
ATOM 2999 C C . SER B 1 175 ? -10.422 -13.82 10.062 1 76.56 175 SER B C 1
ATOM 3001 O O . SER B 1 175 ? -10.812 -14.617 10.914 1 76.56 175 SER B O 1
ATOM 3003 N N . VAL B 1 176 ? -9.789 -12.695 10.32 1 76.62 176 VAL B N 1
ATOM 3004 C CA . VAL B 1 176 ? -9.828 -12.156 11.68 1 76.62 176 VAL B CA 1
ATOM 3005 C C . VAL B 1 176 ? -11.078 -11.297 11.852 1 76.62 176 VAL B C 1
ATOM 3007 O O . VAL B 1 176 ? -11.336 -10.391 11.055 1 76.62 176 VAL B O 1
ATOM 3010 N N . PHE B 1 177 ? -11.812 -11.625 12.859 1 78.94 177 PHE B N 1
ATOM 3011 C CA . PHE B 1 177 ? -13.07 -10.938 13.125 1 78.94 177 PHE B CA 1
ATOM 3012 C C . PHE B 1 177 ? -12.859 -9.781 14.102 1 78.94 177 PHE B C 1
ATOM 3014 O O . PHE B 1 177 ? -12.125 -9.922 15.078 1 78.94 177 PHE B O 1
ATOM 3021 N N . HIS B 1 178 ? -13.289 -8.609 13.68 1 81 178 HIS B N 1
ATOM 3022 C CA . HIS B 1 178 ? -13.453 -7.438 14.539 1 81 178 HIS B CA 1
ATOM 3023 C C . HIS B 1 178 ? -14.891 -6.938 14.531 1 81 178 HIS B C 1
ATOM 3025 O O . HIS B 1 178 ? -15.664 -7.266 13.617 1 81 178 HIS B O 1
ATOM 3031 N N . ASN B 1 179 ? -15.227 -6.246 15.594 1 81.44 179 ASN B N 1
ATOM 3032 C CA . ASN B 1 179 ? -16.562 -5.645 15.602 1 81.44 179 ASN B CA 1
ATOM 3033 C C . ASN B 1 179 ? -16.781 -4.754 14.383 1 81.44 179 ASN B C 1
ATOM 3035 O O . ASN B 1 179 ? -17.875 -4.699 13.836 1 81.44 179 ASN B O 1
ATOM 3039 N N . ASP B 1 180 ? -15.742 -4.277 13.883 1 83.38 180 ASP B N 1
ATOM 3040 C CA . ASP B 1 180 ? -15.828 -3.281 12.82 1 83.38 180 ASP B CA 1
ATOM 3041 C C . ASP B 1 180 ? -16.047 -3.941 11.461 1 83.38 180 ASP B C 1
ATOM 3043 O O . ASP B 1 180 ? -16.516 -3.299 10.516 1 83.38 180 ASP B O 1
ATOM 3047 N N . ASN B 1 181 ? -15.719 -5.234 11.375 1 82 181 ASN B N 1
ATOM 3048 C CA . ASN B 1 181 ? -15.805 -5.832 10.047 1 82 181 ASN B CA 1
ATOM 3049 C C . ASN B 1 181 ? -16.891 -6.895 9.984 1 82 181 ASN B C 1
ATOM 3051 O O . ASN B 1 181 ? -16.906 -7.723 9.07 1 82 181 ASN B O 1
ATOM 3055 N N . ARG B 1 182 ? -17.734 -6.902 10.891 1 78.25 182 ARG B N 1
ATOM 3056 C CA . ARG B 1 182 ? -18.781 -7.918 10.953 1 78.25 182 ARG B CA 1
ATOM 3057 C C . ARG B 1 182 ? -19.688 -7.848 9.734 1 78.25 182 ARG B C 1
ATOM 3059 O O . ARG B 1 182 ? -19.953 -8.867 9.086 1 78.25 182 ARG B O 1
ATOM 3066 N N . ALA B 1 183 ? -20.172 -6.637 9.516 1 78.44 183 ALA B N 1
ATOM 3067 C CA . ALA B 1 183 ? -21.078 -6.461 8.383 1 78.44 183 ALA B CA 1
ATOM 3068 C C . ALA B 1 183 ? -20.406 -6.832 7.066 1 78.44 183 ALA B C 1
ATOM 3070 O O . ALA B 1 183 ? -21.016 -7.449 6.191 1 78.44 183 ALA B O 1
ATOM 3071 N N . TYR B 1 184 ? -19.219 -6.512 7 1 81.31 184 TYR B N 1
ATOM 3072 C CA . TYR B 1 184 ? -18.422 -6.812 5.812 1 81.31 184 TYR B CA 1
ATOM 3073 C C . TYR B 1 184 ? -18.281 -8.32 5.617 1 81.31 184 TYR B C 1
ATOM 3075 O O . TYR B 1 184 ? -18.547 -8.836 4.523 1 81.31 184 TYR B O 1
ATOM 3083 N N . LEU B 1 185 ? -17.922 -9.016 6.613 1 81.25 185 LEU B N 1
ATOM 3084 C CA . LEU B 1 185 ? -17.703 -10.461 6.551 1 81.25 185 LEU B CA 1
ATOM 3085 C C . LEU B 1 185 ? -19.016 -11.203 6.32 1 81.25 185 LEU B C 1
ATOM 3087 O O . LEU B 1 185 ? -19.047 -12.203 5.609 1 81.25 185 LEU B O 1
ATOM 3091 N N . THR B 1 186 ? -20.047 -10.672 6.914 1 77.56 186 THR B N 1
ATOM 3092 C CA . THR B 1 186 ? -21.359 -11.273 6.711 1 77.56 186 THR B CA 1
ATOM 3093 C C . THR B 1 186 ? -21.766 -11.18 5.246 1 77.56 186 THR B C 1
ATOM 3095 O O . THR B 1 186 ? -22.266 -12.148 4.676 1 77.56 186 THR B O 1
ATOM 3098 N N . THR B 1 187 ? -21.484 -10.031 4.684 1 78.69 187 THR B N 1
ATOM 3099 C CA . THR B 1 187 ? -21.812 -9.82 3.277 1 78.69 187 THR B CA 1
ATOM 3100 C C . THR B 1 187 ? -21 -10.758 2.391 1 78.69 187 THR B C 1
ATOM 3102 O O . THR B 1 187 ? -21.516 -11.305 1.412 1 78.69 187 THR B O 1
ATOM 3105 N N . LYS B 1 188 ? -19.75 -10.977 2.678 1 79.38 188 LYS B N 1
ATOM 3106 C CA . LYS B 1 188 ? -18.891 -11.883 1.924 1 79.38 188 LYS B CA 1
ATOM 3107 C C . LYS B 1 188 ? -19.484 -13.297 1.887 1 79.38 188 LYS B C 1
ATOM 3109 O O . LYS B 1 188 ? -19.453 -13.961 0.847 1 79.38 188 LYS B O 1
ATOM 3114 N N . VAL B 1 189 ? -20.047 -13.727 2.979 1 77.69 189 VAL B N 1
ATOM 3115 C CA . VAL B 1 189 ? -20.578 -15.078 3.094 1 77.69 189 VAL B CA 1
ATOM 3116 C C . VAL B 1 189 ? -21.953 -15.148 2.404 1 77.69 189 VAL B C 1
ATOM 3118 O O . VAL B 1 189 ? -22.156 -16 1.536 1 77.69 189 VAL B O 1
ATOM 3121 N N . GLU B 1 190 ? -22.75 -14.188 2.686 1 80.19 190 GLU B N 1
ATOM 3122 C CA . GLU B 1 190 ? -24.156 -14.297 2.305 1 80.19 190 GLU B CA 1
ATOM 3123 C C . GLU B 1 190 ? -24.359 -13.883 0.853 1 80.19 190 GLU B C 1
ATOM 3125 O O . GLU B 1 190 ? -25.203 -14.453 0.151 1 80.19 190 GLU B O 1
ATOM 3130 N N . LYS B 1 191 ? -23.516 -12.93 0.433 1 75.31 191 LYS B N 1
ATOM 3131 C CA . LYS B 1 191 ? -23.844 -12.352 -0.869 1 75.31 191 LYS B CA 1
ATOM 3132 C C . LYS B 1 191 ? -22.766 -12.672 -1.895 1 75.31 191 LYS B C 1
ATOM 3134 O O . LYS B 1 191 ? -23 -12.617 -3.102 1 75.31 191 LYS B O 1
ATOM 3139 N N . MET B 1 192 ? -21.609 -13.086 -1.393 1 72.56 192 MET B N 1
ATOM 3140 C CA . MET B 1 192 ? -20.516 -13.289 -2.336 1 72.56 192 MET B CA 1
ATOM 3141 C C . MET B 1 192 ? -20.016 -14.727 -2.297 1 72.56 192 MET B C 1
ATOM 3143 O O . MET B 1 192 ? -18.984 -15.055 -2.895 1 72.56 192 MET B O 1
ATOM 3147 N N . SER B 1 193 ? -20.641 -15.633 -1.549 1 74.81 193 SER B N 1
ATOM 3148 C CA . SER B 1 193 ? -20.453 -17.078 -1.532 1 74.81 193 SER B CA 1
ATOM 3149 C C . SER B 1 193 ? -19.062 -17.453 -1.038 1 74.81 193 SER B C 1
ATOM 3151 O O . SER B 1 193 ? -18.453 -18.406 -1.531 1 74.81 193 SER B O 1
ATOM 3153 N N . HIS B 1 194 ? -18.547 -16.578 -0.166 1 79.19 194 HIS B N 1
ATOM 3154 C CA . HIS B 1 194 ? -17.25 -16.906 0.402 1 79.19 194 HIS B CA 1
ATOM 3155 C C . HIS B 1 194 ? -17.359 -18.031 1.424 1 79.19 194 HIS B C 1
ATOM 3157 O O . HIS B 1 194 ? -18.359 -18.141 2.127 1 79.19 194 HIS B O 1
ATOM 3163 N N . LEU B 1 195 ? -16.312 -18.812 1.438 1 79 195 LEU B N 1
ATOM 3164 C CA . LEU B 1 195 ? -16.234 -19.938 2.365 1 79 195 LEU B CA 1
ATOM 3165 C C . LEU B 1 195 ? -15.617 -19.516 3.689 1 79 195 LEU B C 1
ATOM 3167 O O . LEU B 1 195 ? -14.422 -19.734 3.922 1 79 195 LEU B O 1
ATOM 3171 N N . LEU B 1 196 ? -16.422 -18.844 4.582 1 76.19 196 LEU B N 1
ATOM 3172 C CA . LEU B 1 196 ? -15.961 -18.359 5.883 1 76.19 196 LEU B CA 1
ATOM 3173 C C . LEU B 1 196 ? -16.828 -18.922 7.004 1 76.19 196 LEU B C 1
ATOM 3175 O O . LEU B 1 196 ? -18.047 -19.094 6.828 1 76.19 196 LEU B O 1
ATOM 3179 N N . THR B 1 197 ? -16.141 -19.359 8.047 1 68.94 197 THR B N 1
ATOM 3180 C CA . THR B 1 197 ? -16.875 -19.688 9.266 1 68.94 197 THR B CA 1
ATOM 3181 C C . THR B 1 197 ? -17 -18.469 10.164 1 68.94 197 THR B C 1
ATOM 3183 O O . THR B 1 197 ? -16 -17.891 10.602 1 68.94 197 THR B O 1
ATOM 3186 N N . LEU B 1 198 ? -18.219 -17.906 10.352 1 69.81 198 LEU B N 1
ATOM 3187 C CA . LEU B 1 198 ? -18.469 -16.734 11.203 1 69.81 198 LEU B CA 1
ATOM 3188 C C . LEU B 1 198 ? -18.562 -17.141 12.672 1 69.81 198 LEU B C 1
ATOM 3190 O O . LEU B 1 198 ? -19.094 -18.219 12.984 1 69.81 198 LEU B O 1
ATOM 3194 N N . PRO B 1 199 ? -17.781 -16.422 13.539 1 60.59 199 PRO B N 1
ATOM 3195 C CA . PRO B 1 199 ? -17.938 -16.75 14.961 1 60.59 199 PRO B CA 1
ATOM 3196 C C . PRO B 1 199 ? -19.375 -16.641 15.438 1 60.59 199 PRO B C 1
ATOM 3198 O O . PRO B 1 199 ? -20.125 -15.805 14.922 1 60.59 199 PRO B O 1
ATOM 3201 N N . ASN B 1 200 ? -19.859 -17.688 16.109 1 54.28 200 ASN B N 1
ATOM 3202 C CA . ASN B 1 200 ? -21.188 -17.688 16.719 1 54.28 200 ASN B CA 1
ATOM 3203 C C . ASN B 1 200 ? -21.406 -16.469 17.609 1 54.28 200 ASN B C 1
ATOM 3205 O O . ASN B 1 200 ? -20.469 -16.031 18.297 1 54.28 200 ASN B O 1
ATOM 3209 N N . GLU B 1 201 ? -22.25 -15.531 17.203 1 51.38 201 GLU B N 1
ATOM 3210 C CA . GLU B 1 201 ? -22.656 -14.492 18.141 1 51.38 201 GLU B CA 1
ATOM 3211 C C . GLU B 1 201 ? -22.875 -15.062 19.547 1 51.38 201 GLU B C 1
ATOM 3213 O O . GLU B 1 201 ? -23.484 -16.125 19.703 1 51.38 201 GLU B O 1
ATOM 3218 N N . ASP B 1 202 ? -22 -15.047 20.453 1 38.47 202 ASP B N 1
ATOM 3219 C CA . ASP B 1 202 ? -22.469 -15.406 21.781 1 38.47 202 ASP B CA 1
ATOM 3220 C C . ASP B 1 202 ? -23.781 -14.695 22.109 1 38.47 202 ASP B C 1
ATOM 3222 O O . ASP B 1 202 ? -23.859 -13.469 22.031 1 38.47 202 ASP B O 1
ATOM 3226 N N . LYS B 1 203 ? -24.969 -15.391 22.031 1 33.88 203 LYS B N 1
ATOM 3227 C CA . LYS B 1 203 ? -26.188 -15.031 22.75 1 33.88 203 LYS B CA 1
ATOM 3228 C C . LYS B 1 203 ? -25.875 -14.625 24.188 1 33.88 203 LYS B C 1
ATOM 3230 O O . LYS B 1 203 ? -25.703 -15.477 25.047 1 33.88 203 LYS B O 1
ATOM 3235 N N . ASN B 1 204 ? -24.844 -13.844 24.453 1 28.42 204 ASN B N 1
ATOM 3236 C CA . ASN B 1 204 ? -25.109 -13.398 25.812 1 28.42 204 ASN B CA 1
ATOM 3237 C C . ASN B 1 204 ? -26.219 -12.344 25.859 1 28.42 204 ASN B C 1
ATOM 3239 O O . ASN B 1 204 ? -26.234 -11.43 25.031 1 28.42 204 ASN B O 1
#

Organism: Methylotuvimicrobium buryatense (NCBI:txid95641)

Solvent-accessible surface area (backbone atoms only — not comparable to full-atom values): 22139 Å² total; per-residue (Å²): 131,83,85,49,72,44,83,75,50,75,25,83,42,46,31,93,67,43,68,30,36,40,34,40,32,50,47,79,82,58,87,59,72,33,36,39,41,33,24,61,89,48,58,75,32,66,64,36,39,31,32,80,41,61,36,40,64,53,20,44,61,66,42,30,34,55,53,48,57,28,60,42,52,54,49,48,49,48,53,27,39,75,64,57,29,23,36,39,32,42,35,72,31,29,51,45,45,64,29,61,70,54,40,43,51,26,52,46,40,32,76,73,69,38,51,72,55,56,22,28,42,74,73,74,40,67,79,64,59,67,78,61,64,64,57,47,52,51,45,57,72,55,34,47,60,26,25,21,39,48,43,39,44,59,65,57,54,51,52,41,42,74,68,68,45,49,71,78,44,72,37,79,61,80,77,74,87,45,88,64,18,44,69,49,54,49,44,38,38,76,74,61,59,29,68,70,88,74,80,75,74,74,87,116,133,83,84,48,74,44,82,74,50,73,26,84,41,45,30,92,68,43,67,30,36,39,35,41,32,49,49,79,83,58,87,58,72,34,34,39,42,35,25,62,89,47,58,74,31,65,64,36,40,31,31,79,42,61,38,38,65,55,20,43,62,66,42,30,34,55,52,48,59,28,60,44,52,54,51,48,49,48,54,26,39,75,63,55,30,23,35,40,33,42,36,73,32,30,50,47,44,64,28,62,69,53,40,43,52,27,51,47,40,30,76,73,70,38,51,71,56,56,21,29,42,74,73,74,40,66,80,65,59,69,77,61,63,66,57,47,52,48,44,56,72,55,34,48,60,25,24,21,38,48,42,40,43,59,66,57,55,52,53,41,40,75,68,69,45,47,69,78,42,72,37,79,61,80,77,74,86,45,87,65,18,44,70,49,54,49,43,38,38,76,73,60,61,28,68,69,86,73,79,76,74,75,87,117

Radius of gyration: 21.54 Å; Cα contacts (8 Å, |Δi|>4): 820; chains: 2; bounding box: 60×57×54 Å

InterPro domains:
  IPR000926 GTP cyclohydrolase II, RibA [MF_00179] (3-198)
  IPR000926 GTP cyclohydrolase II, RibA [TIGR00505] (9-196)
  IPR000926 GTP cyclohydrolase II, RibA [cd00641] (4-196)
  IPR032677 GTP cyclohydrolase II [PF00925] (9-172)
  IPR036144 GTP cyclohydrolase II superfamily [G3DSA:3.40.50.10990] (4-174)
  IPR036144 GTP cyclohydrolase II superfamily [SSF142695] (5-173)

pLDDT: mean 92.02, std 11.02, range [28.23, 98.94]

Sequence (408 aa):
MKPQIKNLVQTRIPTRYGEFVLHYYSNNIDTKEHVAFVKGSIANQSRIPVRIHSECFTGDVLGSRRCDCGEQLDKALQIISNAGQGVLIYLRQEGRGIGLLKKLQAYNLQDQGMDTVDANIHLGHLDDERDYTFAALMLQDLGVDSIQLITNNPRKIDALTQLGIKVEDRIPIESVFHNDNRAYLTTKVEKMSHLLTLPNEDKNMKPQIKNLVQTRIPTRYGEFVLHYYSNNIDTKEHVAFVKGSIANQSRIPVRIHSECFTGDVLGSRRCDCGEQLDKALQIISNAGQGVLIYLRQEGRGIGLLKKLQAYNLQDQGMDTVDANIHLGHLDDERDYTFAALMLQDLGVDSIQLITNNPRKIDALTQLGIKVEDRIPIESVFHNDNRAYLTTKVEKMSHLLTLPNEDKN

Foldseek 3Di:
DDKDKDFDDWDWDQDPLGIWIKTWIDIDPDGWTKIKTWFDQAAAAAAAEEEEAEDECCCCPVNDPQAQRNVLVVQSSNVCSVVRTHMYIYHPQYQLNPDDVLNVQLVVVVVVPDANQRSQVVVPHGSHDDDCLVVLNVCVVSRHQAYAYEFQAVVVVVRSVVNPHHHDHYDYGAGDDDPNHLSVVVCCVPPRVGRYDDPDPPPD/DDKDKDFDDWDWDQDPLGIWIKTWIDIDPDGWTKIKTWFDQAAPAAAAEEEEAEDECCCCPVNDPQAQRNVLVVQSSNVCSVVRTHMYIYGPQYQLNPDDVLNVQLVVVVVVPDANQRSQVVVPHGSHDDDCLVVLNVCVVSRHQAYAYAFQAVVVVVRNVVNPHHHPHYDYGAGDDDPNHLSVVVCCVPPRVGRYDDPDPPPD

Nearest PDB structures (foldseek):
  2bz1-assembly1_A-2  TM=9.569E-01  e=8.564E-24  Escherichia coli
  2bz0-assembly1_A  TM=9.607E-01  e=9.041E-21  Escherichia coli
  4rl4-assembly1_A  TM=8.970E-01  e=1.869E-18  Helicobacter pylori 26695
  4rl4-assembly1_B  TM=8.873E-01  e=2.118E-18  Helicobacter pylori 26695
  4i14-assembly1_B  TM=9.345E-01  e=8.347E-15  Mycobacterium tuberculosis H37Ra